Protein AF-A0AA39JAR1-F1 (afdb_monomer_lite)

Radius of gyration: 31.43 Å; chains: 1; bounding box: 59×66×101 Å

pLDDT: mean 79.32, std 14.59, range [26.61, 96.19]

Organism: Armillaria tabescens (NCBI:txid1929756)

Secondary structure (DSSP, 8-state):
-HHHHTT-TTS---TTS-HHHHHHHHHHHTT--HHHHHHHHHHHHHHHHHHHHHHH-S-TT-HHHHHHHHHHH-SSSPPSSHHHHHHHHHT-EE-HHHHHHHHHH--PPPEESSHHHHHHHHHHTT----HHHHTTSGGGS---------PPPHHHHHHTT-TTS---TTS-HHHHHHHHHHHTT--STT-HHHHHHHHHHHHHHHHHHHHHH-S-TT-HHHHHHHHHHH--SSPP-SHHHHHHHHHT-EE-HHHHHHHHHH--PPPEESSHHHHHHHHHHTT----TT-TT--TTGGGG---SSS--TT---S---SPPPHHHHHHHT-TTS---TTS-HHHHHHHHHHHTT--HHHHHHHHHHHHHHHHHHHHHHH-S-TT-HHHHHHHHHHHS-SPPPSSHHHHHHHHHH-EE-HHHHHHHHHH--PPPEESBHHHHHHHHHHTT----TT-TT--TTGGGT---SSS--TT-B------------

Foldseek 3Di:
DVVLCVVPVVADDDLLDQPQVSLVVSCVVVVDDPVRSVVSVVVVLLVLLVLLCVQQNQDLQDLSSLQSVCVQFADDDRDPDSVVSLVRVVQWQWQSSCVSSCVRNVDRTDTDRDPVVSVVVCVVVVSDRDLVSLCVRRVSNRPDDDDDDDDQALLNVLCVVPVVQDDDLLDQSVVSLVVVCVVVVVPDPPRPVNVVSVLSNLLSLLRLLCVQQNQALQDLSSLQSVCVQFNDDDGDPDSVSSLLRLLQWAWQSSQSSSCVRNVDRTDTWQFLQLSLVVCVVVVSDRALPNPSCHHSSNSNRADNPDGDPPGRDDDPPDDDQLLRVLCVVPVVQRDDLQDQSVVSLVVSCVVVVDDPVRSVVSVLSNLLSLLRLLCVVQNFALQDLSSLQVVCVQFQPDDRDPDSVVSLVSLLQWAWQSSCSSSCVRNVDRTDTDQFLQVSLVVCVVSVSDRDLPRPSCHGPSNSNRADNPDHDPPRGPPDDDDPDDDDD

Structure (mmCIF, N/CA/C/O backbone):
data_AF-A0AA39JAR1-F1
#
_entry.id   AF-A0AA39JAR1-F1
#
loop_
_atom_site.group_PDB
_atom_site.id
_atom_site.type_symbol
_atom_site.label_atom_id
_atom_site.label_alt_id
_atom_site.label_comp_id
_atom_site.label_asym_id
_atom_site.label_entity_id
_atom_site.label_seq_id
_atom_site.pdbx_PDB_ins_code
_atom_site.Cartn_x
_atom_site.Cartn_y
_atom_site.Cartn_z
_atom_site.occupancy
_atom_site.B_iso_or_equiv
_atom_site.auth_seq_id
_atom_site.auth_comp_id
_atom_site.auth_asym_id
_atom_site.auth_atom_id
_atom_site.pdbx_PDB_model_num
ATOM 1 N N . ILE A 1 1 ? -8.125 -0.211 40.059 1.00 89.56 1 ILE A N 1
ATOM 2 C CA . ILE A 1 1 ? -9.580 0.134 40.004 1.00 89.56 1 ILE A CA 1
ATOM 3 C C . ILE A 1 1 ? -10.029 1.161 41.052 1.00 89.56 1 ILE A C 1
ATOM 5 O O . ILE A 1 1 ? -10.710 2.113 40.693 1.00 89.56 1 ILE A O 1
ATOM 9 N N . GLN A 1 2 ? -9.650 1.033 42.327 1.00 90.31 2 GLN A N 1
ATOM 10 C CA . GLN A 1 2 ? -10.123 1.931 43.399 1.00 90.31 2 GLN A CA 1
ATOM 11 C C . GLN A 1 2 ? -9.877 3.429 43.124 1.00 90.31 2 GLN A C 1
ATOM 13 O O . GLN A 1 2 ? -10.767 4.253 43.328 1.00 90.31 2 GLN A O 1
ATOM 18 N N . ALA A 1 3 ? -8.711 3.778 42.570 1.00 90.75 3 ALA A N 1
ATOM 19 C CA . ALA A 1 3 ? -8.388 5.152 42.179 1.00 90.75 3 ALA A CA 1
ATOM 20 C C . ALA A 1 3 ? -9.354 5.734 41.127 1.00 90.75 3 ALA A C 1
ATOM 22 O O . ALA A 1 3 ? -9.609 6.935 41.132 1.00 90.75 3 ALA A O 1
ATOM 23 N N . PHE A 1 4 ? -9.920 4.902 40.244 1.00 94.38 4 PHE A N 1
ATOM 24 C CA . PHE A 1 4 ? -10.908 5.349 39.261 1.00 94.38 4 PHE A CA 1
ATOM 25 C C . PHE A 1 4 ? -12.192 5.821 39.951 1.00 94.38 4 PHE A C 1
ATOM 27 O O . PHE A 1 4 ? -12.665 6.916 39.646 1.00 94.38 4 PHE A O 1
ATOM 34 N N . PHE A 1 5 ? -12.727 5.020 40.880 1.00 94.31 5 PHE A N 1
ATOM 35 C CA . PHE A 1 5 ? -13.963 5.343 41.597 1.00 94.31 5 PHE A CA 1
ATOM 36 C C . PHE A 1 5 ? -13.780 6.499 42.581 1.00 94.31 5 PHE A C 1
ATOM 38 O O . PHE A 1 5 ? -14.687 7.307 42.735 1.00 94.31 5 PHE A O 1
ATOM 45 N N . ALA A 1 6 ? -12.587 6.659 43.162 1.00 92.94 6 ALA A N 1
ATOM 46 C CA . ALA A 1 6 ? -12.268 7.788 44.039 1.00 92.94 6 ALA A CA 1
ATOM 47 C C . ALA A 1 6 ? -12.396 9.167 43.354 1.00 92.94 6 ALA A C 1
ATOM 49 O O . ALA A 1 6 ? -12.510 10.180 44.040 1.00 92.94 6 ALA A O 1
ATOM 50 N N . ARG A 1 7 ? -12.411 9.224 42.012 1.00 94.44 7 ARG A N 1
ATOM 51 C CA . ARG A 1 7 ? -12.671 10.462 41.249 1.00 94.44 7 ARG A CA 1
ATOM 52 C C . ARG A 1 7 ? -14.132 10.924 41.318 1.00 94.44 7 ARG A C 1
ATOM 54 O O . ARG A 1 7 ? -14.416 12.039 40.891 1.00 94.44 7 ARG A O 1
ATOM 61 N N . TYR A 1 8 ? -15.032 10.081 41.821 1.00 93.44 8 TYR A N 1
ATOM 62 C CA . TYR A 1 8 ? -16.473 10.314 41.880 1.00 93.44 8 TYR A CA 1
ATOM 63 C C . TYR A 1 8 ? -16.962 10.145 43.326 1.00 93.44 8 TYR A C 1
ATOM 65 O O . TYR A 1 8 ? -17.537 9.108 43.665 1.00 93.44 8 TYR A O 1
ATOM 73 N N . PRO A 1 9 ? -16.699 11.127 44.210 1.00 91.12 9 PRO A N 1
ATOM 74 C CA . PRO A 1 9 ? -16.981 11.013 45.644 1.00 91.12 9 PRO A CA 1
ATOM 75 C C . PRO A 1 9 ? -18.472 10.839 45.971 1.00 91.12 9 PRO A C 1
ATOM 77 O O . PRO A 1 9 ? -18.814 10.425 47.075 1.00 91.12 9 PRO A O 1
ATOM 80 N N . GLU A 1 10 ? -19.369 11.136 45.029 1.00 91.25 10 GLU A N 1
ATOM 81 C CA . GLU A 1 10 ? -20.813 10.949 45.168 1.00 91.25 10 GLU A CA 1
ATOM 82 C C . GLU A 1 10 ? -21.250 9.477 45.047 1.00 91.25 10 GLU A C 1
ATOM 84 O O . GLU A 1 10 ? -22.396 9.149 45.366 1.00 91.25 10 GLU A O 1
ATOM 89 N N . PHE A 1 11 ? -20.366 8.586 44.589 1.00 95.00 11 PHE A N 1
ATOM 90 C CA . PHE A 1 11 ? -20.616 7.151 44.488 1.00 95.00 11 PHE A CA 1
ATOM 91 C C . PHE A 1 11 ? -19.782 6.372 45.510 1.00 95.00 11 PHE A C 1
ATOM 93 O O . PHE A 1 11 ? -18.560 6.498 45.576 1.00 95.00 11 PHE A O 1
ATOM 100 N N . SER A 1 12 ? -20.442 5.519 46.295 1.00 93.19 12 SER A N 1
ATOM 101 C CA . SER A 1 12 ? -19.773 4.659 47.273 1.00 93.19 12 SER A CA 1
ATOM 102 C C . SER A 1 12 ? -19.344 3.350 46.611 1.00 93.19 12 SER A C 1
ATOM 104 O O . SER A 1 12 ? -20.166 2.467 46.377 1.00 93.19 12 SER A O 1
ATOM 106 N N . TYR A 1 13 ? -18.054 3.245 46.287 1.00 94.06 13 TYR A N 1
ATOM 107 C CA . TYR A 1 13 ? -17.456 2.027 45.739 1.00 94.06 13 TYR A CA 1
ATOM 108 C C . TYR A 1 13 ? -17.135 1.006 46.836 1.00 94.06 13 TYR A C 1
ATOM 110 O O . TYR A 1 13 ? -16.490 1.330 47.833 1.00 94.06 13 TYR A O 1
ATOM 118 N N . ASP A 1 14 ? -17.542 -0.237 46.605 1.00 91.75 14 ASP A N 1
ATOM 119 C CA . ASP A 1 14 ? -17.339 -1.399 47.463 1.00 91.75 14 ASP A CA 1
ATOM 120 C C . ASP A 1 14 ? -16.433 -2.405 46.743 1.00 91.75 14 ASP A C 1
ATOM 122 O O . ASP A 1 14 ? -16.843 -3.066 45.790 1.00 91.75 14 ASP A O 1
ATOM 126 N N . SER A 1 15 ? -15.183 -2.539 47.189 1.00 87.56 15 SER A N 1
ATOM 127 C CA . SER A 1 15 ? -14.205 -3.407 46.525 1.00 87.56 15 SER A CA 1
ATOM 128 C C . SER A 1 15 ? -14.542 -4.897 46.585 1.00 87.56 15 SER A C 1
ATOM 130 O O . SER A 1 15 ? -13.896 -5.663 45.885 1.00 87.56 15 SER A O 1
ATOM 132 N N . SER A 1 16 ? -15.513 -5.319 47.404 1.00 88.00 16 SER A N 1
ATOM 133 C CA . SER A 1 16 ? -15.946 -6.722 47.488 1.00 88.00 16 SER A CA 1
ATOM 134 C C . SER A 1 16 ? -16.984 -7.115 46.428 1.00 88.00 16 SER A C 1
ATOM 136 O O . SER A 1 16 ? -17.350 -8.285 46.329 1.00 88.00 16 SER A O 1
ATOM 138 N N . LYS A 1 17 ? -17.472 -6.153 45.633 1.00 89.81 17 LYS A N 1
ATOM 139 C CA . LYS A 1 17 ? -18.500 -6.354 44.600 1.00 89.81 17 LYS A CA 1
ATOM 140 C C . LYS A 1 17 ? -17.933 -6.209 43.194 1.00 89.81 17 LYS A C 1
ATOM 142 O O . LYS A 1 17 ? -16.935 -5.527 42.984 1.00 89.81 17 LYS A O 1
ATOM 147 N N . GLU A 1 18 ? -18.640 -6.781 42.220 1.00 90.25 18 GLU A N 1
ATOM 148 C CA . GLU A 1 18 ? -18.250 -6.742 40.807 1.00 90.25 18 GLU A CA 1
ATOM 149 C C . GLU A 1 18 ? -18.034 -5.312 40.297 1.00 90.25 18 GLU A C 1
ATOM 151 O O . GLU A 1 18 ? -18.885 -4.424 40.445 1.00 90.25 18 GLU A O 1
ATOM 156 N N . THR A 1 19 ? -16.897 -5.091 39.644 1.00 91.56 19 THR A N 1
ATOM 157 C CA . THR A 1 19 ? -16.470 -3.755 39.232 1.00 91.56 19 THR A CA 1
ATOM 158 C C . THR A 1 19 ? -17.377 -3.183 38.135 1.00 91.56 19 THR A C 1
ATOM 160 O O . THR A 1 19 ? -17.754 -2.007 38.177 1.00 91.56 19 THR A O 1
ATOM 163 N N . VAL A 1 20 ? -17.749 -3.999 37.140 1.00 89.94 20 VAL A N 1
ATOM 164 C CA . VAL A 1 20 ? -18.576 -3.565 35.993 1.00 89.94 20 VAL A CA 1
ATOM 165 C C . VAL A 1 20 ? -19.991 -3.183 36.437 1.00 89.94 20 VAL A C 1
ATOM 167 O O . VAL A 1 20 ? -20.529 -2.172 35.977 1.00 89.94 20 VAL A O 1
ATOM 170 N N . ALA A 1 21 ? -20.575 -3.946 37.364 1.00 89.88 21 ALA A N 1
ATOM 171 C CA . ALA A 1 21 ? -21.893 -3.653 37.921 1.00 89.88 21 ALA A CA 1
ATOM 172 C C . ALA A 1 21 ? -21.893 -2.291 38.632 1.00 89.88 21 ALA A C 1
ATOM 174 O O . ALA A 1 21 ? -22.707 -1.421 38.316 1.00 89.88 21 ALA A O 1
ATOM 175 N N . GLN A 1 22 ? -20.898 -2.053 39.492 1.00 93.88 22 GLN A N 1
ATOM 176 C CA . GLN A 1 22 ? -20.745 -0.778 40.195 1.00 93.88 22 GLN A CA 1
ATOM 177 C C . GLN A 1 22 ? -20.474 0.396 39.249 1.00 93.88 22 GLN A C 1
ATOM 179 O O . GLN A 1 22 ? -20.990 1.492 39.460 1.00 93.88 22 GLN A O 1
ATOM 184 N N . PHE A 1 23 ? -19.731 0.183 38.158 1.00 93.38 23 PHE A N 1
ATOM 185 C CA . PHE A 1 23 ? -19.570 1.197 37.115 1.00 93.38 23 PHE A CA 1
ATOM 186 C C . PHE A 1 23 ? -20.913 1.569 36.465 1.00 93.38 23 PHE A C 1
ATOM 188 O O . PHE A 1 23 ? -21.191 2.750 36.232 1.00 93.38 23 PHE A O 1
ATOM 195 N N . HIS A 1 24 ? -21.763 0.584 36.164 1.00 89.75 24 HIS A N 1
ATOM 196 C CA . HIS A 1 24 ? -23.088 0.834 35.598 1.00 89.75 24 HIS A CA 1
ATOM 197 C C . HIS A 1 24 ? -24.033 1.531 36.578 1.00 89.75 24 HIS A C 1
ATOM 199 O O . HIS A 1 24 ? -24.754 2.443 36.161 1.00 89.75 24 HIS A O 1
ATOM 205 N N . ASP A 1 25 ? -23.992 1.163 37.855 1.00 92.81 25 ASP A N 1
ATOM 206 C CA . ASP A 1 25 ? -24.771 1.819 38.903 1.00 92.81 25 ASP A CA 1
ATOM 207 C C . ASP A 1 25 ? -24.334 3.269 39.104 1.00 92.81 25 ASP A C 1
ATOM 209 O O . ASP A 1 25 ? -25.180 4.166 39.094 1.00 92.81 25 ASP A O 1
ATOM 213 N N . MET A 1 26 ? -23.025 3.526 39.149 1.00 95.44 26 MET A N 1
ATOM 214 C CA . MET A 1 26 ? -22.476 4.879 39.214 1.00 95.44 26 MET A CA 1
ATOM 215 C C . MET A 1 26 ? -22.898 5.720 38.005 1.00 95.44 26 MET A C 1
ATOM 217 O O . MET A 1 26 ? -23.390 6.836 38.165 1.00 95.44 26 MET A O 1
ATOM 221 N N . ALA A 1 27 ? -22.770 5.182 36.786 1.00 91.25 27 ALA A N 1
ATOM 222 C CA . ALA A 1 27 ? -23.169 5.890 35.570 1.00 91.25 27 ALA A CA 1
ATOM 223 C C . ALA A 1 27 ? -24.668 6.243 35.564 1.00 91.25 27 ALA A C 1
ATOM 225 O O . ALA A 1 27 ? -25.051 7.298 35.052 1.00 91.25 27 ALA A O 1
ATOM 226 N N . ARG A 1 28 ? -25.515 5.374 36.138 1.00 91.69 28 ARG A N 1
ATOM 227 C CA . ARG A 1 28 ? -26.955 5.619 36.297 1.00 91.69 28 ARG A CA 1
ATOM 228 C C . ARG A 1 28 ? -27.224 6.689 37.356 1.00 91.69 28 ARG A C 1
ATOM 230 O O . ARG A 1 28 ? -27.992 7.611 37.090 1.00 91.69 28 ARG A O 1
ATOM 237 N N . GLN A 1 29 ? -26.580 6.596 38.521 1.00 93.56 29 GLN A N 1
ATOM 238 C CA . GLN A 1 29 ? -26.735 7.543 39.630 1.00 93.56 29 GLN A CA 1
ATOM 239 C C . GLN A 1 29 ? -26.308 8.960 39.230 1.00 93.56 29 GLN A C 1
ATOM 241 O O . GLN A 1 29 ? -27.037 9.920 39.472 1.00 93.56 29 GLN A O 1
ATOM 246 N N . LEU A 1 30 ? -25.160 9.081 38.563 1.00 92.00 30 LEU A N 1
ATOM 247 C CA . LEU A 1 30 ? -24.603 10.355 38.103 1.00 92.00 30 LEU A CA 1
ATOM 248 C C . LEU A 1 30 ? -25.240 10.859 36.800 1.00 92.00 30 LEU A C 1
ATOM 250 O O . LEU A 1 30 ? -24.829 11.896 36.282 1.00 92.00 30 LEU A O 1
ATOM 254 N N . LYS A 1 31 ? -26.231 10.132 36.262 1.00 92.88 31 LYS A N 1
ATOM 255 C CA . LYS A 1 31 ? -26.967 10.469 35.034 1.00 92.88 31 LYS A CA 1
ATOM 256 C C . LYS A 1 31 ? -26.037 10.809 33.866 1.00 92.88 31 LYS A C 1
ATOM 258 O O . LYS A 1 31 ? -26.241 11.794 33.160 1.00 92.88 31 LYS A O 1
ATOM 263 N N . TRP A 1 32 ? -24.994 10.005 33.670 1.00 89.19 32 TRP A N 1
ATOM 264 C CA . TRP A 1 32 ? -23.999 10.284 32.641 1.00 89.19 32 TRP A CA 1
ATOM 265 C C . TRP A 1 32 ? -24.582 10.213 31.234 1.00 89.19 32 TRP A C 1
ATOM 267 O O . TRP A 1 32 ? -25.176 9.212 30.828 1.00 89.19 32 TRP A O 1
ATOM 277 N N . GLU A 1 33 ? -24.301 11.249 30.450 1.00 83.75 33 GLU A N 1
ATOM 278 C CA . GLU A 1 33 ? -24.535 11.240 29.013 1.00 83.75 33 GLU A CA 1
ATOM 279 C C . GLU A 1 33 ? -23.646 10.204 28.306 1.00 83.75 33 GLU A C 1
ATOM 281 O O . GLU A 1 33 ? -22.572 9.818 28.787 1.00 83.75 33 GLU A O 1
ATOM 286 N N . LYS A 1 34 ? -24.077 9.767 27.115 1.00 72.62 34 LYS A N 1
ATOM 287 C CA . LYS A 1 34 ? -23.437 8.691 26.337 1.00 72.62 34 LYS A CA 1
ATOM 288 C C . LYS A 1 34 ? -21.933 8.924 26.125 1.00 72.62 34 LYS A C 1
ATOM 290 O O . LYS A 1 34 ? -21.152 7.979 26.241 1.00 72.62 34 LYS A O 1
ATOM 295 N N . ALA A 1 35 ? -21.523 10.164 25.850 1.00 69.50 35 ALA A N 1
ATOM 296 C CA . ALA A 1 35 ? -20.120 10.525 25.635 1.00 69.50 35 ALA A CA 1
ATOM 297 C C . ALA A 1 35 ? -19.274 10.377 26.912 1.00 69.50 35 ALA A C 1
ATOM 299 O O . ALA A 1 35 ? -18.219 9.739 26.887 1.00 69.50 35 ALA A O 1
ATOM 300 N N . THR A 1 36 ? -19.766 10.889 28.042 1.00 81.69 36 THR A N 1
ATOM 301 C CA . THR A 1 36 ? -19.103 10.792 29.351 1.00 81.69 36 THR A CA 1
ATOM 302 C C . THR A 1 36 ? -18.979 9.343 29.799 1.00 81.69 36 THR A C 1
ATOM 304 O O . THR A 1 36 ? -17.888 8.903 30.162 1.00 81.69 36 THR A O 1
ATOM 307 N N . LYS A 1 37 ? -20.062 8.564 29.674 1.00 79.81 37 LYS A N 1
ATOM 308 C CA . LYS A 1 37 ? -20.060 7.131 29.992 1.00 79.81 37 LYS A CA 1
ATOM 309 C C . LYS A 1 37 ? -19.045 6.367 29.142 1.00 79.81 37 LYS A C 1
ATOM 311 O O . LYS A 1 37 ? -18.335 5.524 29.675 1.00 79.81 37 LYS A O 1
ATOM 316 N N . ARG A 1 38 ? -18.936 6.671 27.842 1.00 74.75 38 ARG A N 1
ATOM 317 C CA . ARG A 1 38 ? -17.971 6.021 26.938 1.00 74.75 38 ARG A CA 1
ATOM 318 C C . ARG A 1 38 ? -16.522 6.316 27.332 1.00 74.75 38 ARG A C 1
ATOM 320 O O . ARG A 1 38 ? -15.712 5.396 27.354 1.00 74.75 38 ARG A O 1
ATOM 327 N N . LYS A 1 39 ? -16.200 7.571 27.662 1.00 80.00 39 LYS A N 1
ATOM 328 C CA . LYS A 1 39 ? -14.857 7.944 28.132 1.00 80.00 39 LYS A CA 1
ATOM 329 C C . LYS A 1 39 ? -14.521 7.249 29.454 1.00 80.00 39 LYS A C 1
ATOM 331 O O . LYS A 1 39 ? -13.486 6.601 29.555 1.00 80.00 39 LYS A O 1
ATOM 336 N N . ALA A 1 40 ? -15.424 7.328 30.430 1.00 84.50 40 ALA A N 1
ATOM 337 C CA . ALA A 1 40 ? -15.239 6.702 31.735 1.00 84.50 40 ALA A CA 1
ATOM 338 C C . ALA A 1 40 ? -15.140 5.169 31.645 1.00 84.50 40 ALA A C 1
ATOM 340 O O . ALA A 1 40 ? -14.393 4.570 32.411 1.00 84.50 40 ALA A O 1
ATOM 341 N N . LEU A 1 41 ? -15.839 4.541 30.689 1.00 82.25 41 LEU A N 1
ATOM 342 C CA . LEU A 1 41 ? -15.733 3.107 30.412 1.00 82.25 41 LEU A CA 1
ATOM 343 C C . LEU A 1 41 ? -14.318 2.720 29.947 1.00 82.25 41 LEU A C 1
ATOM 345 O O . LEU A 1 41 ? -13.775 1.724 30.412 1.00 82.25 41 LEU A O 1
ATOM 349 N N . GLY A 1 42 ? -13.701 3.526 29.078 1.00 77.19 42 GLY A N 1
ATOM 350 C CA . GLY A 1 42 ? -12.313 3.310 28.660 1.00 77.19 42 GLY A CA 1
ATOM 351 C C . GLY A 1 42 ? -11.327 3.428 29.825 1.00 77.19 42 GLY A C 1
ATOM 352 O O . GLY A 1 42 ? -10.474 2.560 30.000 1.00 77.19 42 GLY A O 1
ATOM 353 N N . ASP A 1 43 ? -11.490 4.455 30.663 1.00 82.38 43 ASP A N 1
ATOM 354 C CA . ASP A 1 43 ? -10.652 4.672 31.848 1.00 82.38 43 ASP A CA 1
ATOM 355 C C . ASP A 1 43 ? -10.727 3.490 32.840 1.00 82.38 43 ASP A C 1
ATOM 357 O O . ASP A 1 43 ? -9.691 3.023 33.318 1.00 82.38 43 ASP A O 1
ATOM 361 N N . ILE A 1 44 ? -11.931 2.981 33.153 1.00 88.12 44 ILE A N 1
ATOM 362 C CA . ILE A 1 44 ? -12.077 1.845 34.082 1.00 88.12 44 ILE A CA 1
ATOM 363 C C . ILE A 1 44 ? -11.532 0.543 33.482 1.00 88.12 44 ILE A C 1
ATOM 365 O O . ILE A 1 44 ? -10.899 -0.232 34.194 1.00 88.12 44 ILE A O 1
ATOM 369 N N . GLN A 1 45 ? -11.698 0.317 32.175 1.00 84.12 45 GLN A N 1
ATOM 370 C CA . GLN A 1 45 ? -11.132 -0.853 31.493 1.00 84.12 45 GLN A CA 1
ATOM 371 C C . GLN A 1 45 ? -9.594 -0.815 31.467 1.00 84.12 45 GLN A C 1
ATOM 373 O O . GLN A 1 45 ? -8.955 -1.861 31.592 1.00 84.12 45 GLN A O 1
ATOM 378 N N . GLY A 1 46 ? -8.992 0.376 31.366 1.00 80.62 46 GLY A N 1
ATOM 379 C CA . GLY A 1 46 ? -7.550 0.564 31.548 1.00 80.62 46 GLY A CA 1
ATOM 380 C C . GLY A 1 46 ? -7.098 0.257 32.980 1.00 80.62 46 GLY A C 1
ATOM 381 O O . GLY A 1 46 ? -6.119 -0.456 33.182 1.00 80.62 46 GLY A O 1
ATOM 382 N N . ALA A 1 47 ? -7.857 0.707 33.983 1.00 86.12 47 ALA A N 1
ATOM 383 C CA . ALA A 1 47 ? -7.575 0.390 35.384 1.00 86.12 47 ALA A CA 1
ATOM 384 C C . ALA A 1 47 ? -7.734 -1.109 35.712 1.00 86.12 47 ALA A C 1
ATOM 386 O O . ALA A 1 47 ? -7.073 -1.603 36.623 1.00 86.12 47 ALA A O 1
ATOM 387 N N . MET A 1 48 ? -8.599 -1.829 34.990 1.00 86.81 48 MET A N 1
ATOM 388 C CA . MET A 1 48 ? -8.725 -3.288 35.081 1.00 86.81 48 MET A CA 1
ATOM 389 C C . MET A 1 48 ? -7.512 -4.019 34.492 1.00 86.81 48 MET A C 1
ATOM 391 O O . MET A 1 48 ? -7.090 -5.006 35.080 1.00 86.81 48 MET A O 1
ATOM 395 N N . ALA A 1 49 ? -6.928 -3.540 33.383 1.00 82.25 49 ALA A N 1
ATOM 396 C CA . ALA A 1 49 ? -5.681 -4.113 32.847 1.00 82.25 49 ALA A CA 1
ATOM 397 C C . ALA A 1 49 ? -4.539 -4.001 33.862 1.00 82.25 49 ALA A C 1
ATOM 399 O O . ALA A 1 49 ? -3.854 -4.978 34.129 1.00 82.25 49 ALA A O 1
ATOM 400 N N . GLN A 1 50 ? -4.378 -2.826 34.476 1.00 82.06 50 GLN A N 1
ATOM 401 C CA . GLN A 1 50 ? -3.350 -2.621 35.500 1.00 82.06 50 GLN A CA 1
ATOM 402 C C . GLN A 1 50 ? -3.539 -3.566 36.689 1.00 82.06 50 GLN A C 1
ATOM 404 O O . GLN A 1 50 ? -2.590 -4.196 37.137 1.00 82.06 50 GLN A O 1
ATOM 409 N N . GLN A 1 51 ? -4.778 -3.715 37.162 1.00 86.25 51 GLN A N 1
ATOM 410 C CA . GLN A 1 51 ? -5.068 -4.619 38.270 1.00 86.25 51 GLN A CA 1
ATOM 411 C C . GLN A 1 51 ? -4.864 -6.093 37.892 1.00 86.25 51 GLN A C 1
ATOM 413 O O . GLN A 1 51 ? -4.422 -6.877 38.723 1.00 86.25 51 GLN A O 1
ATOM 418 N N . PHE A 1 52 ? -5.136 -6.476 36.642 1.00 87.56 52 PHE A N 1
ATOM 419 C CA . PHE A 1 52 ? -4.779 -7.801 36.138 1.00 87.56 52 PHE A CA 1
ATOM 420 C C . PHE A 1 52 ? -3.267 -8.040 36.247 1.00 87.56 52 PHE A C 1
ATOM 422 O O . PHE A 1 52 ? -2.851 -9.052 36.809 1.00 87.56 52 PHE A O 1
ATOM 429 N N . ASP A 1 53 ? -2.452 -7.095 35.775 1.00 81.69 53 ASP A N 1
ATOM 430 C CA . ASP A 1 53 ? -0.992 -7.209 35.833 1.00 81.69 53 ASP A CA 1
ATOM 431 C C . ASP A 1 53 ? -0.469 -7.237 37.283 1.00 81.69 53 ASP A C 1
ATOM 433 O O . ASP A 1 53 ? 0.501 -7.931 37.577 1.00 81.69 53 ASP A O 1
ATOM 437 N N . GLU A 1 54 ? -1.125 -6.539 38.215 1.00 84.12 54 GLU A N 1
ATOM 438 C CA . GLU A 1 54 ? -0.807 -6.596 39.651 1.00 84.12 54 GLU A CA 1
ATOM 439 C C . GLU A 1 54 ? -1.120 -7.967 40.276 1.00 84.12 54 GLU A C 1
ATOM 441 O O . GLU A 1 54 ? -0.370 -8.441 41.129 1.00 84.12 54 GLU A O 1
ATOM 446 N N . ILE A 1 55 ? -2.215 -8.614 39.860 1.00 81.06 55 ILE A N 1
ATOM 447 C CA . ILE A 1 55 ? -2.646 -9.917 40.393 1.00 81.06 55 ILE A CA 1
ATOM 448 C C . ILE A 1 55 ? -1.802 -11.054 39.805 1.00 81.06 55 ILE A C 1
ATOM 450 O O . ILE A 1 55 ? -1.322 -11.932 40.527 1.00 81.06 55 ILE A O 1
ATOM 454 N N . TYR A 1 56 ? -1.647 -11.067 38.483 1.00 82.44 56 TYR A N 1
ATOM 455 C CA . TYR A 1 56 ? -1.087 -12.203 37.755 1.00 82.44 56 TYR A CA 1
ATOM 456 C C . TYR A 1 56 ? 0.366 -11.971 37.341 1.00 82.44 56 TYR A C 1
ATOM 458 O O . TYR A 1 56 ? 1.122 -12.932 37.224 1.00 82.44 56 TYR A O 1
ATOM 466 N N . GLY A 1 57 ? 0.814 -10.725 37.232 1.00 75.81 57 GLY A N 1
ATOM 467 C CA . GLY A 1 57 ? 2.075 -10.330 36.607 1.00 75.81 57 GLY A CA 1
ATOM 468 C C . GLY A 1 57 ? 1.836 -9.737 35.218 1.00 75.81 57 GLY A C 1
ATOM 469 O O . GLY A 1 57 ? 0.790 -9.957 34.614 1.00 75.81 57 GLY A O 1
ATOM 470 N N . GLY A 1 58 ? 2.820 -8.991 34.710 1.00 73.25 58 GLY A N 1
ATOM 471 C CA . GLY A 1 58 ? 2.770 -8.359 33.384 1.00 73.25 58 GLY A CA 1
ATOM 472 C C . GLY A 1 58 ? 3.849 -8.841 32.407 1.00 73.25 58 GLY A C 1
ATOM 473 O O . GLY A 1 58 ? 3.820 -8.449 31.247 1.00 73.25 58 GLY A O 1
ATOM 474 N N . ASP A 1 59 ? 4.803 -9.674 32.836 1.00 73.12 59 ASP A N 1
ATOM 475 C CA . ASP A 1 59 ? 5.894 -10.155 31.978 1.00 73.12 59 ASP A CA 1
ATOM 476 C C . ASP A 1 59 ? 5.543 -11.503 31.332 1.00 73.12 59 ASP A C 1
ATOM 478 O O . ASP A 1 59 ? 5.395 -12.523 32.002 1.00 73.12 59 ASP A O 1
ATOM 482 N N . VAL A 1 60 ? 5.462 -11.521 30.001 1.00 73.81 60 VAL A N 1
ATOM 483 C CA . VAL A 1 60 ? 5.201 -12.731 29.204 1.00 73.81 60 VAL A CA 1
ATOM 484 C C . VAL A 1 60 ? 6.318 -13.772 29.273 1.00 73.81 60 VAL A C 1
ATOM 486 O O . VAL A 1 60 ? 6.111 -14.904 28.825 1.00 73.81 60 VAL A O 1
ATOM 489 N N . ASN A 1 61 ? 7.482 -13.408 29.804 1.00 75.00 61 ASN A N 1
ATOM 490 C CA . ASN A 1 61 ? 8.617 -14.298 30.019 1.00 75.00 61 ASN A CA 1
ATOM 491 C C . ASN A 1 61 ? 8.749 -14.740 31.488 1.00 75.00 61 ASN A C 1
ATOM 493 O O . ASN A 1 61 ? 9.639 -15.531 31.797 1.00 75.00 61 ASN A O 1
ATOM 497 N N . ASP A 1 62 ? 7.868 -14.283 32.386 1.00 76.31 62 ASP A N 1
ATOM 498 C CA . ASP A 1 62 ? 7.832 -14.735 33.779 1.00 76.31 62 ASP A CA 1
ATOM 499 C C . ASP A 1 62 ? 6.982 -16.008 33.905 1.00 76.31 62 ASP A C 1
ATOM 501 O O . ASP A 1 62 ? 5.749 -15.977 33.868 1.00 76.31 62 ASP A O 1
ATOM 505 N N . LEU A 1 63 ? 7.646 -17.152 34.095 1.00 79.88 63 LEU A N 1
ATOM 506 C CA . LEU A 1 63 ? 6.983 -18.430 34.354 1.00 79.88 63 LEU A CA 1
ATOM 507 C C . LEU A 1 63 ? 6.035 -18.354 35.558 1.00 79.88 63 LEU A C 1
ATOM 509 O O . LEU A 1 63 ? 4.937 -18.902 35.494 1.00 79.88 63 LEU A O 1
ATOM 513 N N . HIS A 1 64 ? 6.409 -17.659 36.634 1.00 78.75 64 HIS A N 1
ATOM 514 C CA . HIS A 1 64 ? 5.554 -17.559 37.813 1.00 78.75 64 HIS A CA 1
ATOM 515 C C . HIS A 1 64 ? 4.275 -16.775 37.527 1.00 78.75 64 HIS A C 1
ATOM 517 O O . HIS A 1 64 ? 3.240 -17.071 38.124 1.00 78.75 64 HIS A O 1
ATOM 523 N N . ALA A 1 65 ? 4.308 -15.824 36.594 1.00 81.88 65 ALA A N 1
ATOM 524 C CA . ALA A 1 65 ? 3.115 -15.111 36.162 1.00 81.88 65 ALA A CA 1
ATOM 525 C C . ALA A 1 65 ? 2.137 -16.012 35.403 1.00 81.88 65 ALA A C 1
ATOM 527 O O . ALA A 1 65 ? 0.941 -16.048 35.706 1.00 81.88 65 ALA A O 1
ATOM 528 N N . TRP A 1 66 ? 2.659 -16.826 34.486 1.00 82.25 66 TRP A N 1
ATOM 529 C CA . TRP A 1 66 ? 1.866 -17.828 33.778 1.00 82.25 66 TRP A CA 1
ATOM 530 C C . TRP A 1 66 ? 1.317 -18.912 34.709 1.00 82.25 66 TRP A C 1
ATOM 532 O O . TRP A 1 66 ? 0.156 -19.298 34.579 1.00 82.25 66 TRP A O 1
ATOM 542 N N . GLN A 1 67 ? 2.117 -19.369 35.674 1.00 81.81 67 GLN A N 1
ATOM 543 C CA . GLN A 1 67 ? 1.696 -20.344 36.679 1.00 81.81 67 GLN A CA 1
ATOM 544 C C . GLN A 1 67 ? 0.602 -19.789 37.585 1.00 81.81 67 GLN A C 1
ATOM 546 O O . GLN A 1 67 ? -0.377 -20.493 37.822 1.00 81.81 67 GLN A O 1
ATOM 551 N N . ARG A 1 68 ? 0.720 -18.528 38.039 1.00 82.62 68 ARG A N 1
ATOM 552 C CA . ARG A 1 68 ? -0.358 -17.842 38.764 1.00 82.62 68 ARG A CA 1
ATOM 553 C C . ARG A 1 68 ? -1.632 -17.899 37.939 1.00 82.62 68 ARG A C 1
ATOM 555 O O . ARG A 1 68 ? -2.598 -18.473 38.409 1.00 82.62 68 ARG A O 1
ATOM 562 N N . LEU A 1 69 ? -1.626 -17.425 36.694 1.00 81.75 69 LEU A N 1
ATOM 563 C CA . LEU A 1 69 ? -2.820 -17.466 35.846 1.00 81.75 69 LEU A CA 1
ATOM 564 C C . LEU A 1 69 ? -3.377 -18.895 35.677 1.00 81.75 69 LEU A C 1
ATOM 566 O O . LEU A 1 69 ? -4.582 -19.091 35.821 1.00 81.75 69 LEU A O 1
ATOM 570 N N . CYS A 1 70 ? -2.519 -19.902 35.474 1.00 80.25 70 CYS A N 1
ATOM 571 C CA . CYS A 1 70 ? -2.921 -21.312 35.385 1.00 80.25 70 CYS A CA 1
ATOM 572 C C . CYS A 1 70 ? -3.610 -21.835 36.654 1.00 80.25 70 CYS A C 1
ATOM 574 O O . CYS A 1 70 ? -4.536 -22.625 36.525 1.00 80.25 70 CYS A O 1
ATOM 576 N N . VAL A 1 71 ? -3.219 -21.391 37.855 1.00 78.81 71 VAL A N 1
ATOM 577 C CA . VAL A 1 71 ? -3.912 -21.754 39.111 1.00 78.81 71 VAL A CA 1
ATOM 578 C C . VAL A 1 71 ? -5.373 -21.302 39.092 1.00 78.81 71 VAL A C 1
ATOM 580 O O . VAL A 1 71 ? -6.238 -21.986 39.631 1.00 78.81 71 VAL A O 1
ATOM 583 N N . PHE A 1 72 ? -5.653 -20.157 38.470 1.00 71.44 72 PHE A N 1
ATOM 584 C CA . PHE A 1 72 ? -6.986 -19.560 38.449 1.00 71.44 72 PHE A CA 1
ATOM 585 C C . PHE A 1 72 ? -7.864 -20.062 37.297 1.00 71.44 72 PHE A C 1
ATOM 587 O O . PHE A 1 72 ? -9.084 -20.089 37.442 1.00 71.44 72 PHE A O 1
ATOM 594 N N . VAL A 1 73 ? -7.270 -20.451 36.161 1.00 70.69 73 VAL A N 1
ATOM 595 C CA . VAL A 1 73 ? -8.022 -20.816 34.941 1.00 70.69 73 VAL A CA 1
ATOM 596 C C . VAL A 1 73 ? -7.879 -22.279 34.519 1.00 70.69 73 VAL A C 1
ATOM 598 O O . VAL A 1 73 ? -8.684 -22.768 33.732 1.00 70.69 73 VAL A O 1
ATOM 601 N N . GLY A 1 74 ? -6.853 -22.984 34.995 1.00 63.84 74 GLY A N 1
ATOM 602 C CA . GLY A 1 74 ? -6.537 -24.352 34.593 1.00 63.84 74 GLY A CA 1
ATOM 603 C C . GLY A 1 74 ? -7.192 -25.401 35.490 1.00 63.84 74 GLY A C 1
ATOM 604 O O . GLY A 1 74 ? -7.193 -25.283 36.711 1.00 63.84 74 GLY A O 1
ATOM 605 N N . GLN A 1 75 ? -7.703 -26.475 34.883 1.00 54.75 75 GLN A N 1
ATOM 606 C CA . GLN A 1 75 ? -8.018 -27.713 35.597 1.00 54.75 75 GLN A CA 1
ATOM 607 C C . GLN A 1 75 ? -6.878 -28.712 35.373 1.00 54.75 75 GLN A C 1
ATOM 609 O O . GLN A 1 75 ? -6.732 -29.237 34.270 1.00 54.75 75 GLN A O 1
ATOM 614 N N . GLY A 1 76 ? -6.050 -28.953 36.393 1.00 63.62 76 GLY A N 1
ATOM 615 C CA . GLY A 1 76 ? -4.974 -29.948 36.331 1.00 63.62 76 GLY A CA 1
ATOM 616 C C . GLY A 1 76 ? -3.705 -29.554 37.085 1.00 63.62 76 GLY A C 1
ATOM 617 O O . GLY A 1 76 ? -3.695 -28.608 37.869 1.00 63.62 76 GLY A O 1
ATOM 618 N N . GLU A 1 77 ? -2.632 -30.309 36.848 1.00 75.25 77 GLU A N 1
ATOM 619 C CA . GLU A 1 77 ? -1.299 -29.996 37.368 1.00 75.25 77 GLU A CA 1
ATOM 620 C C . GLU A 1 77 ? -0.764 -28.704 36.735 1.00 75.25 77 GLU A C 1
ATOM 622 O O . GLU A 1 77 ? -0.867 -28.497 35.524 1.00 75.25 77 GLU A O 1
ATOM 627 N N . ILE A 1 78 ? -0.195 -27.823 37.562 1.00 79.62 78 ILE A N 1
ATOM 628 C CA . ILE A 1 78 ? 0.358 -26.540 37.119 1.00 79.62 78 ILE A CA 1
ATOM 629 C C . ILE A 1 78 ? 1.621 -26.817 36.290 1.00 79.62 78 ILE A C 1
ATOM 631 O O . ILE A 1 78 ? 2.560 -27.416 36.823 1.00 79.62 78 ILE A O 1
ATOM 635 N N . PRO A 1 79 ? 1.692 -26.372 35.023 1.00 84.50 79 PRO A N 1
ATOM 636 C CA . PRO A 1 79 ? 2.871 -26.618 34.207 1.00 84.50 79 PRO A CA 1
ATOM 637 C C . PRO A 1 79 ? 4.132 -25.939 34.756 1.00 84.50 79 PRO A C 1
ATOM 639 O O . PRO A 1 79 ? 4.077 -24.892 35.407 1.00 84.50 79 PRO A O 1
ATOM 642 N N . ASN A 1 80 ? 5.292 -26.531 34.478 1.00 85.81 80 ASN A N 1
ATOM 643 C CA . ASN A 1 80 ? 6.596 -26.051 34.945 1.00 85.81 80 ASN A CA 1
ATOM 644 C C . ASN A 1 80 ? 7.404 -25.306 33.868 1.00 85.81 80 ASN A C 1
ATOM 646 O O . ASN A 1 80 ? 8.549 -24.938 34.117 1.00 85.81 80 ASN A O 1
ATOM 650 N N . ASP A 1 81 ? 6.810 -25.058 32.703 1.00 87.38 81 ASP A N 1
ATOM 651 C CA . ASP A 1 81 ? 7.389 -24.267 31.624 1.00 87.38 81 ASP A CA 1
ATOM 652 C C . ASP A 1 81 ? 6.342 -23.335 30.991 1.00 87.38 81 ASP A C 1
ATOM 654 O O . ASP A 1 81 ? 5.126 -23.537 31.101 1.00 87.38 81 ASP A O 1
ATOM 658 N N . ILE A 1 82 ? 6.833 -22.272 30.351 1.00 77.25 82 ILE A N 1
ATOM 659 C CA . ILE A 1 82 ? 6.000 -21.190 29.821 1.00 77.25 82 ILE A CA 1
ATOM 660 C C . ILE A 1 82 ? 5.135 -21.686 28.662 1.00 77.25 82 ILE A C 1
ATOM 662 O O . ILE A 1 82 ? 3.957 -21.343 28.598 1.00 77.25 82 ILE A O 1
ATOM 666 N N . ASP A 1 83 ? 5.677 -22.494 27.756 1.00 79.75 83 ASP A N 1
ATOM 667 C CA . ASP A 1 83 ? 4.957 -22.915 26.554 1.00 79.75 83 ASP A CA 1
ATOM 668 C C . ASP A 1 83 ? 3.774 -23.821 26.903 1.00 79.75 83 ASP A C 1
ATOM 670 O O . ASP A 1 83 ? 2.672 -23.647 26.370 1.00 79.75 83 ASP A O 1
ATOM 674 N N . THR A 1 84 ? 3.951 -24.710 27.880 1.00 82.06 84 THR A N 1
ATOM 675 C CA . THR A 1 84 ? 2.875 -25.555 28.396 1.00 82.06 84 THR A CA 1
ATOM 676 C C . THR A 1 84 ? 1.825 -24.736 29.149 1.00 82.06 84 THR A C 1
ATOM 678 O O . THR A 1 84 ? 0.629 -24.970 28.958 1.00 82.06 84 THR A O 1
ATOM 681 N N . CYS A 1 85 ? 2.218 -23.716 29.927 1.00 77.06 85 CYS A N 1
ATOM 682 C CA . CYS A 1 85 ? 1.254 -22.790 30.538 1.00 77.06 85 CYS A CA 1
ATOM 683 C C . CYS A 1 85 ? 0.411 -22.070 29.474 1.00 77.06 85 CYS A C 1
ATOM 685 O O . CYS A 1 85 ? -0.818 -22.032 29.555 1.00 77.06 85 CYS A O 1
ATOM 687 N N . LYS A 1 86 ? 1.060 -21.538 28.431 1.00 78.44 86 LYS A N 1
ATOM 688 C CA . LYS A 1 86 ? 0.385 -20.852 27.320 1.00 78.44 86 LYS A CA 1
ATOM 689 C C . LYS A 1 86 ? -0.583 -21.786 26.594 1.00 78.44 86 LYS A C 1
ATOM 691 O O . LYS A 1 86 ? -1.694 -21.374 26.263 1.00 78.44 86 LYS A O 1
ATOM 696 N N . ALA A 1 87 ? -0.191 -23.039 26.368 1.00 79.62 87 ALA A N 1
ATOM 697 C CA . ALA A 1 87 ? -1.040 -24.049 25.743 1.00 79.62 87 ALA A CA 1
ATOM 698 C C . ALA A 1 87 ? -2.253 -24.423 26.611 1.00 79.62 87 ALA A C 1
ATOM 700 O O . ALA A 1 87 ? -3.352 -24.584 26.075 1.00 79.62 87 ALA A O 1
ATOM 701 N N . ALA A 1 88 ? -2.072 -24.525 27.932 1.00 76.25 88 ALA A N 1
ATOM 702 C CA . ALA A 1 88 ? -3.153 -24.786 28.878 1.00 76.25 88 ALA A CA 1
ATOM 703 C C . ALA A 1 88 ? -4.177 -23.641 28.878 1.00 76.25 88 ALA A C 1
ATOM 705 O O . ALA A 1 88 ? -5.368 -23.880 28.693 1.00 76.25 88 ALA A O 1
ATOM 706 N N . ILE A 1 89 ? -3.711 -22.392 28.972 1.00 77.25 89 ILE A N 1
ATOM 707 C CA . ILE A 1 89 ? -4.572 -21.199 28.989 1.00 77.25 89 ILE A CA 1
ATOM 708 C C . ILE A 1 89 ? -5.275 -20.984 27.644 1.00 77.25 89 ILE A C 1
ATOM 710 O O . ILE A 1 89 ? -6.439 -20.597 27.615 1.00 77.25 89 ILE A O 1
ATOM 714 N N . LYS A 1 90 ? -4.620 -21.292 26.514 1.00 75.75 90 LYS A N 1
ATOM 715 C CA . LYS A 1 90 ? -5.207 -21.159 25.164 1.00 75.75 90 LYS A CA 1
ATOM 716 C C . LYS A 1 90 ? -6.501 -21.963 24.984 1.00 75.75 90 LYS A C 1
ATOM 718 O O . LYS A 1 90 ? -7.295 -21.643 24.102 1.00 75.75 90 LYS A O 1
ATOM 723 N N . ARG A 1 91 ? -6.700 -23.013 25.785 1.00 71.69 91 ARG A N 1
ATOM 724 C CA . ARG A 1 91 ? -7.881 -23.886 25.745 1.00 71.69 91 ARG A CA 1
ATOM 725 C C . ARG A 1 91 ? -9.022 -23.419 26.644 1.00 71.69 91 ARG A C 1
ATOM 727 O O . ARG A 1 91 ? -10.082 -24.032 26.610 1.00 71.69 91 ARG A O 1
ATOM 734 N N . VAL A 1 92 ? -8.810 -22.367 27.430 1.00 76.94 92 VAL A N 1
ATOM 735 C CA . VAL A 1 92 ? -9.776 -21.869 28.405 1.00 76.94 92 VAL A CA 1
ATOM 736 C C . VAL A 1 92 ? -10.382 -20.566 27.903 1.00 76.94 92 VAL A C 1
ATOM 738 O O . VAL A 1 92 ? -9.674 -19.601 27.615 1.00 76.94 92 VAL A O 1
ATOM 741 N N . TYR A 1 93 ? -11.708 -20.523 27.819 1.00 81.19 93 TYR A N 1
ATOM 742 C CA . TYR A 1 93 ? -12.445 -19.297 27.545 1.00 81.19 93 TYR A CA 1
ATOM 743 C C . TYR A 1 93 ? -12.980 -18.750 28.869 1.00 81.19 93 TYR A C 1
ATOM 745 O O . TYR A 1 93 ? -13.769 -19.405 29.535 1.00 81.19 93 TYR A O 1
ATOM 753 N N . VAL A 1 94 ? -12.540 -17.561 29.273 1.00 84.56 94 VAL A N 1
ATOM 754 C CA . VAL A 1 94 ? -12.911 -16.931 30.550 1.00 84.56 94 VAL A CA 1
ATOM 755 C C . VAL A 1 94 ? -12.997 -15.415 30.376 1.00 84.56 94 VAL A C 1
ATOM 757 O O . VAL A 1 94 ? -12.301 -14.837 29.536 1.00 84.56 94 VAL A O 1
ATOM 760 N N . ASN A 1 95 ? -13.877 -14.758 31.132 1.00 88.75 95 ASN A N 1
ATOM 761 C CA . ASN A 1 95 ? -14.046 -13.311 31.060 1.00 88.75 95 ASN A CA 1
ATOM 762 C C . ASN A 1 95 ? -12.997 -12.583 31.922 1.00 88.75 95 ASN A C 1
ATOM 764 O O . ASN A 1 95 ? -12.805 -12.898 33.095 1.00 88.75 95 ASN A O 1
ATOM 768 N N . ILE A 1 96 ? -12.334 -11.576 31.347 1.00 86.94 96 ILE A N 1
ATOM 769 C CA . ILE A 1 96 ? -11.269 -10.815 32.024 1.00 86.94 96 ILE A CA 1
ATOM 770 C C . ILE A 1 96 ? -11.803 -10.045 33.238 1.00 86.94 96 ILE A C 1
ATOM 772 O O . ILE A 1 96 ? -11.105 -9.953 34.243 1.00 86.94 96 ILE A O 1
ATOM 776 N N . CYS A 1 97 ? -13.026 -9.509 33.177 1.00 87.38 97 CYS A N 1
ATOM 777 C CA . CYS A 1 97 ? -13.621 -8.806 34.314 1.00 87.38 97 CYS A CA 1
ATOM 778 C C . CYS A 1 97 ? -13.768 -9.744 35.518 1.00 87.38 97 CYS A C 1
ATOM 780 O O . CYS A 1 97 ? -13.416 -9.354 36.625 1.00 87.38 97 CYS A O 1
ATOM 782 N N . ASP A 1 98 ? -14.179 -10.994 35.291 1.00 88.88 98 ASP A N 1
ATOM 783 C CA . ASP A 1 98 ? -14.306 -11.988 36.362 1.00 88.88 98 ASP A CA 1
ATOM 784 C C . ASP A 1 98 ? -12.944 -12.408 36.923 1.00 88.88 98 ASP A C 1
ATOM 786 O O . ASP A 1 98 ? -12.805 -12.577 38.130 1.00 88.88 98 ASP A O 1
ATOM 790 N N . LEU A 1 99 ? -11.910 -12.512 36.080 1.00 87.69 99 LEU A N 1
ATOM 791 C CA . LEU A 1 99 ? -10.544 -12.775 36.552 1.00 87.69 99 LEU A CA 1
ATOM 792 C C . LEU A 1 99 ? -9.997 -11.654 37.436 1.00 87.69 99 LEU A C 1
ATOM 794 O O . LEU A 1 99 ? -9.264 -11.924 38.385 1.00 87.69 99 LEU A O 1
ATOM 798 N N . VAL A 1 100 ? -10.317 -10.403 37.114 1.00 88.81 100 VAL A N 1
ATOM 799 C CA . VAL A 1 100 ? -9.874 -9.239 37.891 1.00 88.81 100 VAL A CA 1
ATOM 800 C C . VAL A 1 100 ? -10.670 -9.103 39.190 1.00 88.81 100 VAL A C 1
ATOM 802 O O . VAL A 1 100 ? -10.097 -8.748 40.220 1.00 88.81 100 VAL A O 1
ATOM 805 N N . ASP A 1 101 ? -11.967 -9.413 39.156 1.00 89.44 101 ASP A N 1
ATOM 806 C CA . ASP A 1 101 ? -12.852 -9.325 40.317 1.00 89.44 101 ASP A CA 1
ATOM 807 C C . ASP A 1 101 ? -12.705 -10.534 41.265 1.00 89.44 101 ASP A C 1
ATOM 809 O O . ASP A 1 101 ? -13.003 -10.412 42.456 1.00 89.44 101 ASP A O 1
ATOM 813 N N . TYR A 1 102 ? -12.224 -11.692 40.795 1.00 86.12 102 TYR A N 1
ATOM 814 C CA . TYR A 1 102 ? -12.169 -12.924 41.595 1.00 86.12 102 TYR A CA 1
ATOM 815 C C . TYR A 1 102 ? -11.403 -12.795 42.922 1.00 86.12 102 TYR A C 1
ATOM 817 O O . TYR A 1 102 ? -11.966 -13.179 43.948 1.00 86.12 102 TYR A O 1
ATOM 825 N N . PRO A 1 103 ? -10.181 -12.221 42.989 1.00 83.88 103 PRO A N 1
ATOM 826 C CA . PRO A 1 103 ? -9.467 -12.113 44.263 1.00 83.88 103 PRO A CA 1
ATOM 827 C C . PRO A 1 103 ? -10.224 -11.316 45.331 1.00 83.88 103 PRO A C 1
ATOM 829 O O . PRO A 1 103 ? -10.042 -11.558 46.524 1.00 83.88 103 PRO A O 1
ATOM 832 N N . ALA A 1 104 ? -11.078 -10.376 44.921 1.00 83.12 104 ALA A N 1
ATOM 833 C CA . ALA A 1 104 ? -11.836 -9.535 45.837 1.00 83.12 104 ALA A CA 1
ATOM 834 C C . ALA A 1 104 ? -13.231 -10.100 46.153 1.00 83.12 104 ALA A C 1
ATOM 836 O O . ALA A 1 104 ? -13.665 -10.053 47.302 1.00 83.12 104 ALA A O 1
ATOM 837 N N . THR A 1 105 ? -13.917 -10.659 45.153 1.00 86.38 105 THR A N 1
ATOM 838 C CA . THR A 1 105 ? -15.269 -11.230 45.296 1.00 86.38 105 THR A CA 1
ATOM 839 C C . THR A 1 105 ? -15.261 -12.648 45.863 1.00 86.38 105 THR A C 1
ATOM 841 O O . THR A 1 105 ? -16.256 -13.080 46.438 1.00 86.38 105 THR A O 1
ATOM 844 N N . GLN A 1 106 ? -14.154 -13.383 45.694 1.00 82.75 106 GLN A N 1
ATOM 845 C CA . GLN A 1 106 ? -14.025 -14.814 45.992 1.00 82.75 106 GLN A CA 1
ATOM 846 C C . GLN A 1 106 ? -15.053 -15.689 45.243 1.00 82.75 106 GLN A C 1
ATOM 848 O O . GLN A 1 106 ? -15.318 -16.822 45.643 1.00 82.75 106 GLN A O 1
ATOM 853 N N . VAL A 1 107 ? -15.623 -15.182 44.139 1.00 81.69 107 VAL A N 1
ATOM 854 C CA . VAL A 1 107 ? -16.556 -15.907 43.262 1.00 81.69 107 VAL A CA 1
ATOM 855 C C . VAL A 1 107 ? -15.794 -16.440 42.045 1.00 81.69 107 VAL A C 1
ATOM 857 O O . VAL A 1 107 ? -15.379 -15.632 41.213 1.00 81.69 107 VAL A O 1
ATOM 860 N N . PRO A 1 108 ? -15.582 -17.766 41.917 1.00 81.19 108 PRO A N 1
ATOM 861 C CA . PRO A 1 108 ? -14.775 -18.328 40.839 1.00 81.19 108 PRO A CA 1
ATOM 862 C C . PRO A 1 108 ? -15.263 -17.897 39.449 1.00 81.19 108 PRO A C 1
ATOM 864 O O . PRO A 1 108 ? -16.471 -17.945 39.190 1.00 81.19 108 PRO A O 1
ATOM 867 N N . PRO A 1 109 ? -14.350 -17.503 38.544 1.00 85.94 109 PRO A N 1
ATOM 868 C CA . PRO A 1 109 ? -14.727 -17.052 37.216 1.00 85.94 109 PRO A CA 1
ATOM 869 C C . PRO A 1 109 ? -15.314 -18.221 36.404 1.00 85.94 109 PRO A C 1
ATOM 871 O O . PRO A 1 109 ? -14.721 -19.305 36.379 1.00 85.94 109 PRO A O 1
ATOM 874 N N . PRO A 1 110 ? -16.453 -18.033 35.712 1.00 85.12 110 PRO A N 1
ATOM 875 C CA . PRO A 1 110 ? -16.996 -19.056 34.829 1.00 85.12 110 PRO A CA 1
ATOM 876 C C . PRO A 1 110 ? -16.011 -19.402 33.706 1.00 85.12 110 PRO A C 1
ATOM 878 O O . PRO A 1 110 ? -15.499 -18.515 33.017 1.00 85.12 110 PRO A O 1
ATOM 881 N N . LEU A 1 111 ? -15.768 -20.699 33.517 1.00 83.31 111 LEU A N 1
ATOM 882 C CA . LEU A 1 111 ? -14.968 -21.223 32.414 1.00 83.31 111 LEU A CA 1
ATOM 883 C C . LEU A 1 111 ? -15.905 -21.764 31.336 1.00 83.31 111 LEU A C 1
ATOM 885 O O . LEU A 1 111 ? -16.817 -22.538 31.626 1.00 83.31 111 LEU A O 1
ATOM 889 N N . PHE A 1 112 ? -15.655 -21.373 30.096 1.00 79.69 112 PHE A N 1
ATOM 890 C CA . PHE A 1 112 ? -16.450 -21.747 28.937 1.00 79.69 112 PHE A CA 1
ATOM 891 C C . PHE A 1 112 ? -15.669 -22.700 28.041 1.00 79.69 112 PHE A C 1
ATOM 893 O O . PHE A 1 112 ? -14.438 -22.640 27.947 1.00 79.69 112 PHE A O 1
ATOM 900 N N . SER A 1 113 ? -16.401 -23.580 27.362 1.00 71.56 113 SER A N 1
ATOM 901 C CA . SER A 1 113 ? -15.809 -24.543 26.432 1.00 71.56 113 SER A CA 1
ATOM 902 C C . SER A 1 113 ? -15.622 -23.935 25.044 1.00 71.56 113 SER A C 1
ATOM 904 O O . SER A 1 113 ? -14.798 -24.410 24.262 1.00 71.56 113 SER A O 1
ATOM 906 N N . THR A 1 114 ? -16.370 -22.870 24.736 1.00 72.75 114 THR A N 1
ATOM 907 C CA . THR A 1 114 ? -16.330 -22.194 23.439 1.00 72.75 114 THR A CA 1
ATOM 908 C C . THR A 1 114 ? -16.247 -20.674 23.572 1.00 72.75 114 THR A C 1
ATOM 910 O O . THR A 1 114 ? -16.628 -20.071 24.577 1.00 72.75 114 THR A O 1
ATOM 913 N N . ALA A 1 115 ? -15.761 -20.031 22.508 1.00 72.69 115 ALA A N 1
ATOM 914 C CA . ALA A 1 115 ? -15.751 -18.575 22.405 1.00 72.69 115 ALA A CA 1
ATOM 915 C C . ALA A 1 115 ? -17.167 -17.972 22.331 1.00 72.69 115 ALA A C 1
ATOM 917 O O . ALA A 1 115 ? -17.348 -16.823 22.728 1.00 72.69 115 ALA A O 1
ATOM 918 N N . GLU A 1 116 ? -18.139 -18.727 21.810 1.00 66.44 116 GLU A N 1
ATOM 919 C CA . GLU A 1 116 ? -19.543 -18.319 21.678 1.00 66.44 116 GLU A CA 1
ATOM 920 C C . GLU A 1 116 ? -20.214 -18.241 23.052 1.00 66.44 116 GLU A C 1
ATOM 922 O O . GLU A 1 116 ? -20.762 -17.200 23.400 1.00 66.44 116 GLU A O 1
ATOM 927 N N . GLU A 1 117 ? -20.045 -19.271 23.886 1.00 72.69 117 GLU A N 1
ATOM 928 C CA . GLU A 1 117 ? -20.533 -19.281 25.272 1.00 72.69 117 GLU A CA 1
ATOM 929 C C . GLU A 1 117 ? -19.967 -18.109 26.089 1.00 72.69 117 GLU A C 1
ATOM 931 O O . GLU A 1 117 ? -20.700 -17.411 26.793 1.00 72.69 117 GLU A O 1
ATOM 936 N N . LEU A 1 118 ? -18.661 -17.844 25.949 1.00 82.94 118 LEU A N 1
ATOM 937 C CA . LEU A 1 118 ? -18.028 -16.687 26.578 1.00 82.94 118 LEU A CA 1
ATOM 938 C C . LEU A 1 118 ? -18.626 -15.367 26.068 1.00 82.94 118 LEU A C 1
ATOM 940 O O . LEU A 1 118 ? -18.811 -14.435 26.855 1.00 82.94 118 LEU A O 1
ATOM 944 N N . ALA A 1 119 ? -18.900 -15.252 24.767 1.00 66.12 119 ALA A N 1
ATOM 945 C CA . ALA A 1 119 ? -19.471 -14.045 24.179 1.00 66.12 119 ALA A CA 1
ATOM 946 C C . ALA A 1 119 ? -20.896 -13.790 24.693 1.00 66.12 119 ALA A C 1
ATOM 948 O O . ALA A 1 119 ? -21.181 -12.678 25.141 1.00 66.12 119 ALA A O 1
ATOM 949 N N . ASP A 1 120 ? -21.749 -14.814 24.710 1.00 66.38 120 ASP A N 1
ATOM 950 C CA . ASP A 1 120 ? -23.126 -14.730 25.207 1.00 66.38 120 ASP A CA 1
ATOM 951 C C . ASP A 1 120 ? -23.166 -14.328 26.683 1.00 66.38 120 ASP A C 1
ATOM 953 O O . ASP A 1 120 ? -23.904 -13.415 27.076 1.00 66.38 120 ASP A O 1
ATOM 957 N N . TYR A 1 121 ? -22.311 -14.940 27.506 1.00 83.19 121 TYR A N 1
ATOM 958 C CA . TYR A 1 121 ? -22.150 -14.559 28.906 1.00 83.19 121 TYR A CA 1
ATOM 959 C C . TYR A 1 121 ? -21.694 -13.098 29.055 1.00 83.19 121 TYR A C 1
ATOM 961 O O . TYR A 1 121 ? -22.302 -12.321 29.796 1.00 83.19 121 TYR A O 1
ATOM 969 N N . SER A 1 122 ? -20.667 -12.693 28.303 1.00 80.88 122 SER A N 1
ATOM 970 C CA . SER A 1 122 ? -20.109 -11.335 28.367 1.00 80.88 122 SER A CA 1
ATOM 971 C C . SER A 1 122 ? -21.137 -10.273 27.963 1.00 80.88 122 SER A C 1
ATOM 973 O O . SER A 1 122 ? -21.214 -9.214 28.587 1.00 80.88 122 SER A O 1
ATOM 975 N N . CYS A 1 123 ? -21.951 -10.557 26.943 1.00 66.88 123 CYS A N 1
ATOM 976 C CA . CYS A 1 123 ? -23.012 -9.673 26.467 1.00 66.88 123 CYS A CA 1
ATOM 977 C C . CYS A 1 123 ? -24.176 -9.588 27.458 1.00 66.88 123 CYS A C 1
ATOM 979 O O . CYS A 1 123 ? -24.601 -8.487 27.806 1.00 66.88 123 CYS A O 1
ATOM 981 N N . SER A 1 124 ? -24.668 -10.732 27.940 1.00 67.38 124 SER A N 1
ATOM 982 C CA . SER A 1 124 ? -25.812 -10.791 28.862 1.00 67.38 124 SER A CA 1
ATOM 983 C C . SER A 1 124 ? -25.534 -10.119 30.210 1.00 67.38 124 SER A C 1
ATOM 985 O O . SER A 1 124 ? -26.432 -9.499 30.775 1.00 67.38 124 SER A O 1
ATOM 987 N N . HIS A 1 125 ? -24.288 -10.168 30.689 1.00 77.31 125 HIS A N 1
ATOM 988 C CA . HIS A 1 125 ? -23.883 -9.565 31.964 1.00 77.31 125 HIS A CA 1
ATOM 989 C C . HIS A 1 125 ? -23.265 -8.166 31.802 1.00 77.31 125 HIS A C 1
ATOM 991 O O . HIS A 1 125 ? -22.871 -7.541 32.784 1.00 77.31 125 HIS A O 1
ATOM 997 N N . GLY A 1 126 ? -23.140 -7.662 30.567 1.00 74.69 126 GLY A N 1
ATOM 998 C CA . GLY A 1 126 ? -22.484 -6.383 30.272 1.00 74.69 126 GLY A CA 1
ATOM 999 C C . GLY A 1 126 ? -20.978 -6.361 30.570 1.00 74.69 126 GLY A C 1
ATOM 1000 O O . GLY A 1 126 ? -20.358 -5.296 30.532 1.00 74.69 126 GLY A O 1
ATOM 1001 N N . LYS A 1 127 ? -20.369 -7.523 30.835 1.00 83.38 127 LYS A N 1
ATOM 1002 C CA . LYS A 1 127 ? -18.946 -7.711 31.157 1.00 83.38 127 LYS A CA 1
ATOM 1003 C C . LYS A 1 127 ? -18.100 -7.687 29.881 1.00 83.38 127 LYS A C 1
ATOM 1005 O O . LYS A 1 127 ? -17.493 -8.678 29.484 1.00 83.38 127 LYS A O 1
ATOM 1010 N N . ILE A 1 128 ? -18.091 -6.549 29.190 1.00 74.81 128 ILE A N 1
ATOM 1011 C CA . ILE A 1 128 ? -17.400 -6.393 27.904 1.00 74.81 128 ILE A CA 1
ATOM 1012 C C . ILE A 1 128 ? -16.005 -5.806 28.129 1.00 74.81 128 ILE A C 1
ATOM 1014 O O . ILE A 1 128 ? -15.858 -4.621 28.447 1.00 74.81 128 ILE A O 1
ATOM 1018 N N . TYR A 1 129 ? -14.976 -6.623 27.888 1.00 73.56 129 TYR A N 1
ATOM 1019 C CA . TYR A 1 129 ? -13.581 -6.191 27.904 1.00 73.56 129 TYR A CA 1
ATOM 1020 C C . TYR A 1 129 ? -13.028 -6.027 26.474 1.00 73.56 129 TYR A C 1
ATOM 1022 O O . TYR A 1 129 ? -12.997 -6.997 25.710 1.00 73.56 129 TYR A O 1
ATOM 1030 N N . PRO A 1 130 ? -12.587 -4.826 26.053 1.00 63.91 130 PRO A N 1
ATOM 1031 C CA . PRO A 1 130 ? -12.127 -4.610 24.691 1.00 63.91 130 PRO A CA 1
ATOM 1032 C C . PRO A 1 130 ? -10.788 -5.296 24.428 1.00 63.91 130 PRO A C 1
ATOM 1034 O O . PRO A 1 130 ? -9.802 -5.061 25.125 1.00 63.91 130 PRO A O 1
ATOM 1037 N N . LYS A 1 131 ? -10.713 -6.063 23.336 1.00 60.06 131 LYS A N 1
ATOM 1038 C CA . LYS A 1 131 ? -9.484 -6.758 22.917 1.00 60.06 131 LYS A CA 1
ATOM 1039 C C . LYS A 1 131 ? -8.275 -5.828 22.757 1.00 60.06 131 LYS A C 1
ATOM 1041 O O . LYS A 1 131 ? -7.157 -6.264 22.984 1.00 60.06 131 LYS A O 1
ATOM 1046 N N . HIS A 1 132 ? -8.472 -4.562 22.382 1.00 57.41 132 HIS A N 1
ATOM 1047 C CA . HIS A 1 132 ? -7.367 -3.606 22.247 1.00 57.41 132 HIS A CA 1
ATOM 1048 C C . HIS A 1 132 ? -6.748 -3.207 23.596 1.00 57.41 132 HIS A C 1
ATOM 1050 O O . HIS A 1 132 ? -5.555 -2.933 23.637 1.00 57.41 132 HIS A O 1
ATOM 1056 N N . ASN A 1 133 ? -7.515 -3.244 24.692 1.00 56.25 133 ASN A N 1
ATOM 1057 C CA . ASN A 1 133 ? -6.990 -3.011 26.041 1.00 56.25 133 ASN A CA 1
ATOM 1058 C C . ASN A 1 133 ? -6.242 -4.242 26.569 1.00 56.25 133 ASN A C 1
ATOM 1060 O O . ASN A 1 133 ? -5.256 -4.099 27.280 1.00 56.25 133 ASN A O 1
ATOM 1064 N N . ALA A 1 134 ? -6.642 -5.445 26.141 1.00 55.34 134 ALA A N 1
ATOM 1065 C CA . ALA A 1 134 ? -5.917 -6.679 26.446 1.00 55.34 134 ALA A CA 1
ATOM 1066 C C . ALA A 1 134 ? -4.530 -6.732 25.772 1.00 55.34 134 ALA A C 1
ATOM 1068 O O . ALA A 1 134 ? -3.642 -7.419 26.245 1.00 55.34 134 ALA A O 1
ATOM 1069 N N . LYS A 1 135 ? -4.288 -5.962 24.702 1.00 51.00 135 LYS A N 1
ATOM 1070 C CA . LYS A 1 135 ? -2.953 -5.859 24.081 1.00 51.00 135 LYS A CA 1
ATOM 1071 C C . LYS A 1 135 ? -1.966 -4.983 24.874 1.00 51.00 135 LYS A C 1
ATOM 1073 O O . LYS A 1 135 ? -0.812 -4.900 24.469 1.00 51.00 135 LYS A O 1
ATOM 1078 N N . ALA A 1 136 ? -2.414 -4.305 25.937 1.00 41.31 136 ALA A N 1
ATOM 1079 C CA . ALA A 1 136 ? -1.598 -3.376 26.724 1.00 41.31 136 ALA A CA 1
ATOM 1080 C C . ALA A 1 136 ? -0.996 -3.990 28.005 1.00 41.31 136 ALA A C 1
ATOM 1082 O O . ALA A 1 136 ? 0.028 -3.493 28.461 1.00 41.31 136 ALA A O 1
ATOM 1083 N N . GLY A 1 137 ? -1.607 -5.043 28.566 1.00 48.38 137 GLY A N 1
ATOM 1084 C CA . GLY A 1 137 ? -1.057 -5.815 29.690 1.00 48.38 137 GLY A CA 1
ATOM 1085 C C . GLY A 1 137 ? -0.352 -7.057 29.156 1.00 48.38 137 GLY A C 1
ATOM 1086 O O . GLY A 1 137 ? -0.930 -7.778 28.343 1.00 48.38 137 GLY A O 1
ATOM 1087 N N . GLY A 1 138 ? 0.906 -7.296 29.525 1.00 62.88 138 GLY A N 1
ATOM 1088 C CA . GLY A 1 138 ? 1.736 -8.275 28.817 1.00 62.88 138 GLY A CA 1
ATOM 1089 C C . GLY A 1 138 ? 1.154 -9.692 28.822 1.00 62.88 138 GLY A C 1
ATOM 1090 O O . GLY A 1 138 ? 1.048 -10.289 27.758 1.00 62.88 138 GLY A O 1
ATOM 1091 N N . LEU A 1 139 ? 0.653 -10.219 29.948 1.00 60.88 139 LEU A N 1
ATOM 1092 C CA . LEU A 1 139 ? -0.006 -11.542 29.958 1.00 60.88 139 LEU A CA 1
ATOM 1093 C C . LEU A 1 139 ? -1.385 -11.568 29.280 1.00 60.88 139 LEU A C 1
ATOM 1095 O O . LEU A 1 139 ? -1.840 -12.633 28.863 1.00 60.88 139 LEU A O 1
ATOM 1099 N N . LEU A 1 140 ? -2.039 -10.414 29.127 1.00 61.12 140 LEU A N 1
ATOM 1100 C CA . LEU A 1 140 ? -3.248 -10.275 28.311 1.00 61.12 140 LEU A CA 1
ATOM 1101 C C . LEU A 1 140 ? -2.920 -10.265 26.801 1.00 61.12 140 LEU A C 1
ATOM 1103 O O . LEU A 1 140 ? -3.817 -10.444 25.965 1.00 61.12 140 LEU A O 1
ATOM 1107 N N . GLN A 1 141 ? -1.640 -10.110 26.438 1.00 56.34 141 GLN A N 1
ATOM 1108 C CA . GLN A 1 141 ? -1.156 -10.223 25.070 1.00 56.34 141 GLN A CA 1
ATOM 1109 C C . GLN A 1 141 ? -1.235 -11.689 24.630 1.00 56.34 141 GLN A C 1
ATOM 1111 O O . GLN A 1 141 ? -0.576 -12.580 25.167 1.00 56.34 141 GLN A O 1
ATOM 1116 N N . ARG A 1 142 ? -2.080 -11.949 23.626 1.00 42.62 142 ARG A N 1
ATOM 1117 C CA . ARG A 1 142 ? -2.222 -13.269 23.004 1.00 42.62 142 ARG A CA 1
ATOM 1118 C C . ARG A 1 142 ? -0.854 -13.859 22.668 1.00 42.62 142 ARG A C 1
ATOM 1120 O O . ARG A 1 142 ? -0.035 -13.237 21.999 1.00 42.62 142 ARG A O 1
ATOM 1127 N N . THR A 1 143 ? -0.665 -15.105 23.072 1.00 33.00 143 THR A N 1
ATOM 1128 C CA . THR A 1 143 ? 0.478 -15.936 22.713 1.00 33.00 143 THR A CA 1
ATOM 1129 C C . THR A 1 143 ? 0.325 -16.387 21.269 1.00 33.00 143 THR A C 1
ATOM 1131 O O . THR A 1 143 ? -0.246 -17.430 20.949 1.00 33.00 143 THR A O 1
ATOM 1134 N N . GLU A 1 144 ? 0.783 -15.535 20.359 1.00 29.62 144 GLU A N 1
ATOM 1135 C CA . GLU A 1 144 ? 0.796 -15.811 18.930 1.00 29.62 144 GLU A CA 1
ATOM 1136 C C . GLU A 1 144 ? 1.989 -16.707 18.584 1.00 29.62 144 GLU A C 1
ATOM 1138 O O . GLU A 1 144 ? 3.064 -16.253 18.210 1.00 29.62 144 GLU A O 1
ATOM 1143 N N . ALA A 1 145 ? 1.769 -18.017 18.692 1.00 26.73 145 ALA A N 1
ATOM 1144 C CA . ALA A 1 145 ? 2.509 -19.011 17.931 1.00 26.73 145 ALA A CA 1
ATOM 1145 C C . ALA A 1 145 ? 1.515 -19.823 17.085 1.00 26.73 145 ALA A C 1
ATOM 1147 O O . ALA A 1 145 ? 0.839 -20.728 17.570 1.00 26.73 145 ALA A O 1
ATOM 1148 N N . ASN A 1 146 ? 1.451 -19.412 15.818 1.00 27.47 146 ASN A N 1
ATOM 1149 C CA . ASN A 1 146 ? 1.104 -20.141 14.598 1.00 27.47 146 ASN A CA 1
ATOM 1150 C C . ASN A 1 146 ? -0.260 -20.858 14.419 1.00 27.47 146 ASN A C 1
ATOM 1152 O O . ASN A 1 146 ? -0.815 -21.494 15.309 1.00 27.47 146 ASN A O 1
ATOM 1156 N N . ALA A 1 147 ? -0.680 -20.820 13.146 1.00 26.61 147 ALA A N 1
ATOM 1157 C CA . ALA A 1 147 ? -1.721 -21.588 12.449 1.00 26.61 147 ALA A CA 1
ATOM 1158 C C . ALA A 1 147 ? -3.198 -21.128 12.542 1.00 26.61 147 ALA A C 1
ATOM 1160 O O . ALA A 1 147 ? -3.969 -21.542 13.400 1.00 26.61 147 ALA A O 1
ATOM 1161 N N . SER A 1 148 ? -3.594 -20.335 11.535 1.00 32.53 148 SER A N 1
ATOM 1162 C CA . SER A 1 148 ? -4.776 -20.542 10.673 1.00 32.53 148 SER A CA 1
ATOM 1163 C C . SER A 1 148 ? -6.073 -21.067 11.320 1.00 32.53 148 SER A C 1
ATOM 1165 O O . SER A 1 148 ? -6.441 -22.225 11.137 1.00 32.53 148 SER A O 1
ATOM 1167 N N . ALA A 1 149 ? -6.834 -20.174 11.956 1.00 29.28 149 ALA A N 1
ATOM 1168 C CA . ALA A 1 149 ? -8.289 -20.274 12.110 1.00 29.28 149 ALA A CA 1
ATOM 1169 C C . ALA A 1 149 ? -8.867 -18.849 12.096 1.00 29.28 149 ALA A C 1
ATOM 1171 O O . ALA A 1 149 ? -8.309 -17.961 12.738 1.00 29.28 149 ALA A O 1
ATOM 1172 N N . ALA A 1 150 ? -9.924 -18.614 11.313 1.00 37.06 150 ALA A N 1
ATOM 1173 C CA . ALA A 1 150 ? -10.448 -17.288 10.981 1.00 37.06 150 ALA A CA 1
ATOM 1174 C C . ALA A 1 150 ? -10.863 -16.478 12.224 1.00 37.06 150 ALA A C 1
ATOM 1176 O O . ALA A 1 150 ? -11.981 -16.574 12.723 1.00 37.06 150 ALA A O 1
ATOM 1177 N N . THR A 1 151 ? -9.954 -15.647 12.727 1.00 52.78 151 THR A N 1
ATOM 1178 C CA . THR A 1 151 ? -10.288 -14.579 13.666 1.00 52.78 151 THR A CA 1
ATOM 1179 C C . THR A 1 151 ? -11.086 -13.513 12.935 1.00 52.78 151 THR A C 1
ATOM 1181 O O . THR A 1 151 ? -10.586 -12.949 11.962 1.00 52.78 151 THR A O 1
ATOM 1184 N N . VAL A 1 152 ? -12.290 -13.219 13.434 1.00 68.06 152 VAL A N 1
ATOM 1185 C CA . VAL A 1 152 ? -13.112 -12.102 12.955 1.00 68.06 152 VAL A CA 1
ATOM 1186 C C . VAL A 1 152 ? -12.282 -10.816 13.007 1.00 68.06 152 VAL A C 1
ATOM 1188 O O . VAL A 1 152 ? -11.837 -10.411 14.085 1.00 68.06 152 VAL A O 1
ATOM 1191 N N . THR A 1 153 ? -12.024 -10.208 11.851 1.00 84.25 153 THR A N 1
ATOM 1192 C CA . THR A 1 153 ? -11.196 -9.004 11.740 1.00 84.25 153 THR A CA 1
ATOM 1193 C C . THR A 1 153 ? -11.946 -7.768 12.249 1.00 84.25 153 THR A C 1
ATOM 1195 O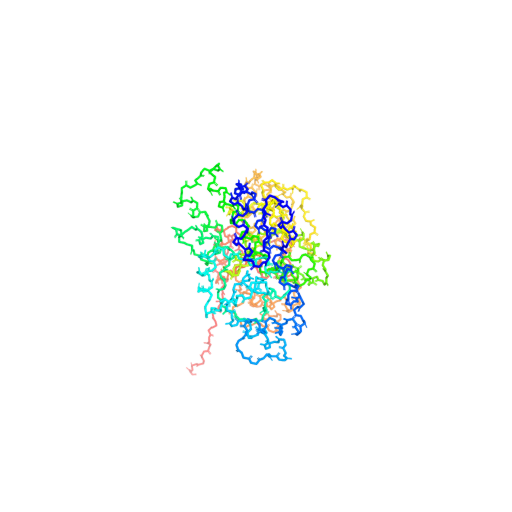 O . THR A 1 153 ? -13.180 -7.781 12.359 1.00 84.25 153 THR A O 1
ATOM 1198 N N . PRO A 1 154 ? -11.250 -6.658 12.549 1.00 89.56 154 PRO A N 1
ATOM 1199 C CA . PRO A 1 154 ? -11.917 -5.411 12.918 1.00 89.56 154 PRO A CA 1
ATOM 1200 C C . PRO A 1 154 ? -12.919 -4.928 11.860 1.00 89.56 154 PRO A C 1
ATOM 1202 O O . PRO A 1 154 ? -14.009 -4.483 12.211 1.00 89.56 154 PRO A O 1
ATOM 1205 N N . ILE A 1 155 ? -12.602 -5.081 10.569 1.00 90.50 155 ILE A N 1
ATOM 1206 C CA . ILE A 1 155 ? -13.508 -4.721 9.467 1.00 90.50 155 ILE A CA 1
ATOM 1207 C C . ILE A 1 155 ? -14.727 -5.654 9.422 1.00 90.50 155 ILE A C 1
ATOM 1209 O O . ILE A 1 155 ? -15.853 -5.177 9.295 1.00 90.50 155 ILE A O 1
ATOM 1213 N N . GLN A 1 156 ? -14.545 -6.965 9.614 1.00 86.12 156 GLN A N 1
ATOM 1214 C CA . GLN A 1 156 ? -15.670 -7.903 9.751 1.00 86.12 156 GLN A CA 1
ATOM 1215 C C . GLN A 1 156 ? -16.571 -7.539 10.943 1.00 86.12 156 GLN A C 1
ATOM 1217 O O . GLN A 1 156 ? -17.793 -7.569 10.829 1.00 86.12 156 GLN A O 1
ATOM 1222 N N . THR A 1 157 ? -15.973 -7.128 12.064 1.00 87.75 157 THR A N 1
ATOM 1223 C CA . THR A 1 157 ? -16.702 -6.681 13.263 1.00 87.75 157 THR A CA 1
ATOM 1224 C C . THR A 1 157 ? -17.493 -5.397 13.003 1.00 87.75 157 THR A C 1
ATOM 1226 O O . THR A 1 157 ? -18.583 -5.223 13.544 1.00 87.75 157 THR A O 1
ATOM 1229 N N . PHE A 1 158 ? -16.973 -4.490 12.172 1.00 93.69 158 PHE A N 1
ATOM 1230 C CA . PHE A 1 158 ? -17.717 -3.312 11.734 1.00 93.69 158 PHE A CA 1
ATOM 1231 C C . PHE A 1 158 ? -18.965 -3.705 10.937 1.00 93.69 158 PHE A C 1
ATOM 1233 O O . PHE A 1 158 ? -20.066 -3.302 11.300 1.00 93.69 158 PHE A O 1
ATOM 1240 N N . PHE A 1 159 ? -18.815 -4.522 9.891 1.00 88.62 159 PHE A N 1
ATOM 1241 C CA . PHE A 1 159 ? -19.954 -4.898 9.049 1.00 88.62 159 PHE A CA 1
ATOM 1242 C C . PHE A 1 159 ? -20.996 -5.741 9.796 1.00 88.62 159 PHE A C 1
ATOM 1244 O O . PHE A 1 159 ? -22.183 -5.605 9.520 1.00 88.62 159 PHE A O 1
ATOM 1251 N N . ALA A 1 160 ? -20.589 -6.523 10.801 1.00 86.62 160 ALA A N 1
ATOM 1252 C CA . ALA A 1 160 ? -21.505 -7.272 11.664 1.00 86.62 160 ALA A CA 1
ATOM 1253 C C . ALA A 1 160 ? -22.476 -6.385 12.476 1.00 86.62 160 ALA A C 1
ATOM 1255 O O . ALA A 1 160 ? -23.496 -6.879 12.949 1.00 86.62 160 ALA A O 1
ATOM 1256 N N . GLN A 1 161 ? -22.201 -5.082 12.624 1.00 85.44 161 GLN A N 1
ATOM 1257 C CA . GLN A 1 161 ? -23.130 -4.130 13.255 1.00 85.44 161 GLN A CA 1
ATOM 1258 C C . GLN A 1 161 ? -24.333 -3.788 12.360 1.00 85.44 161 GLN A C 1
ATOM 1260 O O . GLN A 1 161 ? -25.293 -3.184 12.836 1.00 85.44 161 GLN A O 1
ATOM 1265 N N . TYR A 1 162 ? -24.297 -4.185 11.085 1.00 85.69 162 TYR A N 1
ATOM 1266 C CA . TYR A 1 162 ? -25.338 -3.939 10.091 1.00 85.69 162 TYR A CA 1
ATOM 1267 C C . TYR A 1 162 ? -25.881 -5.280 9.568 1.00 85.69 162 TYR A C 1
ATOM 1269 O O . TYR A 1 162 ? -25.572 -5.660 8.440 1.00 85.69 162 TYR A O 1
ATOM 1277 N N . PRO A 1 163 ? -26.680 -6.019 10.365 1.00 82.25 163 PRO A N 1
ATOM 1278 C CA . PRO A 1 163 ? -27.093 -7.391 10.045 1.00 82.25 163 PRO A CA 1
ATOM 1279 C C . PRO A 1 163 ? -27.923 -7.509 8.758 1.00 82.25 163 PRO A C 1
ATOM 1281 O O . PRO A 1 163 ? -27.935 -8.568 8.136 1.00 82.25 163 PRO A O 1
ATOM 1284 N N . ASP A 1 164 ? -28.569 -6.424 8.323 1.00 80.00 164 ASP A N 1
ATOM 1285 C CA . ASP A 1 164 ? -29.333 -6.385 7.071 1.00 80.00 164 ASP A CA 1
ATOM 1286 C C . ASP A 1 164 ? -28.441 -6.265 5.817 1.00 80.00 164 ASP A C 1
ATOM 1288 O O . ASP A 1 164 ? -28.930 -6.383 4.691 1.00 80.00 164 ASP A O 1
ATOM 1292 N N . PHE A 1 165 ? -27.134 -6.022 5.972 1.00 86.56 165 PHE A N 1
ATOM 1293 C CA . PHE A 1 165 ? -26.175 -5.946 4.871 1.00 86.56 165 PHE A CA 1
ATOM 1294 C C . PHE A 1 165 ? -25.388 -7.253 4.722 1.00 86.56 165 PHE A C 1
ATOM 1296 O O . PHE A 1 165 ? -24.676 -7.688 5.626 1.00 86.56 165 PHE A O 1
ATOM 1303 N N . SER A 1 166 ? -25.453 -7.855 3.534 1.00 85.06 166 SER A N 1
ATOM 1304 C CA . SER A 1 166 ? -24.698 -9.069 3.210 1.00 85.06 166 SER A CA 1
ATOM 1305 C C . SER A 1 166 ? -23.240 -8.735 2.878 1.00 85.06 166 SER A C 1
ATOM 1307 O O . SER A 1 166 ? -22.899 -8.494 1.719 1.00 85.06 166 SER A O 1
ATOM 1309 N N . TYR A 1 167 ? -22.374 -8.737 3.890 1.00 85.25 167 TYR A N 1
ATOM 1310 C CA . TYR A 1 167 ? -20.943 -8.481 3.727 1.00 85.25 167 TYR A CA 1
ATOM 1311 C C . TYR A 1 167 ? -20.182 -9.673 3.124 1.00 85.25 167 TYR A C 1
ATOM 1313 O O . TYR A 1 167 ? -20.220 -10.780 3.658 1.00 85.25 167 TYR A O 1
ATOM 1321 N N . ASP A 1 168 ? -19.429 -9.418 2.050 1.00 78.69 168 ASP A N 1
ATOM 1322 C CA . ASP A 1 168 ? -18.468 -10.365 1.474 1.00 78.69 168 ASP A CA 1
ATOM 1323 C C . ASP A 1 168 ? -17.034 -10.056 1.961 1.00 78.69 168 ASP A C 1
ATOM 1325 O O . ASP A 1 168 ? -16.450 -9.051 1.538 1.00 78.69 168 ASP A O 1
ATOM 1329 N N . PRO A 1 169 ? -16.436 -10.916 2.813 1.00 75.62 169 PRO A N 1
ATOM 1330 C CA . PRO A 1 169 ? -15.105 -10.704 3.376 1.00 75.62 169 PRO A CA 1
ATOM 1331 C C . PRO A 1 169 ? -13.951 -10.883 2.383 1.00 75.62 169 PRO A C 1
ATOM 1333 O O . PRO A 1 169 ? -12.813 -10.601 2.751 1.00 75.62 169 PRO A O 1
ATOM 1336 N N . SER A 1 170 ? -14.208 -11.367 1.165 1.00 73.69 170 SER A N 1
ATOM 1337 C CA . SER A 1 170 ? -13.188 -11.509 0.117 1.00 73.69 170 SER A CA 1
ATOM 1338 C C . SER A 1 170 ? -13.039 -10.258 -0.760 1.00 73.69 170 SER A C 1
ATOM 1340 O O . SER A 1 170 ? -12.060 -10.125 -1.497 1.00 73.69 170 SER A O 1
ATOM 1342 N N . GLY A 1 171 ? -13.998 -9.329 -0.676 1.00 72.56 171 GLY A N 1
ATOM 1343 C CA . GLY A 1 171 ? -14.029 -8.107 -1.473 1.00 72.56 171 GLY A CA 1
ATOM 1344 C C . GLY A 1 171 ? -13.282 -6.924 -0.849 1.00 72.56 171 GLY A C 1
ATOM 1345 O O . GLY A 1 171 ? -12.931 -6.916 0.325 1.00 72.56 171 GLY A O 1
ATOM 1346 N N . GLU A 1 172 ? -13.081 -5.870 -1.646 1.00 82.75 172 GLU A N 1
ATOM 1347 C CA . GLU A 1 172 ? -12.467 -4.620 -1.175 1.00 82.75 172 GLU A CA 1
ATOM 1348 C C . GLU A 1 172 ? -13.369 -3.896 -0.167 1.00 82.75 172 GLU A C 1
ATOM 1350 O O . GLU A 1 172 ? -14.525 -3.566 -0.474 1.00 82.75 172 GLU A O 1
ATOM 1355 N N . THR A 1 173 ? -12.812 -3.545 0.994 1.00 89.31 173 THR A N 1
ATOM 1356 C CA . THR A 1 173 ? -13.550 -2.968 2.127 1.00 89.31 173 THR A CA 1
ATOM 1357 C C . THR A 1 173 ? -14.387 -1.759 1.716 1.00 89.31 173 THR A C 1
ATOM 1359 O O . THR A 1 173 ? -15.587 -1.676 1.986 1.00 89.31 173 THR A O 1
ATOM 1362 N N . MET A 1 174 ? -13.781 -0.812 0.995 1.00 90.88 174 MET A N 1
ATOM 1363 C CA . MET A 1 174 ? -14.465 0.431 0.627 1.00 90.88 174 MET A CA 1
ATOM 1364 C C . MET A 1 174 ? -15.500 0.247 -0.492 1.00 90.88 174 MET A C 1
ATOM 1366 O O . MET A 1 174 ? -16.392 1.086 -0.641 1.00 90.88 174 MET A O 1
ATOM 1370 N N . LYS A 1 175 ? -15.429 -0.842 -1.273 1.00 87.12 175 LYS A N 1
ATOM 1371 C CA . LYS A 1 175 ? -16.501 -1.207 -2.215 1.00 87.12 175 LYS A CA 1
ATOM 1372 C C . LYS A 1 175 ? -17.709 -1.757 -1.459 1.00 87.12 175 LYS A C 1
ATOM 1374 O O . LYS A 1 175 ? -18.819 -1.289 -1.716 1.00 87.12 175 LYS A O 1
ATOM 1379 N N . GLN A 1 176 ? -17.480 -2.658 -0.500 1.00 91.00 176 GLN A N 1
ATOM 1380 C CA . GLN A 1 176 ? -18.523 -3.195 0.382 1.00 91.00 176 GLN A CA 1
ATOM 1381 C C . GLN A 1 176 ? -19.212 -2.068 1.163 1.00 91.00 176 GLN A C 1
ATOM 1383 O O . GLN A 1 176 ? -20.434 -1.941 1.115 1.00 91.00 176 GLN A O 1
ATOM 1388 N N . PHE A 1 177 ? -18.436 -1.151 1.749 1.00 92.56 177 PHE A N 1
ATOM 1389 C CA . PHE A 1 177 ? -18.970 0.005 2.473 1.00 92.56 177 PHE A CA 1
ATOM 1390 C C . PHE A 1 177 ? -19.876 0.881 1.596 1.00 92.56 177 PHE A C 1
ATOM 1392 O O . PHE A 1 177 ? -20.975 1.244 2.001 1.00 92.56 177 PHE A O 1
ATOM 1399 N N . ARG A 1 178 ? -19.484 1.185 0.352 1.00 89.88 178 ARG A N 1
ATOM 1400 C CA . ARG A 1 178 ? -20.356 1.955 -0.557 1.00 89.88 178 ARG A CA 1
ATOM 1401 C C . ARG A 1 178 ? -21.615 1.201 -0.958 1.00 89.88 178 ARG A C 1
ATOM 1403 O O . ARG A 1 178 ? -22.640 1.838 -1.175 1.00 89.88 178 ARG A O 1
ATOM 1410 N N . SER A 1 179 ? -21.537 -0.120 -1.102 1.00 86.38 179 SER A N 1
ATOM 1411 C CA . SER A 1 179 ? -22.717 -0.950 -1.351 1.00 86.38 179 SER A CA 1
ATOM 1412 C C . SER A 1 179 ? -23.708 -0.827 -0.192 1.00 86.38 179 SER A C 1
ATOM 1414 O O . SER A 1 179 ? -24.871 -0.500 -0.414 1.00 86.38 179 SER A O 1
ATOM 1416 N N . MET A 1 180 ? -23.203 -0.937 1.039 1.00 91.25 180 MET A N 1
ATOM 1417 C CA . MET A 1 180 ? -23.968 -0.761 2.273 1.00 91.25 180 MET A CA 1
ATOM 1418 C C . MET A 1 180 ? -24.648 0.615 2.336 1.00 91.25 180 MET A C 1
ATOM 1420 O O . MET A 1 180 ? -25.862 0.691 2.497 1.00 91.25 180 MET A O 1
ATOM 1424 N N . ILE A 1 181 ? -23.899 1.701 2.105 1.00 88.31 181 ILE A N 1
ATOM 1425 C CA . ILE A 1 181 ? -24.438 3.074 2.066 1.00 88.31 181 ILE A CA 1
ATOM 1426 C C . ILE A 1 181 ? -25.615 3.199 1.083 1.00 88.31 181 ILE A C 1
ATOM 1428 O O . ILE A 1 181 ? -26.617 3.843 1.393 1.00 88.31 181 ILE A O 1
ATOM 1432 N N . ARG A 1 182 ? -25.506 2.590 -0.108 1.00 86.06 182 ARG A N 1
ATOM 1433 C CA . ARG A 1 182 ? -26.584 2.618 -1.110 1.00 86.06 182 ARG A CA 1
ATOM 1434 C C . ARG A 1 182 ? -27.797 1.811 -0.663 1.00 86.06 182 ARG A C 1
ATOM 1436 O O . ARG A 1 182 ? -28.911 2.279 -0.862 1.00 86.06 182 ARG A O 1
ATOM 1443 N N . GLN A 1 183 ? -27.585 0.638 -0.067 1.00 85.56 183 GLN A N 1
ATOM 1444 C CA . GLN A 1 183 ? -28.665 -0.227 0.405 1.00 85.56 183 GLN A CA 1
ATOM 1445 C C . GLN A 1 183 ? -29.499 0.446 1.502 1.00 85.56 183 GLN A C 1
ATOM 1447 O O . GLN A 1 183 ? -30.723 0.400 1.446 1.00 85.56 183 GLN A O 1
ATOM 1452 N N . PHE A 1 184 ? -28.852 1.114 2.459 1.00 83.00 184 PHE A N 1
ATOM 1453 C CA . PHE A 1 184 ? -29.548 1.832 3.532 1.00 83.00 184 PHE A CA 1
ATOM 1454 C C . PHE A 1 184 ? -30.033 3.237 3.133 1.00 83.00 184 PHE A C 1
ATOM 1456 O O . PHE A 1 184 ? -30.668 3.921 3.931 1.00 83.00 184 PHE A O 1
ATOM 1463 N N . GLY A 1 185 ? -29.755 3.683 1.903 1.00 84.25 185 GLY A N 1
ATOM 1464 C CA . GLY A 1 185 ? -30.245 4.960 1.384 1.00 84.25 185 GLY A CA 1
ATOM 1465 C C . GLY A 1 185 ? -29.564 6.206 1.964 1.00 84.25 185 GLY A C 1
ATOM 1466 O O . GLY A 1 185 ? -30.099 7.305 1.811 1.00 84.25 185 GLY A O 1
ATOM 1467 N N . TRP A 1 186 ? -28.382 6.089 2.579 1.00 85.44 186 TRP A N 1
ATOM 1468 C CA . TRP A 1 186 ? -27.653 7.225 3.173 1.00 85.44 186 TRP A CA 1
ATOM 1469 C C . TRP A 1 186 ? -26.875 8.021 2.113 1.00 85.44 186 TRP A C 1
ATOM 1471 O O . TRP A 1 186 ? -25.643 8.074 2.086 1.00 85.44 186 TRP A O 1
ATOM 1481 N N . VAL A 1 187 ? -27.594 8.597 1.151 1.00 71.75 187 VAL A N 1
ATOM 1482 C CA . VAL A 1 187 ? -26.982 9.193 -0.047 1.00 71.75 187 VAL A CA 1
ATOM 1483 C C . VAL A 1 187 ? -26.421 10.593 0.229 1.00 71.75 187 VAL A C 1
ATOM 1485 O O . VAL A 1 187 ? -25.401 10.966 -0.354 1.00 71.75 187 VAL A O 1
ATOM 1488 N N . ARG A 1 188 ? -27.033 11.358 1.142 1.00 74.38 188 ARG A N 1
ATOM 1489 C CA . ARG A 1 188 ? -26.637 12.746 1.437 1.00 74.38 188 ARG A CA 1
ATOM 1490 C C . ARG A 1 188 ? -25.347 12.792 2.262 1.00 74.38 188 ARG A C 1
ATOM 1492 O O . ARG A 1 188 ? -25.116 11.937 3.108 1.00 74.38 188 ARG A O 1
ATOM 1499 N N . ASP A 1 189 ? -24.487 13.774 2.008 1.00 65.69 189 ASP A N 1
ATOM 1500 C CA . ASP A 1 189 ? -23.197 13.906 2.709 1.00 65.69 189 ASP A CA 1
ATOM 1501 C C . ASP A 1 189 ? -23.335 14.388 4.157 1.00 65.69 189 ASP A C 1
ATOM 1503 O O . ASP A 1 189 ? -22.447 14.161 4.980 1.00 65.69 189 ASP A O 1
ATOM 1507 N N . ASP A 1 190 ? -24.456 15.026 4.484 1.00 71.38 190 ASP A N 1
ATOM 1508 C CA . ASP A 1 190 ? -24.793 15.486 5.823 1.00 71.38 190 ASP A CA 1
ATOM 1509 C C . ASP A 1 190 ? -25.530 14.439 6.672 1.00 71.38 190 ASP A C 1
ATOM 1511 O O . ASP A 1 190 ? -25.761 14.708 7.848 1.00 71.38 190 ASP A O 1
ATOM 1515 N N . ASP A 1 191 ? -25.817 13.253 6.127 1.00 80.94 191 ASP A N 1
ATOM 1516 C CA . ASP A 1 191 ? -26.494 12.163 6.833 1.00 80.94 191 ASP A CA 1
ATOM 1517 C C . ASP A 1 191 ? -25.666 11.670 8.036 1.00 80.94 191 ASP A C 1
ATOM 1519 O O . ASP A 1 191 ? -24.503 11.272 7.904 1.00 80.94 191 ASP A O 1
ATOM 1523 N N . ASP A 1 192 ? -26.263 11.712 9.227 1.00 80.56 192 ASP A N 1
ATOM 1524 C CA . ASP A 1 192 ? -25.579 11.360 10.472 1.00 80.56 192 ASP A CA 1
ATOM 1525 C C . ASP A 1 192 ? -25.233 9.866 10.548 1.00 80.56 192 ASP A C 1
ATOM 1527 O O . ASP A 1 192 ? -24.150 9.524 11.030 1.00 80.56 192 ASP A O 1
ATOM 1531 N N . ASN A 1 193 ? -26.064 8.979 9.982 1.00 80.94 193 ASN A N 1
ATOM 1532 C CA . ASN A 1 193 ? -25.766 7.545 9.921 1.00 80.94 193 ASN A CA 1
ATOM 1533 C C . ASN A 1 193 ? -24.588 7.281 8.980 1.00 80.94 193 ASN A C 1
ATOM 1535 O O . ASN A 1 193 ? -23.697 6.498 9.306 1.00 80.94 193 ASN A O 1
ATOM 1539 N N . LYS A 1 194 ? -24.530 7.981 7.836 1.00 83.31 194 LYS A N 1
ATOM 1540 C CA . LYS A 1 194 ? -23.373 7.925 6.924 1.00 83.31 194 LYS A CA 1
ATOM 1541 C C . LYS A 1 194 ? -22.093 8.363 7.621 1.00 83.31 194 LYS A C 1
ATOM 1543 O O . LYS A 1 194 ? -21.072 7.697 7.461 1.00 83.31 194 LYS A O 1
ATOM 1548 N N . LYS A 1 195 ? -22.125 9.469 8.371 1.00 81.75 195 LYS A N 1
ATOM 1549 C CA . LYS A 1 195 ? -20.953 9.990 9.094 1.00 81.75 195 LYS A CA 1
ATOM 1550 C C . LYS A 1 195 ? -20.503 9.046 10.206 1.00 81.75 195 LYS A C 1
ATOM 1552 O O . LYS A 1 195 ? -19.308 8.774 10.304 1.00 81.75 195 LYS A O 1
ATOM 1557 N N . GLU A 1 196 ? -21.433 8.528 11.009 1.00 84.38 196 GLU A N 1
ATOM 1558 C CA . GLU A 1 196 ? -21.129 7.567 12.076 1.00 84.38 196 GLU A CA 1
ATOM 1559 C C . GLU A 1 196 ? -20.550 6.271 11.495 1.00 84.38 196 GLU A C 1
ATOM 1561 O O . GLU A 1 196 ? -19.480 5.832 11.920 1.00 84.38 196 GLU A O 1
ATOM 1566 N N . ALA A 1 197 ? -21.180 5.715 10.456 1.00 86.62 197 ALA A N 1
ATOM 1567 C CA . ALA A 1 197 ? -20.692 4.524 9.768 1.00 86.62 197 ALA A CA 1
ATOM 1568 C C . ALA A 1 197 ? -19.319 4.756 9.117 1.00 86.62 197 ALA A C 1
ATOM 1570 O O . ALA A 1 197 ? -18.449 3.891 9.190 1.00 86.62 197 ALA A O 1
ATOM 1571 N N . LEU A 1 198 ? -19.096 5.933 8.518 1.00 88.12 198 LEU A N 1
ATOM 1572 C CA . LEU A 1 198 ? -17.813 6.303 7.919 1.00 88.12 198 LEU A CA 1
ATOM 1573 C C . LEU A 1 198 ? -16.704 6.407 8.975 1.00 88.12 198 LEU A C 1
ATOM 1575 O O . LEU A 1 198 ? -15.600 5.920 8.746 1.00 88.12 198 LEU A O 1
ATOM 1579 N N . SER A 1 199 ? -16.996 6.993 10.137 1.00 85.38 199 SER A N 1
ATOM 1580 C CA . SER A 1 199 ? -16.055 7.017 11.260 1.00 85.38 199 SER A CA 1
ATOM 1581 C C . SER A 1 199 ? -15.760 5.601 11.759 1.00 85.38 199 SER A C 1
ATOM 1583 O O . SER A 1 199 ? -14.601 5.252 11.968 1.00 85.38 199 SER A O 1
ATOM 1585 N N . GLY A 1 200 ? -16.793 4.766 11.909 1.00 87.38 200 GLY A N 1
ATOM 1586 C CA . GLY A 1 200 ? -16.651 3.392 12.390 1.00 87.38 200 GLY A CA 1
ATOM 1587 C C . GLY A 1 200 ? -15.794 2.519 11.471 1.00 87.38 200 GLY A C 1
ATOM 1588 O O . GLY A 1 200 ? -14.916 1.803 11.954 1.00 87.38 200 GLY A O 1
ATOM 1589 N N . ILE A 1 201 ? -15.986 2.605 10.150 1.00 93.00 201 ILE A N 1
ATOM 1590 C CA . ILE A 1 201 ? -15.172 1.829 9.204 1.00 93.00 201 ILE A CA 1
ATOM 1591 C C . ILE A 1 201 ? -13.726 2.327 9.160 1.00 93.00 201 ILE A C 1
ATOM 1593 O O . ILE A 1 201 ? -12.804 1.526 9.034 1.00 93.00 201 ILE A O 1
ATOM 1597 N N . GLN A 1 202 ? -13.494 3.633 9.309 1.00 89.69 202 GLN A N 1
ATOM 1598 C CA . GLN A 1 202 ? -12.139 4.186 9.369 1.00 89.69 202 GLN A CA 1
ATOM 1599 C C . GLN A 1 202 ? -11.394 3.709 10.621 1.00 89.69 202 GLN A C 1
ATOM 1601 O O . GLN A 1 202 ? -10.234 3.314 10.523 1.00 89.69 202 GLN A O 1
ATOM 1606 N N . ASP A 1 203 ? -12.067 3.656 11.770 1.00 87.56 203 ASP A N 1
ATOM 1607 C CA . ASP A 1 203 ? -11.491 3.106 13.001 1.00 87.56 203 ASP A CA 1
ATOM 1608 C C . ASP A 1 203 ? -11.186 1.606 12.863 1.00 87.56 203 ASP A C 1
ATOM 1610 O O . ASP A 1 203 ? -10.132 1.137 13.298 1.00 87.56 203 ASP A O 1
ATOM 1614 N N . ALA A 1 204 ? -12.067 0.852 12.199 1.00 88.81 204 ALA A N 1
ATOM 1615 C CA . ALA A 1 204 ? -11.838 -0.559 11.904 1.00 88.81 204 ALA A CA 1
ATOM 1616 C C . ALA A 1 204 ? -10.642 -0.774 10.961 1.00 88.81 204 ALA A C 1
ATOM 1618 O O . ALA A 1 204 ? -9.838 -1.676 11.195 1.00 88.81 204 ALA A O 1
ATOM 1619 N N . ILE A 1 205 ? -10.472 0.075 9.942 1.00 90.62 205 ILE A N 1
ATOM 1620 C CA . ILE A 1 205 ? -9.298 0.063 9.056 1.00 90.62 205 ILE A CA 1
ATOM 1621 C C . ILE A 1 205 ? -8.020 0.336 9.858 1.00 90.62 205 ILE A C 1
ATOM 1623 O O . ILE A 1 205 ? -7.043 -0.395 9.708 1.00 90.62 205 ILE A O 1
ATOM 1627 N N . ALA A 1 206 ? -8.024 1.336 10.746 1.00 87.38 206 ALA A N 1
ATOM 1628 C CA . ALA A 1 206 ? -6.873 1.636 11.599 1.00 87.38 206 ALA A CA 1
ATOM 1629 C C . ALA A 1 206 ? -6.494 0.443 12.485 1.00 87.38 206 ALA A C 1
ATOM 1631 O O . ALA A 1 206 ? -5.323 0.072 12.590 1.00 87.38 206 ALA A O 1
ATOM 1632 N N . GLN A 1 207 ? -7.496 -0.184 13.103 1.00 85.38 207 GLN A N 1
ATOM 1633 C CA . GLN A 1 207 ? -7.285 -1.338 13.964 1.00 85.38 207 GLN A CA 1
ATOM 1634 C C . GLN A 1 207 ? -6.770 -2.542 13.172 1.00 85.38 207 GLN A C 1
ATOM 1636 O O . GLN A 1 207 ? -5.817 -3.181 13.606 1.00 85.38 207 GLN A O 1
ATOM 1641 N N . GLN A 1 208 ? -7.344 -2.824 12.000 1.00 87.06 208 GLN A N 1
ATOM 1642 C CA . GLN A 1 208 ? -6.901 -3.932 11.158 1.00 87.06 208 GLN A CA 1
ATOM 1643 C C . GLN A 1 208 ? -5.480 -3.708 10.632 1.00 87.06 208 GLN A C 1
ATOM 1645 O O . GLN A 1 208 ? -4.691 -4.645 10.605 1.00 87.06 208 GLN A O 1
ATOM 1650 N N . PHE A 1 209 ? -5.113 -2.472 10.289 1.00 87.50 209 PHE A N 1
ATOM 1651 C CA . PHE A 1 209 ? -3.733 -2.133 9.950 1.00 87.50 209 PHE A CA 1
ATOM 1652 C C . PHE A 1 209 ? -2.774 -2.465 11.102 1.00 87.50 209 PHE A C 1
ATOM 1654 O O . PHE A 1 209 ? -1.760 -3.132 10.893 1.00 87.50 209 PHE A O 1
ATOM 1661 N N . ASN A 1 210 ? -3.112 -2.042 12.322 1.00 84.19 210 ASN A N 1
ATOM 1662 C CA . ASN A 1 210 ? -2.297 -2.315 13.506 1.00 84.19 210 ASN A CA 1
ATOM 1663 C C . ASN A 1 210 ? -2.220 -3.815 13.824 1.00 84.19 210 ASN A C 1
ATOM 1665 O O . ASN A 1 210 ? -1.197 -4.268 14.327 1.00 84.19 210 ASN A O 1
ATOM 1669 N N . ASP A 1 211 ? -3.273 -4.578 13.526 1.00 79.75 211 ASP A N 1
ATOM 1670 C CA . ASP A 1 211 ? -3.297 -6.032 13.696 1.00 79.75 211 ASP A CA 1
ATOM 1671 C C . ASP A 1 211 ? -2.407 -6.752 12.665 1.00 79.75 211 ASP A C 1
ATOM 1673 O O . ASP A 1 211 ? -1.802 -7.764 12.998 1.00 79.75 211 ASP A O 1
ATOM 1677 N N . ILE A 1 212 ? -2.301 -6.234 11.435 1.00 74.81 212 ILE A N 1
ATOM 1678 C CA . ILE A 1 212 ? -1.482 -6.835 10.368 1.00 74.81 212 ILE A CA 1
ATOM 1679 C C . ILE A 1 212 ? 0.002 -6.486 10.534 1.00 74.81 212 ILE A C 1
ATOM 1681 O O . ILE A 1 212 ? 0.862 -7.358 10.430 1.00 74.81 212 ILE A O 1
ATOM 1685 N N . TYR A 1 213 ? 0.316 -5.208 10.752 1.00 78.06 213 TYR A N 1
ATOM 1686 C CA . TYR A 1 213 ? 1.697 -4.715 10.685 1.00 78.06 213 TYR A CA 1
ATOM 1687 C C . TYR A 1 213 ? 2.297 -4.436 12.067 1.00 78.06 213 TYR A C 1
ATOM 1689 O O . TYR A 1 213 ? 3.495 -4.635 12.274 1.00 78.06 213 TYR A O 1
ATOM 1697 N N . GLY A 1 214 ? 1.468 -4.055 13.037 1.00 74.31 214 GLY A N 1
ATOM 1698 C CA . GLY A 1 214 ? 1.872 -3.638 14.378 1.00 74.31 214 GLY A CA 1
ATOM 1699 C C . GLY A 1 214 ? 1.494 -2.183 14.669 1.00 74.31 214 GLY A C 1
ATOM 1700 O O . GLY A 1 214 ? 1.504 -1.325 13.786 1.00 74.31 214 GLY A O 1
ATOM 1701 N N . GLY A 1 215 ? 1.145 -1.909 15.929 1.00 77.38 215 GLY A N 1
ATOM 1702 C CA . GLY A 1 215 ? 0.710 -0.585 16.394 1.00 77.38 215 GLY A CA 1
ATOM 1703 C C . GLY A 1 215 ? 1.777 0.226 17.137 1.00 77.38 215 GLY A C 1
ATOM 1704 O O . GLY A 1 215 ? 1.548 1.404 17.413 1.00 77.38 215 GLY A O 1
ATOM 1705 N N . ASP A 1 216 ? 2.931 -0.364 17.461 1.00 77.81 216 ASP A N 1
ATOM 1706 C CA . ASP A 1 216 ? 3.990 0.306 18.219 1.00 77.81 216 ASP A CA 1
ATOM 1707 C C . ASP A 1 216 ? 5.084 0.865 17.298 1.00 77.81 216 ASP A C 1
ATOM 1709 O O . ASP A 1 216 ? 5.806 0.133 16.629 1.00 77.81 216 ASP A O 1
ATOM 1713 N N . ALA A 1 217 ? 5.250 2.190 17.298 1.00 76.75 217 ALA A N 1
ATOM 1714 C CA . ALA A 1 217 ? 6.305 2.862 16.541 1.00 76.75 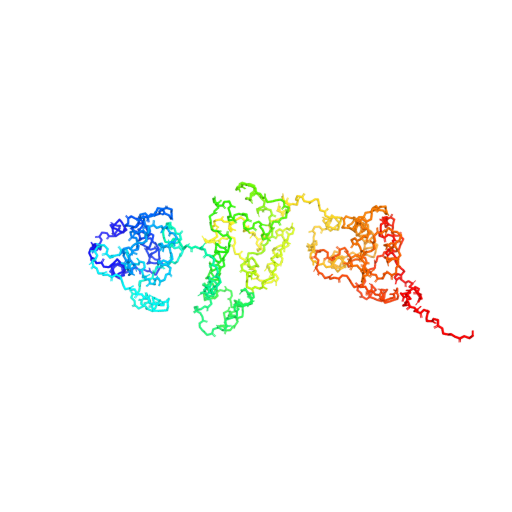217 ALA A CA 1
ATOM 1715 C C . ALA A 1 217 ? 7.719 2.653 17.123 1.00 76.75 217 ALA A C 1
ATOM 1717 O O . ALA A 1 217 ? 8.689 3.088 16.488 1.00 76.75 217 ALA A O 1
ATOM 1718 N N . GLY A 1 218 ? 7.832 2.051 18.310 1.00 78.19 218 GLY A N 1
ATOM 1719 C CA . GLY A 1 218 ? 9.065 1.570 18.929 1.00 78.19 218 GLY A CA 1
ATOM 1720 C C . GLY A 1 218 ? 9.454 0.137 18.538 1.00 78.19 218 GLY A C 1
ATOM 1721 O O . GLY A 1 218 ? 10.585 -0.258 18.803 1.00 78.19 218 GLY A O 1
ATOM 1722 N N . ASP A 1 219 ? 8.577 -0.620 17.871 1.00 78.94 219 ASP A N 1
ATOM 1723 C CA . ASP A 1 219 ? 8.849 -2.001 17.456 1.00 78.94 219 ASP A CA 1
ATOM 1724 C C . ASP A 1 219 ? 9.514 -2.037 16.069 1.00 78.94 219 ASP A C 1
ATOM 1726 O O . ASP A 1 219 ? 8.860 -1.843 15.042 1.00 78.94 219 ASP A O 1
ATOM 1730 N N . LEU A 1 220 ? 10.822 -2.316 16.020 1.00 75.62 220 LEU A N 1
ATOM 1731 C CA . LEU A 1 220 ? 11.552 -2.505 14.760 1.00 75.62 220 LEU A CA 1
ATOM 1732 C C . LEU A 1 220 ? 10.941 -3.623 13.898 1.00 75.62 220 LEU A C 1
ATOM 1734 O O . LEU A 1 220 ? 10.873 -3.476 12.680 1.00 75.62 220 LEU A O 1
ATOM 1738 N N . GLY A 1 221 ? 10.453 -4.703 14.510 1.00 72.44 221 GLY A N 1
ATOM 1739 C CA . GLY A 1 221 ? 9.815 -5.803 13.796 1.00 72.44 221 GLY A CA 1
ATOM 1740 C C . GLY A 1 221 ? 8.534 -5.364 13.086 1.00 72.44 221 GLY A C 1
ATOM 1741 O O . GLY A 1 221 ? 8.296 -5.773 11.952 1.00 72.44 221 GLY A O 1
ATOM 1742 N N . ALA A 1 222 ? 7.734 -4.480 13.693 1.00 77.00 222 ALA A N 1
ATOM 1743 C CA . ALA A 1 222 ? 6.553 -3.902 13.045 1.00 77.00 222 ALA A CA 1
ATOM 1744 C C . ALA A 1 222 ? 6.920 -3.096 11.802 1.00 77.00 222 ALA A C 1
ATOM 1746 O O . ALA A 1 222 ? 6.302 -3.232 10.744 1.00 77.00 222 ALA A O 1
ATOM 1747 N N . TRP A 1 223 ? 7.962 -2.279 11.919 1.00 82.69 223 TRP A N 1
ATOM 1748 C CA . TRP A 1 223 ? 8.463 -1.494 10.804 1.00 82.69 223 TRP A CA 1
ATOM 1749 C C . TRP A 1 223 ? 8.976 -2.360 9.656 1.00 82.69 223 TRP A C 1
ATOM 1751 O O . TRP A 1 223 ? 8.672 -2.080 8.498 1.00 82.69 223 TRP A O 1
ATOM 1761 N N . GLN A 1 224 ? 9.717 -3.420 9.975 1.00 79.12 224 GLN A N 1
ATOM 1762 C CA . GLN A 1 224 ? 10.252 -4.350 8.986 1.00 79.12 224 GLN A CA 1
ATOM 1763 C C . GLN A 1 224 ? 9.135 -5.147 8.302 1.00 79.12 224 GLN A C 1
ATOM 1765 O O . GLN A 1 224 ? 9.136 -5.231 7.079 1.00 79.12 224 GLN A O 1
ATOM 1770 N N . ARG A 1 225 ? 8.110 -5.610 9.035 1.00 83.19 225 ARG A N 1
ATOM 1771 C CA . ARG A 1 225 ? 6.905 -6.231 8.442 1.00 83.19 225 ARG A CA 1
ATOM 1772 C C . ARG A 1 225 ? 6.184 -5.297 7.470 1.00 83.19 225 ARG A C 1
ATOM 1774 O O . ARG A 1 225 ? 5.765 -5.715 6.392 1.00 83.19 225 ARG A O 1
ATOM 1781 N N . LEU A 1 226 ? 6.031 -4.019 7.826 1.00 81.88 226 LEU A N 1
ATOM 1782 C CA . LEU A 1 226 ? 5.466 -3.029 6.908 1.00 81.88 226 LEU A CA 1
ATOM 1783 C C . LEU A 1 226 ? 6.373 -2.843 5.680 1.00 81.88 226 LEU A C 1
ATOM 1785 O O . LEU A 1 226 ? 5.879 -2.816 4.554 1.00 81.88 226 LEU A O 1
ATOM 1789 N N . TRP A 1 227 ? 7.691 -2.770 5.878 1.00 80.69 227 TRP A N 1
ATOM 1790 C CA . TRP A 1 227 ? 8.668 -2.659 4.795 1.00 80.69 227 TRP A CA 1
ATOM 1791 C C . TRP A 1 227 ? 8.660 -3.864 3.844 1.00 80.69 227 TRP A C 1
ATOM 1793 O O . TRP A 1 227 ? 8.747 -3.669 2.639 1.00 80.69 227 TRP A O 1
ATOM 1803 N N . GLU A 1 228 ? 8.470 -5.096 4.318 1.00 78.31 228 GLU A N 1
ATOM 1804 C CA . GLU A 1 228 ? 8.315 -6.272 3.439 1.00 78.31 228 GLU A CA 1
ATOM 1805 C C . GLU A 1 228 ? 7.159 -6.098 2.443 1.00 78.31 228 GLU A C 1
ATOM 1807 O O . GLU A 1 228 ? 7.225 -6.530 1.287 1.00 78.31 228 GLU A O 1
ATOM 1812 N N . MET A 1 229 ? 6.095 -5.419 2.877 1.00 78.56 229 MET A N 1
ATOM 1813 C CA . MET A 1 229 ? 4.931 -5.159 2.046 1.00 78.56 229 MET A CA 1
ATOM 1814 C C . MET A 1 229 ? 5.188 -4.047 1.021 1.00 78.56 229 MET A C 1
ATOM 1816 O O . MET A 1 229 ? 4.884 -4.239 -0.165 1.00 78.56 229 MET A O 1
ATOM 1820 N N . VAL A 1 230 ? 5.731 -2.904 1.464 1.00 78.88 230 VAL A N 1
ATOM 1821 C CA . VAL A 1 230 ? 5.752 -1.642 0.689 1.00 78.88 230 VAL A CA 1
ATOM 1822 C C . VAL A 1 230 ? 7.139 -1.111 0.317 1.00 78.88 230 VAL A C 1
ATOM 1824 O O . VAL A 1 230 ? 7.240 -0.134 -0.421 1.00 78.88 230 VAL A O 1
ATOM 1827 N N . GLY A 1 231 ? 8.197 -1.711 0.842 1.00 73.75 231 GLY A N 1
ATOM 1828 C CA . GLY A 1 231 ? 9.574 -1.281 0.657 1.00 73.75 231 GLY A CA 1
ATOM 1829 C C . GLY A 1 231 ? 10.130 -1.593 -0.728 1.00 73.75 231 GLY A C 1
ATOM 1830 O O . GLY A 1 231 ? 9.722 -2.549 -1.392 1.00 73.75 231 GLY A O 1
ATOM 1831 N N . GLN A 1 232 ? 11.103 -0.786 -1.148 1.00 67.62 232 GLN A N 1
ATOM 1832 C CA . GLN A 1 232 ? 11.927 -1.032 -2.330 1.00 67.62 232 GLN A CA 1
ATOM 1833 C C . GLN A 1 232 ? 13.402 -0.919 -1.930 1.00 67.62 232 GLN A C 1
ATOM 1835 O O . GLN A 1 232 ? 13.845 0.143 -1.496 1.00 67.62 232 GLN A O 1
ATOM 1840 N N . GLY A 1 233 ? 14.154 -2.013 -2.069 1.00 71.38 233 GLY A N 1
ATOM 1841 C CA . GLY A 1 233 ? 15.572 -2.086 -1.703 1.00 71.38 233 GLY A CA 1
ATOM 1842 C C . GLY A 1 233 ? 15.833 -2.801 -0.377 1.00 71.38 233 GLY A C 1
ATOM 1843 O O . GLY A 1 233 ? 15.010 -3.591 0.091 1.00 71.38 233 GLY A O 1
ATOM 1844 N N . ASP A 1 234 ? 17.006 -2.536 0.197 1.00 79.31 234 ASP A N 1
ATOM 1845 C CA . ASP A 1 234 ? 17.505 -3.239 1.379 1.00 79.31 234 ASP A CA 1
ATOM 1846 C C . ASP A 1 234 ? 16.646 -2.977 2.621 1.00 79.31 234 ASP A C 1
ATOM 1848 O O . ASP A 1 234 ? 16.129 -1.878 2.832 1.00 79.31 234 ASP A O 1
ATOM 1852 N N . MET A 1 235 ? 16.511 -4.004 3.463 1.00 80.00 235 MET A N 1
ATOM 1853 C CA . MET A 1 235 ? 15.762 -3.933 4.716 1.00 80.00 235 MET A CA 1
ATOM 1854 C C . MET A 1 235 ? 16.413 -2.924 5.675 1.00 80.00 235 MET A C 1
ATOM 1856 O O . MET A 1 235 ? 17.566 -3.124 6.074 1.00 80.00 235 MET A O 1
ATOM 1860 N N . PRO A 1 236 ? 15.698 -1.874 6.116 1.00 81.12 236 PRO A N 1
ATOM 1861 C CA . PRO A 1 236 ? 16.225 -0.970 7.121 1.00 81.12 236 PRO A CA 1
ATOM 1862 C C . PRO A 1 236 ? 16.463 -1.711 8.444 1.00 81.12 236 PRO A C 1
ATOM 1864 O O . PRO A 1 236 ? 15.630 -2.483 8.925 1.00 81.12 236 PRO A O 1
ATOM 1867 N N . THR A 1 237 ? 17.616 -1.464 9.061 1.00 87.81 237 THR A N 1
ATOM 1868 C CA . THR A 1 237 ? 18.078 -2.206 10.248 1.00 87.81 237 THR A CA 1
ATOM 1869 C C . THR A 1 237 ? 17.792 -1.495 11.570 1.00 87.81 237 THR A C 1
ATOM 1871 O O . THR A 1 237 ? 18.127 -2.007 12.633 1.00 87.81 237 THR A O 1
ATOM 1874 N N . ASN A 1 238 ? 17.180 -0.307 11.532 1.00 88.25 238 ASN A N 1
ATOM 1875 C CA . ASN A 1 238 ? 16.806 0.449 12.725 1.00 88.25 238 ASN A CA 1
ATOM 1876 C C . ASN A 1 238 ? 15.545 1.300 12.500 1.00 88.25 238 ASN A C 1
ATOM 1878 O O . ASN A 1 238 ? 15.161 1.593 11.367 1.00 88.25 238 ASN A O 1
ATOM 1882 N N . ILE A 1 239 ? 14.914 1.719 13.602 1.00 84.19 239 ILE A N 1
ATOM 1883 C CA . ILE A 1 239 ? 13.621 2.422 13.608 1.00 84.19 239 ILE A CA 1
ATOM 1884 C C . ILE A 1 239 ? 13.692 3.762 12.868 1.00 84.19 239 ILE A C 1
ATOM 1886 O O . ILE A 1 239 ? 12.758 4.119 12.155 1.00 84.19 239 ILE A O 1
ATOM 1890 N N . SER A 1 240 ? 14.781 4.515 13.026 1.00 84.19 240 SER A N 1
ATOM 1891 C CA . SER A 1 240 ? 14.937 5.817 12.366 1.00 84.19 240 SER A CA 1
ATOM 1892 C C . SER A 1 240 ? 15.006 5.665 10.848 1.00 84.19 240 SER A C 1
ATOM 1894 O O . SER A 1 240 ? 14.320 6.390 10.131 1.00 84.19 240 SER A O 1
ATOM 1896 N N . ALA A 1 241 ? 15.763 4.677 10.363 1.00 82.31 241 ALA A N 1
ATOM 1897 C CA . ALA A 1 241 ? 15.829 4.344 8.945 1.00 82.31 241 ALA A CA 1
ATOM 1898 C C . ALA A 1 241 ? 14.473 3.853 8.414 1.00 82.31 241 ALA A C 1
ATOM 1900 O O . ALA A 1 241 ? 14.060 4.269 7.336 1.00 82.31 241 ALA A O 1
ATOM 1901 N N . CYS A 1 242 ? 13.742 3.045 9.190 1.00 83.88 242 CYS A N 1
ATOM 1902 C CA . CYS A 1 242 ? 12.392 2.613 8.825 1.00 83.88 242 CYS A CA 1
ATOM 1903 C C . CYS A 1 242 ? 11.418 3.787 8.685 1.00 83.88 242 CYS A C 1
ATOM 1905 O O . CYS A 1 242 ? 10.703 3.874 7.691 1.00 83.88 242 CYS A O 1
ATOM 1907 N N . LYS A 1 243 ? 11.392 4.698 9.668 1.00 84.56 243 LYS A N 1
ATOM 1908 C CA . LYS A 1 243 ? 10.523 5.884 9.651 1.00 84.56 243 LYS A CA 1
ATOM 1909 C C . LYS A 1 243 ? 10.793 6.734 8.420 1.00 84.56 243 LYS A C 1
ATOM 1911 O O . LYS A 1 243 ? 9.860 7.033 7.685 1.00 84.56 243 LYS A O 1
ATOM 1916 N N . ALA A 1 244 ? 12.065 7.047 8.179 1.00 82.69 244 ALA A N 1
ATOM 1917 C CA . ALA A 1 244 ? 12.490 7.796 7.007 1.00 82.69 244 ALA A CA 1
ATOM 1918 C C . ALA A 1 244 ? 12.010 7.102 5.722 1.00 82.69 244 ALA A C 1
ATOM 1920 O O . ALA A 1 244 ? 11.294 7.698 4.925 1.00 82.69 244 ALA A O 1
ATOM 1921 N N . ALA A 1 245 ? 12.304 5.811 5.573 1.00 81.25 245 ALA A N 1
ATOM 1922 C CA . ALA A 1 245 ? 11.952 5.070 4.372 1.00 81.25 245 ALA A CA 1
ATOM 1923 C C . ALA A 1 245 ? 10.426 5.000 4.136 1.00 81.25 245 ALA A C 1
ATOM 1925 O O . ALA A 1 245 ? 9.974 5.208 3.013 1.00 81.25 245 ALA A O 1
ATOM 1926 N N . ILE A 1 246 ? 9.620 4.784 5.184 1.00 84.44 246 ILE A N 1
ATOM 1927 C CA . ILE A 1 246 ? 8.149 4.716 5.099 1.00 84.44 246 ILE A CA 1
ATOM 1928 C C . ILE A 1 246 ? 7.497 6.089 4.868 1.00 84.44 246 ILE A C 1
ATOM 1930 O O . ILE A 1 246 ? 6.489 6.167 4.163 1.00 84.44 246 ILE A O 1
ATOM 1934 N N . GLU A 1 247 ? 8.053 7.185 5.393 1.00 80.56 247 GLU A N 1
ATOM 1935 C CA . GLU A 1 247 ? 7.570 8.544 5.085 1.00 80.56 247 GLU A CA 1
ATOM 1936 C C . GLU A 1 247 ? 7.624 8.850 3.581 1.00 80.56 247 GLU A C 1
ATOM 1938 O O . GLU A 1 247 ? 6.789 9.591 3.060 1.00 80.56 247 GLU A O 1
ATOM 1943 N N . GLY A 1 248 ? 8.567 8.232 2.871 1.00 75.12 248 GLY A N 1
ATOM 1944 C CA . GLY A 1 248 ? 8.696 8.313 1.422 1.00 75.12 248 GLY A CA 1
ATOM 1945 C C . GLY A 1 248 ? 7.725 7.474 0.612 1.00 75.12 248 GLY A C 1
ATOM 1946 O O . GLY A 1 248 ? 7.570 7.704 -0.586 1.00 75.12 248 GLY A O 1
ATOM 1947 N N . VAL A 1 249 ? 7.078 6.498 1.240 1.00 83.19 249 VAL A N 1
ATOM 1948 C CA . VAL A 1 249 ? 6.171 5.590 0.550 1.00 83.19 249 VAL A CA 1
ATOM 1949 C C . VAL A 1 249 ? 4.822 6.275 0.368 1.00 83.19 249 VAL A C 1
ATOM 1951 O O . VAL A 1 249 ? 4.210 6.769 1.319 1.00 83.19 249 VAL A O 1
ATOM 1954 N N . PHE A 1 250 ? 4.321 6.271 -0.865 1.00 82.25 250 PHE A N 1
ATOM 1955 C CA . PHE A 1 250 ? 2.948 6.658 -1.164 1.00 82.25 250 PHE A CA 1
ATOM 1956 C C . PHE A 1 250 ? 2.161 5.401 -1.520 1.00 82.25 250 PHE A C 1
ATOM 1958 O O . PHE A 1 250 ? 2.355 4.809 -2.575 1.00 82.25 250 PHE A O 1
ATOM 1965 N N . VAL A 1 251 ? 1.274 4.983 -0.626 1.00 86.44 251 VAL A N 1
ATOM 1966 C CA . VAL A 1 251 ? 0.459 3.769 -0.748 1.00 86.44 251 VAL A CA 1
ATOM 1967 C C . VAL A 1 251 ? -0.911 4.039 -0.138 1.00 86.44 251 VAL A C 1
ATOM 1969 O O . VAL A 1 251 ? -1.041 4.855 0.777 1.00 86.44 251 VAL A O 1
ATOM 1972 N N . ASN A 1 252 ? -1.954 3.394 -0.657 1.00 91.19 252 ASN A N 1
ATOM 1973 C CA . ASN A 1 252 ? -3.289 3.541 -0.097 1.00 91.19 252 ASN A CA 1
ATOM 1974 C C . ASN A 1 252 ? -3.474 2.613 1.115 1.00 91.19 252 ASN A C 1
ATOM 1976 O O . ASN A 1 252 ? -3.284 1.404 1.020 1.00 91.19 252 ASN A O 1
ATOM 1980 N N . ILE A 1 253 ? -3.884 3.184 2.251 1.00 91.50 253 ILE A N 1
ATOM 1981 C CA . ILE A 1 253 ? -4.093 2.451 3.511 1.00 91.50 253 ILE A CA 1
ATOM 1982 C C . ILE A 1 253 ? -5.181 1.374 3.380 1.00 91.50 253 ILE A C 1
ATOM 1984 O O . ILE A 1 253 ? -5.045 0.308 3.972 1.00 91.50 253 ILE A O 1
ATOM 1988 N N . CYS A 1 254 ? -6.237 1.617 2.593 1.00 89.88 254 CYS A N 1
ATOM 1989 C CA . CYS A 1 254 ? -7.294 0.622 2.381 1.00 89.88 254 CYS A CA 1
ATOM 1990 C C . CYS A 1 254 ? -6.740 -0.605 1.642 1.00 89.88 254 CYS A C 1
ATOM 1992 O O . CYS A 1 254 ? -7.036 -1.730 2.019 1.00 89.88 254 CYS A O 1
ATOM 1994 N N . ASP A 1 255 ? -5.874 -0.395 0.646 1.00 84.94 255 ASP A N 1
ATOM 1995 C CA . ASP A 1 255 ? -5.258 -1.500 -0.099 1.00 84.94 255 ASP A CA 1
ATOM 1996 C C . ASP A 1 255 ? -4.332 -2.341 0.792 1.00 84.94 255 ASP A C 1
ATOM 1998 O O . ASP A 1 255 ? -4.279 -3.561 0.649 1.00 84.94 255 ASP A O 1
ATOM 2002 N N . LEU A 1 256 ? -3.641 -1.711 1.750 1.00 86.12 256 LEU A N 1
ATOM 2003 C CA . LEU A 1 256 ? -2.802 -2.416 2.725 1.00 86.12 256 LEU A CA 1
ATOM 2004 C C . LEU A 1 256 ? -3.614 -3.361 3.616 1.00 86.12 256 LEU A C 1
ATOM 2006 O O . LEU A 1 256 ? -3.216 -4.506 3.817 1.00 86.12 256 LEU A O 1
ATOM 2010 N N . VAL A 1 257 ? -4.763 -2.912 4.125 1.00 88.00 257 VAL A N 1
ATOM 2011 C CA . VAL A 1 257 ? -5.607 -3.753 4.992 1.00 88.00 257 VAL A CA 1
ATOM 2012 C C . VAL A 1 257 ? -6.429 -4.785 4.221 1.00 88.00 257 VAL A C 1
ATOM 2014 O O . VAL A 1 257 ? -6.790 -5.810 4.802 1.00 88.00 257 VAL A O 1
ATOM 2017 N N . ASP A 1 258 ? -6.688 -4.539 2.933 1.00 83.25 258 ASP A N 1
ATOM 2018 C CA . ASP A 1 258 ? -7.398 -5.451 2.032 1.00 83.25 258 ASP A CA 1
ATOM 2019 C C . ASP A 1 258 ? -6.480 -6.568 1.490 1.00 83.25 258 ASP A C 1
ATOM 2021 O O . ASP A 1 258 ? -6.976 -7.618 1.072 1.00 83.25 258 ASP A O 1
ATOM 2025 N N . TYR A 1 259 ? -5.151 -6.394 1.498 1.00 77.81 259 TYR A N 1
ATOM 2026 C CA . TYR A 1 259 ? -4.201 -7.362 0.927 1.00 77.81 259 TYR A CA 1
ATOM 2027 C C . TYR A 1 259 ? -4.346 -8.796 1.473 1.00 77.81 259 TYR A C 1
ATOM 2029 O O . TYR A 1 259 ? -4.389 -9.724 0.661 1.00 77.81 259 TYR A O 1
ATOM 2037 N N . PRO A 1 260 ? -4.461 -9.045 2.796 1.00 74.19 260 PRO A N 1
ATOM 2038 C CA . PRO A 1 260 ? -4.597 -10.412 3.302 1.00 74.19 260 PRO A CA 1
ATOM 2039 C C . PRO A 1 260 ? -5.831 -11.153 2.768 1.00 74.19 260 PRO A C 1
ATOM 2041 O O . PRO A 1 260 ? -5.766 -12.367 2.567 1.00 74.19 260 PRO A O 1
ATOM 2044 N N . ALA A 1 261 ? -6.928 -10.430 2.523 1.00 67.88 261 ALA A N 1
ATOM 2045 C CA . ALA A 1 261 ? -8.184 -10.986 2.025 1.00 67.88 261 ALA A CA 1
ATOM 2046 C C . ALA A 1 261 ? -8.193 -11.114 0.494 1.00 67.88 261 ALA A C 1
ATOM 2048 O O . ALA A 1 261 ? -8.513 -12.171 -0.041 1.00 67.88 261 ALA A O 1
ATOM 2049 N N . THR A 1 262 ? -7.787 -10.057 -0.211 1.00 71.81 262 THR A N 1
ATOM 2050 C CA . THR A 1 262 ? -7.847 -9.981 -1.681 1.00 71.81 262 THR A CA 1
ATOM 2051 C C . THR A 1 262 ? -6.663 -10.651 -2.374 1.00 71.81 262 THR A C 1
ATOM 2053 O O . THR A 1 262 ? -6.750 -10.996 -3.549 1.00 71.81 262 THR A O 1
ATOM 2056 N N . ARG A 1 263 ? -5.531 -10.800 -1.671 1.00 71.00 263 ARG A N 1
ATOM 2057 C CA . ARG A 1 263 ? -4.222 -11.212 -2.214 1.00 71.00 263 ARG A CA 1
ATOM 2058 C C . ARG A 1 263 ? -3.694 -10.308 -3.335 1.00 71.00 263 ARG A C 1
ATOM 2060 O O . ARG A 1 263 ? -2.725 -10.664 -4.003 1.00 71.00 263 ARG A O 1
ATOM 2067 N N . VAL A 1 264 ? -4.273 -9.118 -3.510 1.00 68.94 264 VAL A N 1
ATOM 2068 C CA . VAL A 1 264 ? -3.819 -8.117 -4.480 1.00 68.94 264 VAL A CA 1
ATOM 2069 C C . VAL A 1 264 ? -2.818 -7.197 -3.800 1.00 68.94 264 VAL A C 1
ATOM 2071 O O . VAL A 1 264 ? -3.166 -6.473 -2.868 1.00 68.94 264 VAL A O 1
ATOM 2074 N N . ARG A 1 265 ? -1.557 -7.236 -4.246 1.00 71.56 265 ARG A N 1
ATOM 2075 C CA . ARG A 1 265 ? -0.485 -6.438 -3.638 1.00 71.56 265 ARG A CA 1
ATOM 2076 C C . ARG A 1 265 ? -0.827 -4.936 -3.703 1.00 71.56 265 ARG A C 1
ATOM 2078 O O . ARG A 1 265 ? -1.192 -4.463 -4.781 1.00 71.56 265 ARG A O 1
ATOM 2085 N N . PRO A 1 266 ? -0.675 -4.173 -2.601 1.00 76.19 266 PRO A N 1
ATOM 2086 C CA . PRO A 1 266 ? -0.937 -2.739 -2.588 1.00 76.19 266 PRO A CA 1
ATOM 2087 C C . PRO A 1 266 ? -0.066 -2.003 -3.600 1.00 76.19 266 PRO A C 1
ATOM 2089 O O . PRO A 1 266 ? 1.142 -2.235 -3.699 1.00 76.19 266 PRO A O 1
ATOM 2092 N N . ARG A 1 267 ? -0.686 -1.088 -4.342 1.00 76.44 267 ARG A N 1
ATOM 2093 C CA . ARG A 1 267 ? 0.001 -0.289 -5.349 1.00 76.44 267 ARG A CA 1
ATOM 2094 C C . ARG A 1 267 ? 0.803 0.838 -4.696 1.00 76.44 267 ARG A C 1
ATOM 2096 O O . ARG A 1 267 ? 0.276 1.585 -3.872 1.00 76.44 267 ARG A O 1
ATOM 2103 N N . LEU A 1 268 ? 2.056 0.985 -5.123 1.00 81.38 268 LEU A N 1
ATOM 2104 C CA . LEU A 1 268 ? 2.928 2.092 -4.736 1.00 81.38 268 LEU A CA 1
ATOM 2105 C C . LEU A 1 268 ? 2.855 3.209 -5.783 1.00 81.38 268 LEU A C 1
ATOM 2107 O O . LEU A 1 268 ? 2.875 2.959 -6.991 1.00 81.38 268 LEU A O 1
ATOM 2111 N N . PHE A 1 269 ? 2.764 4.444 -5.312 1.00 74.44 269 PHE A N 1
ATOM 2112 C CA . PHE A 1 269 ? 2.687 5.651 -6.126 1.00 74.44 269 PHE A CA 1
ATOM 2113 C C . PHE A 1 269 ? 3.996 6.427 -6.009 1.00 74.44 269 PHE A C 1
ATOM 2115 O O . PHE A 1 269 ? 4.637 6.411 -4.961 1.00 74.44 269 PHE A O 1
ATOM 2122 N N . SER A 1 270 ? 4.383 7.146 -7.062 1.00 69.12 270 SER A N 1
ATOM 2123 C CA . SER A 1 270 ? 5.594 7.975 -7.016 1.00 69.12 270 SER A CA 1
ATOM 2124 C C . SER A 1 270 ? 5.347 9.374 -6.441 1.00 69.12 270 SER A C 1
ATOM 2126 O O . SER A 1 270 ? 6.284 10.149 -6.272 1.00 69.12 270 SER A O 1
ATOM 2128 N N . SER A 1 271 ? 4.095 9.720 -6.105 1.00 68.19 271 SER A N 1
ATOM 2129 C CA . SER A 1 271 ? 3.769 10.991 -5.447 1.00 68.19 271 SER A CA 1
ATOM 2130 C C . SER A 1 271 ? 2.469 10.959 -4.639 1.00 68.19 271 SER A C 1
ATOM 2132 O O . SER A 1 271 ? 1.552 10.176 -4.908 1.00 68.19 271 SER A O 1
ATOM 2134 N N . GLU A 1 272 ? 2.347 11.904 -3.699 1.00 73.25 272 GLU A N 1
ATOM 2135 C CA . GLU A 1 272 ? 1.101 12.181 -2.971 1.00 73.25 272 GLU A CA 1
ATOM 2136 C C . GLU A 1 272 ? -0.050 12.547 -3.926 1.00 73.25 272 GLU A C 1
ATOM 2138 O O . GLU A 1 272 ? -1.194 12.168 -3.681 1.00 73.25 272 GLU A O 1
ATOM 2143 N N . ILE A 1 273 ? 0.240 13.229 -5.042 1.00 72.00 273 ILE A N 1
ATOM 2144 C CA . ILE A 1 273 ? -0.758 13.615 -6.054 1.00 72.00 273 ILE A CA 1
ATOM 2145 C C . ILE A 1 273 ? -1.350 12.377 -6.734 1.00 72.00 273 ILE A C 1
ATOM 2147 O O . ILE A 1 273 ? -2.572 12.274 -6.859 1.00 72.00 273 ILE A O 1
ATOM 2151 N N . GLN A 1 274 ? -0.506 11.424 -7.139 1.00 70.00 274 GLN A N 1
ATOM 2152 C CA . GLN A 1 274 ? -0.965 10.170 -7.742 1.00 70.00 274 GLN A CA 1
ATOM 2153 C C . GLN A 1 274 ? -1.755 9.326 -6.745 1.00 70.00 274 GLN A C 1
ATOM 2155 O O . GLN A 1 274 ? -2.852 8.866 -7.068 1.00 70.00 274 GLN A O 1
ATOM 2160 N N . LEU A 1 275 ? -1.248 9.184 -5.515 1.00 81.00 275 LEU A N 1
ATOM 2161 C CA . LEU A 1 275 ? -1.982 8.516 -4.444 1.00 81.00 275 LEU A CA 1
ATOM 2162 C C . LEU A 1 275 ? -3.349 9.180 -4.229 1.00 81.00 275 LEU A C 1
ATOM 2164 O O . LEU A 1 275 ? -4.358 8.485 -4.118 1.00 81.00 275 LEU A O 1
ATOM 2168 N N . ALA A 1 276 ? -3.416 10.512 -4.214 1.00 75.44 276 ALA A N 1
ATOM 2169 C CA . ALA A 1 276 ? -4.658 11.256 -4.047 1.00 75.44 276 ALA A CA 1
ATOM 2170 C C . ALA A 1 276 ? -5.626 11.078 -5.229 1.00 75.44 276 ALA A C 1
ATOM 2172 O O . ALA A 1 276 ? -6.833 10.943 -5.020 1.00 75.44 276 ALA A O 1
ATOM 2173 N N . ALA A 1 277 ? -5.132 11.064 -6.469 1.00 72.25 277 ALA A N 1
ATOM 2174 C CA . ALA A 1 277 ? -5.944 10.814 -7.660 1.00 72.25 277 ALA A CA 1
ATOM 2175 C C . ALA A 1 277 ? -6.536 9.396 -7.653 1.00 72.25 277 ALA A C 1
ATOM 2177 O O . ALA A 1 277 ? -7.746 9.229 -7.836 1.00 72.25 277 ALA A O 1
ATOM 2178 N N . TYR A 1 278 ? -5.717 8.385 -7.353 1.00 81.50 278 TYR A N 1
ATOM 2179 C CA . TYR A 1 278 ? -6.165 7.001 -7.202 1.00 81.50 278 TYR A CA 1
ATOM 2180 C C . TYR A 1 278 ? -7.188 6.857 -6.069 1.00 81.50 278 TYR A C 1
ATOM 2182 O O . TYR A 1 278 ? -8.270 6.304 -6.265 1.00 81.50 278 TYR A O 1
ATOM 2190 N N . SER A 1 279 ? -6.885 7.419 -4.899 1.00 81.62 279 SER A N 1
ATOM 2191 C CA . SER A 1 279 ? -7.750 7.333 -3.719 1.00 81.62 279 SER A CA 1
ATOM 2192 C C . SER A 1 279 ? -9.111 7.984 -3.969 1.00 81.62 279 SER A C 1
ATOM 2194 O O . SER A 1 279 ? -10.130 7.433 -3.569 1.00 81.62 279 SER A O 1
ATOM 2196 N N . ARG A 1 280 ? -9.163 9.121 -4.679 1.00 77.62 280 ARG A N 1
ATOM 2197 C CA . ARG A 1 280 ? -10.427 9.792 -5.030 1.00 77.62 280 ARG A CA 1
ATOM 2198 C C . ARG A 1 280 ? -11.216 9.040 -6.099 1.00 77.62 280 ARG A C 1
ATOM 220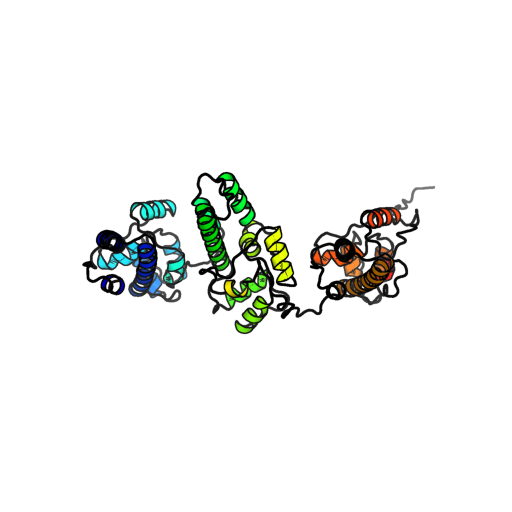0 O O . ARG A 1 280 ? -12.396 8.783 -5.889 1.00 77.62 280 ARG A O 1
ATOM 2207 N N . SER A 1 281 ? -10.574 8.646 -7.200 1.00 71.69 281 SER A N 1
ATOM 2208 C CA . SER A 1 281 ? -11.238 7.916 -8.297 1.00 71.69 281 SER A CA 1
ATOM 2209 C C . SER A 1 281 ? -11.817 6.572 -7.848 1.00 71.69 281 SER A C 1
ATOM 2211 O O . SER A 1 281 ? -12.896 6.186 -8.287 1.00 71.69 281 SER A O 1
ATOM 2213 N N . ASN A 1 282 ? -11.151 5.898 -6.908 1.00 74.50 282 ASN A N 1
ATOM 2214 C CA . ASN A 1 282 ? -11.609 4.632 -6.336 1.00 74.50 282 ASN A CA 1
ATOM 2215 C C . ASN A 1 282 ? -12.403 4.813 -5.032 1.00 74.50 282 ASN A C 1
ATOM 2217 O O . ASN A 1 282 ? -12.809 3.823 -4.423 1.00 74.50 282 ASN A O 1
ATOM 2221 N N . GLY A 1 283 ? -12.581 6.059 -4.572 1.00 78.31 283 GLY A N 1
ATOM 2222 C CA . GLY A 1 283 ? -13.188 6.459 -3.297 1.00 78.31 283 GLY A CA 1
ATOM 2223 C C . GLY A 1 283 ? -12.511 5.898 -2.034 1.00 78.31 283 GLY A C 1
ATOM 2224 O O . GLY A 1 283 ? -13.149 5.840 -0.980 1.00 78.31 283 GLY A O 1
ATOM 2225 N N . LYS A 1 284 ? -11.290 5.368 -2.137 1.00 86.44 284 LYS A N 1
ATOM 2226 C CA . LYS A 1 284 ? -10.516 4.761 -1.044 1.00 86.44 284 LYS A CA 1
ATOM 2227 C C . LYS A 1 284 ? -9.842 5.856 -0.218 1.00 86.44 284 LYS A C 1
ATOM 2229 O O . LYS A 1 284 ? -8.631 6.039 -0.282 1.00 86.44 284 LYS A O 1
ATOM 2234 N N . ILE A 1 285 ? -10.637 6.653 0.491 1.00 83.50 285 ILE A N 1
ATOM 2235 C CA . ILE A 1 285 ? -10.153 7.832 1.215 1.00 83.50 285 ILE A CA 1
ATOM 2236 C C . ILE A 1 285 ? -10.056 7.507 2.704 1.00 83.50 285 ILE A C 1
ATOM 2238 O O . ILE A 1 285 ? -11.070 7.269 3.355 1.00 83.50 285 ILE A O 1
ATOM 2242 N N . TYR A 1 286 ? -8.835 7.549 3.235 1.00 84.62 286 TYR A N 1
ATOM 2243 C CA . TYR A 1 286 ? -8.576 7.494 4.671 1.00 84.62 286 TYR A CA 1
ATOM 2244 C C . TYR A 1 286 ? -8.205 8.901 5.175 1.00 84.62 286 TYR A C 1
ATOM 2246 O O . TYR A 1 286 ? -7.343 9.544 4.563 1.00 84.62 286 TYR A O 1
ATOM 2254 N N . PRO A 1 287 ? -8.850 9.426 6.232 1.00 77.50 287 PRO A N 1
ATOM 2255 C CA . PRO A 1 287 ? -8.639 10.802 6.652 1.00 77.50 287 PRO A CA 1
ATOM 2256 C C . PRO A 1 287 ? -7.337 10.962 7.433 1.00 77.50 287 PRO A C 1
ATOM 2258 O O . PRO A 1 287 ? -6.957 10.120 8.245 1.00 77.50 287 PRO A O 1
ATOM 2261 N N . LYS A 1 288 ? -6.673 12.098 7.209 1.00 73.81 288 LYS A N 1
ATOM 2262 C CA . LYS A 1 288 ? -5.427 12.453 7.895 1.00 73.81 288 LYS A CA 1
ATOM 2263 C C . LYS A 1 288 ? -5.625 12.657 9.402 1.00 73.81 288 LYS A C 1
ATOM 2265 O O . LYS A 1 288 ? -4.730 12.343 10.171 1.00 73.81 288 LYS A O 1
ATOM 2270 N N . ASP A 1 289 ? -6.792 13.137 9.815 1.00 69.31 289 ASP A N 1
ATOM 2271 C CA . ASP A 1 289 ? -7.058 13.506 11.209 1.00 69.31 289 ASP A CA 1
ATOM 2272 C C . ASP A 1 289 ? -7.796 12.400 11.986 1.00 69.31 289 ASP A C 1
ATOM 2274 O O . ASP A 1 289 ? -8.466 12.674 12.980 1.00 69.31 289 ASP A O 1
ATOM 2278 N N . ASN A 1 290 ? -7.711 11.136 11.543 1.00 67.06 290 ASN A N 1
ATOM 2279 C CA . ASN A 1 290 ? -8.312 10.038 12.300 1.00 67.06 290 ASN A CA 1
ATOM 2280 C C . ASN A 1 290 ? -7.591 9.878 13.653 1.00 67.06 290 ASN A C 1
ATOM 2282 O O . ASN A 1 290 ? -6.400 9.575 13.706 1.00 67.06 290 ASN A O 1
ATOM 2286 N N . ALA A 1 291 ? -8.334 10.030 14.752 1.00 52.28 291 ALA A N 1
ATOM 2287 C CA . ALA A 1 291 ? -7.805 9.981 16.116 1.00 52.28 291 ALA A CA 1
ATOM 2288 C C . ALA A 1 291 ? -7.198 8.618 16.514 1.00 52.28 291 ALA A C 1
ATOM 2290 O O . ALA A 1 291 ? -6.440 8.539 17.480 1.00 52.28 291 ALA A O 1
ATOM 2291 N N . LYS A 1 292 ? -7.526 7.542 15.789 1.00 61.62 292 LYS A N 1
ATOM 2292 C CA . LYS A 1 292 ? -6.982 6.186 15.956 1.00 61.62 292 LYS A CA 1
ATOM 2293 C C . LYS A 1 292 ? -5.782 5.903 15.050 1.00 61.62 292 LYS A C 1
ATOM 2295 O O . LYS A 1 292 ? -5.182 4.833 15.162 1.00 61.62 292 LYS A O 1
ATOM 2300 N N . ALA A 1 293 ? -5.372 6.853 14.207 1.00 58.97 293 ALA A N 1
ATOM 2301 C CA . ALA A 1 293 ? -4.144 6.755 13.427 1.00 58.97 293 ALA A CA 1
ATOM 2302 C C . ALA A 1 293 ? -2.900 7.026 14.298 1.00 58.97 293 ALA A C 1
ATOM 2304 O O . ALA A 1 293 ? -2.262 8.075 14.223 1.00 58.97 293 ALA A O 1
ATOM 2305 N N . GLY A 1 294 ? -2.573 6.062 15.160 1.00 66.69 294 GLY A N 1
ATOM 2306 C CA . GLY A 1 294 ? -1.354 6.031 15.971 1.00 66.69 294 GLY A CA 1
ATOM 2307 C C . GLY A 1 294 ? -0.238 5.191 15.341 1.00 66.69 294 GLY A C 1
ATOM 2308 O O . GLY A 1 294 ? -0.356 4.710 14.214 1.00 66.69 294 GLY A O 1
ATOM 2309 N N . GLY A 1 295 ? 0.861 5.005 16.076 1.00 84.19 295 GLY A N 1
ATOM 2310 C CA . GLY A 1 295 ? 1.872 4.002 15.726 1.00 84.19 295 GLY A CA 1
ATOM 2311 C C . GLY A 1 295 ? 2.561 4.223 14.379 1.00 84.19 295 GLY A C 1
ATOM 2312 O O . GLY A 1 295 ? 3.061 5.316 14.103 1.00 84.19 295 GLY A O 1
ATOM 2313 N N . LEU A 1 296 ? 2.595 3.164 13.567 1.00 84.69 296 LEU A N 1
ATOM 2314 C CA . LEU A 1 296 ? 3.136 3.153 12.204 1.00 84.69 296 LEU A CA 1
ATOM 2315 C C . LEU A 1 296 ? 2.215 3.892 11.226 1.00 84.69 296 LEU A C 1
ATOM 2317 O O . LEU A 1 296 ? 2.694 4.612 10.350 1.00 84.69 296 LEU A O 1
ATOM 2321 N N . LEU A 1 297 ? 0.895 3.759 11.399 1.00 86.06 297 LEU A N 1
ATOM 2322 C CA . LEU A 1 297 ? -0.107 4.272 10.463 1.00 86.06 297 LEU A CA 1
ATOM 2323 C C . LEU A 1 297 ? 0.028 5.782 10.239 1.00 86.06 297 LEU A C 1
ATOM 2325 O O . LEU A 1 297 ? -0.133 6.255 9.115 1.00 86.06 297 LEU A O 1
ATOM 2329 N N . LYS A 1 298 ? 0.402 6.536 11.283 1.00 86.50 298 LYS A N 1
ATOM 2330 C CA . LYS A 1 298 ? 0.589 7.994 11.199 1.00 86.50 298 LYS A CA 1
ATOM 2331 C C . LYS A 1 298 ? 1.619 8.425 10.146 1.00 86.50 298 LYS A C 1
ATOM 2333 O O . LYS A 1 298 ? 1.490 9.508 9.583 1.00 86.50 298 LYS A O 1
ATOM 2338 N N . PHE A 1 299 ? 2.606 7.577 9.848 1.00 86.50 299 PHE A N 1
ATOM 2339 C CA . PHE A 1 299 ? 3.660 7.858 8.869 1.00 86.50 299 PHE A CA 1
ATOM 2340 C C . PHE A 1 299 ? 3.216 7.612 7.419 1.00 86.50 299 PHE A C 1
ATOM 2342 O O . PHE A 1 299 ? 3.859 8.091 6.485 1.00 86.50 299 PHE A O 1
ATOM 2349 N N . LEU A 1 300 ? 2.075 6.947 7.215 1.00 88.06 300 LEU A N 1
ATOM 2350 C CA . LEU A 1 300 ? 1.446 6.730 5.907 1.00 88.06 300 LEU A CA 1
ATOM 2351 C C . LEU A 1 300 ? 0.336 7.746 5.593 1.00 88.06 300 LEU A C 1
ATOM 2353 O O . LEU A 1 300 ? -0.198 7.754 4.486 1.00 88.06 300 LEU A O 1
ATOM 2357 N N . LEU A 1 301 ? -0.028 8.615 6.542 1.00 87.00 301 LEU A N 1
ATOM 2358 C CA . LEU A 1 301 ? -1.104 9.588 6.348 1.00 87.00 301 LEU A CA 1
ATOM 2359 C C . LEU A 1 301 ? -0.704 10.677 5.350 1.00 87.00 301 LEU A C 1
ATOM 2361 O O . LEU A 1 301 ? 0.369 11.278 5.445 1.00 87.00 301 LEU A O 1
ATOM 2365 N N . ARG A 1 302 ? -1.601 10.968 4.406 1.00 85.31 302 ARG A N 1
ATOM 2366 C CA . ARG A 1 302 ? -1.395 11.928 3.313 1.00 85.31 302 ARG A CA 1
ATOM 2367 C C . ARG A 1 302 ? -2.632 12.805 3.117 1.00 85.31 302 ARG A C 1
ATOM 2369 O O . ARG A 1 302 ? -3.745 12.431 3.488 1.00 85.31 302 ARG A O 1
ATOM 2376 N N . LYS A 1 303 ? -2.460 13.993 2.539 1.00 79.12 303 LYS A N 1
ATOM 2377 C CA . LYS A 1 303 ? -3.559 14.900 2.184 1.00 79.12 303 LYS A CA 1
ATOM 2378 C C . LYS A 1 303 ? -4.192 14.451 0.865 1.00 79.12 303 LYS A C 1
ATOM 2380 O O . LYS A 1 303 ? -3.744 14.821 -0.212 1.00 79.12 303 LYS A O 1
ATOM 2385 N N . ILE A 1 304 ? -5.273 13.678 0.950 1.00 79.50 304 ILE A N 1
ATOM 2386 C CA . ILE A 1 304 ? -5.968 13.149 -0.236 1.00 79.50 304 ILE A CA 1
ATOM 2387 C C . ILE A 1 304 ? -6.891 14.186 -0.894 1.00 79.50 304 ILE A C 1
ATOM 2389 O O . ILE A 1 304 ? -6.972 14.255 -2.119 1.00 79.50 304 ILE A O 1
ATOM 2393 N N . SER A 1 305 ? -7.579 15.014 -0.103 1.00 64.75 305 SER A N 1
ATOM 2394 C CA . SER A 1 305 ? -8.526 15.998 -0.644 1.00 64.75 305 SER A CA 1
ATOM 2395 C C . SER A 1 305 ? -7.810 17.152 -1.343 1.00 64.75 305 SER A C 1
ATOM 2397 O O . SER A 1 305 ? -8.224 17.562 -2.426 1.00 64.75 305 SER A O 1
ATOM 2399 N N . HIS A 1 306 ? -6.746 17.680 -0.730 1.00 62.50 306 HIS A N 1
ATOM 2400 C CA . HIS A 1 306 ? -5.957 18.818 -1.215 1.00 62.50 306 HIS A CA 1
ATOM 2401 C C . HIS A 1 306 ? -4.458 18.472 -1.091 1.00 62.50 306 HIS A C 1
ATOM 2403 O O . HIS A 1 306 ? -3.821 18.865 -0.106 1.00 62.50 306 HIS A O 1
ATOM 2409 N N . PRO A 1 307 ? -3.906 17.668 -2.022 1.00 55.97 307 PRO A N 1
ATOM 2410 C CA . PRO A 1 307 ? -2.521 17.204 -1.949 1.00 55.97 307 PRO A CA 1
ATOM 2411 C C . PRO A 1 307 ? -1.540 18.377 -2.042 1.00 55.97 307 PRO A C 1
ATOM 2413 O O . PRO A 1 307 ? -1.775 19.340 -2.777 1.00 55.97 307 PRO A O 1
ATOM 2416 N N . SER A 1 308 ? -0.443 18.322 -1.282 1.00 50.62 308 SER A N 1
ATOM 2417 C CA . SER A 1 308 ? 0.528 19.422 -1.267 1.00 50.62 308 SER A CA 1
ATOM 2418 C C . SER A 1 308 ? 1.423 19.323 -2.506 1.00 50.62 308 SER A C 1
ATOM 2420 O O . SER A 1 308 ? 2.047 18.290 -2.724 1.00 50.62 308 SER A O 1
ATOM 2422 N N . ARG A 1 309 ? 1.564 20.406 -3.290 1.00 49.56 309 ARG A N 1
ATOM 2423 C CA . ARG A 1 309 ? 2.485 20.446 -4.453 1.00 49.56 309 ARG A CA 1
ATOM 2424 C C . ARG A 1 309 ? 3.958 20.185 -4.082 1.00 49.56 309 ARG A C 1
ATOM 2426 O O . ARG A 1 309 ? 4.730 19.789 -4.943 1.00 49.56 309 ARG A O 1
ATOM 2433 N N . ASN A 1 310 ? 4.323 20.378 -2.811 1.00 43.66 310 ASN A N 1
ATOM 2434 C CA . ASN A 1 310 ? 5.702 20.340 -2.310 1.00 43.66 310 ASN A CA 1
ATOM 2435 C C . ASN A 1 310 ? 6.201 18.957 -1.847 1.00 43.66 310 ASN A C 1
ATOM 2437 O O . ASN A 1 310 ? 7.353 18.856 -1.446 1.00 43.66 310 ASN A O 1
ATOM 2441 N N . LEU A 1 311 ? 5.382 17.899 -1.887 1.00 44.06 311 LEU A N 1
ATOM 2442 C CA . LEU A 1 311 ? 5.829 16.527 -1.586 1.00 44.06 311 LEU A CA 1
ATOM 2443 C C . LEU A 1 311 ? 6.055 15.733 -2.882 1.00 44.06 311 LEU A C 1
ATOM 2445 O O . LEU A 1 311 ? 5.530 14.635 -3.068 1.00 44.06 311 LEU A O 1
ATOM 2449 N N . GLN A 1 312 ? 6.828 16.318 -3.801 1.00 42.41 312 GLN A N 1
ATOM 2450 C CA . GLN A 1 312 ? 7.484 15.568 -4.868 1.00 42.41 312 GLN A CA 1
ATOM 2451 C C . GLN A 1 312 ? 8.801 15.008 -4.305 1.00 42.41 312 GLN A C 1
ATOM 2453 O O . GLN A 1 312 ? 9.741 15.759 -4.093 1.00 42.41 312 GLN A O 1
ATOM 2458 N N . ASN A 1 313 ? 8.822 13.693 -4.062 1.00 40.97 313 ASN A N 1
ATOM 2459 C CA . ASN A 1 313 ? 9.982 12.828 -3.797 1.00 40.97 313 ASN A CA 1
ATOM 2460 C C . ASN A 1 313 ? 10.963 13.181 -2.657 1.00 40.97 313 ASN A C 1
ATOM 2462 O O . ASN A 1 313 ? 11.762 14.104 -2.764 1.00 40.97 313 ASN A O 1
ATOM 2466 N N . VAL A 1 314 ? 11.047 12.293 -1.653 1.00 40.72 314 VAL A N 1
ATOM 2467 C CA . VAL A 1 314 ? 12.276 12.113 -0.841 1.00 40.72 314 VAL A CA 1
ATOM 2468 C C . VAL A 1 314 ? 12.817 10.669 -0.885 1.00 40.72 314 VAL A C 1
ATOM 2470 O O . VAL A 1 314 ? 13.943 10.440 -0.468 1.00 40.72 314 VAL A O 1
ATOM 2473 N N . PHE A 1 315 ? 12.108 9.688 -1.468 1.00 35.72 315 PHE A N 1
ATOM 2474 C CA . PHE A 1 315 ? 12.593 8.294 -1.518 1.00 35.72 315 PHE A CA 1
ATOM 2475 C C . PHE A 1 315 ? 12.389 7.599 -2.866 1.00 35.72 315 PHE A C 1
ATOM 2477 O O . PHE A 1 315 ? 11.923 6.467 -2.929 1.00 35.72 315 PHE A O 1
ATOM 2484 N N . ASN A 1 316 ? 12.832 8.236 -3.949 1.00 37.59 316 ASN A N 1
ATOM 2485 C CA . ASN A 1 316 ? 13.349 7.455 -5.070 1.00 37.59 316 ASN A CA 1
ATOM 2486 C C . ASN A 1 316 ? 14.848 7.251 -4.800 1.00 37.59 316 ASN A C 1
ATOM 2488 O O . ASN A 1 316 ? 15.678 8.065 -5.194 1.00 37.59 316 ASN A O 1
ATOM 2492 N N . THR A 1 317 ? 15.212 6.204 -4.051 1.00 43.44 317 THR A N 1
ATOM 2493 C CA . THR A 1 317 ? 16.623 5.770 -3.964 1.00 43.44 317 THR A CA 1
ATOM 2494 C C . THR A 1 317 ? 17.097 5.161 -5.282 1.00 43.44 317 THR A C 1
ATOM 2496 O O . THR A 1 317 ? 18.298 5.011 -5.496 1.00 43.44 317 THR A O 1
ATOM 2499 N N . ARG A 1 318 ? 16.170 4.861 -6.200 1.00 55.06 318 ARG A N 1
ATOM 2500 C CA . ARG A 1 318 ? 16.488 4.611 -7.598 1.00 55.06 318 ARG A CA 1
ATOM 2501 C C . ARG A 1 318 ? 16.323 5.910 -8.392 1.00 55.06 318 ARG A C 1
ATOM 2503 O O . ARG A 1 318 ? 15.292 6.570 -8.246 1.00 55.06 318 ARG A O 1
ATOM 2510 N N . PRO A 1 319 ? 17.296 6.275 -9.243 1.00 64.06 319 PRO A N 1
ATOM 2511 C CA . PRO A 1 319 ? 17.098 7.360 -10.192 1.00 64.06 319 PRO A CA 1
ATOM 2512 C C . PRO A 1 319 ? 15.810 7.116 -11.000 1.00 64.06 319 PRO A C 1
ATOM 2514 O O . PRO A 1 319 ? 15.506 5.957 -11.313 1.00 64.06 319 PRO A O 1
ATOM 2517 N N . PRO A 1 320 ? 15.036 8.176 -11.309 1.00 76.06 320 PRO A N 1
ATOM 2518 C CA . PRO A 1 320 ? 13.850 8.039 -12.143 1.00 76.06 320 PRO A CA 1
ATOM 2519 C C . PRO A 1 320 ? 14.229 7.344 -13.450 1.00 76.06 320 PRO A C 1
ATOM 2521 O O . PRO A 1 320 ? 15.284 7.608 -14.028 1.00 76.06 320 PRO A O 1
ATOM 2524 N N . THR A 1 321 ? 13.369 6.443 -13.913 1.00 87.56 321 THR A N 1
ATOM 2525 C CA . THR A 1 321 ? 13.527 5.826 -15.231 1.00 87.56 321 THR A CA 1
ATOM 2526 C C . THR A 1 321 ? 13.559 6.893 -16.316 1.00 87.56 321 THR A C 1
ATOM 2528 O O . THR A 1 321 ? 13.037 8.000 -16.133 1.00 87.56 321 THR A O 1
ATOM 2531 N N . PRO A 1 322 ? 14.102 6.560 -17.491 1.00 93.06 322 PRO A N 1
ATOM 2532 C CA . PRO A 1 322 ? 14.018 7.440 -18.643 1.00 93.06 322 PRO A CA 1
ATOM 2533 C C . PRO A 1 322 ? 12.578 7.876 -18.977 1.00 93.06 322 PRO A C 1
ATOM 2535 O O . PRO A 1 322 ? 12.360 9.055 -19.252 1.00 93.06 322 PRO A O 1
ATOM 2538 N N . ILE A 1 323 ? 11.577 6.985 -18.893 1.00 94.44 323 ILE A N 1
ATOM 2539 C CA . ILE A 1 323 ? 10.171 7.347 -19.164 1.00 94.44 323 ILE A CA 1
ATOM 2540 C C . ILE A 1 323 ? 9.598 8.238 -18.050 1.00 94.44 323 ILE A C 1
ATOM 2542 O O . ILE A 1 323 ? 8.944 9.235 -18.348 1.00 94.44 323 ILE A O 1
ATOM 2546 N N . GLU A 1 324 ? 9.883 7.958 -16.774 1.00 88.31 324 GLU A N 1
ATOM 2547 C CA . GLU A 1 324 ? 9.501 8.861 -15.673 1.00 88.31 324 GLU A CA 1
ATOM 2548 C C . GLU A 1 324 ? 10.111 10.254 -15.849 1.00 88.31 324 GLU A C 1
ATOM 2550 O O . GLU A 1 324 ? 9.422 11.258 -15.684 1.00 88.31 324 GLU A O 1
ATOM 2555 N N . THR A 1 325 ? 11.386 10.315 -16.235 1.00 89.69 325 THR A N 1
ATOM 2556 C CA . THR A 1 325 ? 12.096 11.568 -16.514 1.00 89.69 325 THR A CA 1
ATOM 2557 C C . THR A 1 325 ? 11.440 12.331 -17.662 1.00 89.69 325 THR A C 1
ATOM 2559 O O . THR A 1 325 ? 11.283 13.548 -17.575 1.00 89.69 325 THR A O 1
ATOM 2562 N N . PHE A 1 326 ? 11.002 11.632 -18.714 1.00 95.00 326 PHE A N 1
ATOM 2563 C CA . PHE A 1 326 ? 10.257 12.241 -19.812 1.00 95.00 326 PHE A CA 1
ATOM 2564 C C . PHE A 1 326 ? 8.957 12.896 -19.322 1.00 95.00 326 PHE A C 1
ATOM 2566 O O . PHE A 1 326 ? 8.738 14.079 -19.589 1.00 95.00 326 PHE A O 1
ATOM 2573 N N . PHE A 1 327 ? 8.115 12.153 -18.593 1.00 91.81 327 PHE A N 1
ATOM 2574 C CA . PHE A 1 327 ? 6.817 12.655 -18.128 1.00 91.81 327 PHE A CA 1
ATOM 2575 C C . PHE A 1 327 ? 6.946 13.729 -17.043 1.00 91.81 327 PHE A C 1
ATOM 2577 O O . PHE A 1 327 ? 6.099 14.615 -16.962 1.00 91.81 327 PHE A O 1
ATOM 2584 N N . ALA A 1 328 ? 8.024 13.716 -16.255 1.00 84.75 328 ALA A N 1
ATOM 2585 C CA . ALA A 1 328 ? 8.303 14.742 -15.252 1.00 84.75 328 ALA A CA 1
ATOM 2586 C C . ALA A 1 328 ? 8.486 16.153 -15.846 1.00 84.75 328 ALA A C 1
ATOM 2588 O O . ALA A 1 328 ? 8.341 17.137 -15.123 1.00 84.75 328 ALA A O 1
ATOM 2589 N N . ARG A 1 329 ? 8.753 16.274 -17.157 1.00 87.19 329 ARG A N 1
ATOM 2590 C CA . ARG A 1 329 ? 8.805 17.567 -17.865 1.00 87.19 329 ARG A CA 1
ATOM 2591 C C . ARG A 1 329 ? 7.432 18.231 -18.027 1.00 87.19 329 ARG A C 1
ATOM 2593 O O . ARG A 1 329 ? 7.381 19.408 -18.366 1.00 87.19 329 ARG A O 1
ATOM 2600 N N . TYR A 1 330 ? 6.348 17.499 -17.770 1.00 85.62 330 TYR A N 1
ATOM 2601 C CA . TYR A 1 330 ? 4.965 17.949 -17.940 1.00 85.62 330 TYR A CA 1
ATOM 2602 C C . TYR A 1 330 ? 4.187 17.796 -16.622 1.00 85.62 330 TYR A C 1
ATOM 2604 O O . TYR A 1 330 ? 3.339 16.908 -16.493 1.00 85.62 330 TYR A O 1
ATOM 2612 N N . PRO A 1 331 ? 4.487 18.623 -15.603 1.00 78.94 331 PRO A N 1
ATOM 2613 C CA . PRO A 1 331 ? 3.949 18.465 -14.250 1.00 78.94 331 PRO A CA 1
ATOM 2614 C C . PRO A 1 331 ? 2.421 18.621 -14.153 1.00 78.94 331 PRO A C 1
ATOM 2616 O O . PRO A 1 331 ? 1.824 18.226 -13.151 1.00 78.94 331 PRO A O 1
ATOM 2619 N N . GLU A 1 332 ? 1.772 19.189 -15.171 1.00 80.00 332 GLU A N 1
ATOM 2620 C CA . GLU A 1 332 ? 0.317 19.311 -15.282 1.00 80.00 332 GLU A CA 1
ATOM 2621 C C . GLU A 1 332 ? -0.373 17.973 -15.591 1.00 80.00 332 GLU A C 1
ATOM 2623 O O . GLU A 1 332 ? -1.577 17.831 -15.353 1.00 80.00 332 GLU A O 1
ATOM 2628 N N . TYR A 1 333 ? 0.365 16.990 -16.114 1.00 84.06 333 TYR A N 1
ATOM 2629 C CA . TYR A 1 333 ? -0.148 15.656 -16.392 1.00 84.06 333 TYR A CA 1
ATOM 2630 C C . TYR A 1 333 ? 0.209 14.682 -15.256 1.00 84.06 333 TYR A C 1
ATOM 2632 O O . TYR A 1 333 ? 1.387 14.463 -14.969 1.00 84.06 333 TYR A O 1
ATOM 2640 N N . PRO A 1 334 ? -0.783 14.057 -14.594 1.00 80.25 334 PRO A N 1
ATOM 2641 C CA . PRO A 1 334 ? -0.538 13.144 -13.484 1.00 80.25 334 PRO A CA 1
ATOM 2642 C C . PRO A 1 334 ? -0.110 11.759 -13.994 1.00 80.25 334 PRO A C 1
ATOM 2644 O O . PRO A 1 334 ? -0.899 10.814 -13.968 1.00 80.25 334 PRO A O 1
ATOM 2647 N N . TYR A 1 335 ? 1.141 11.643 -14.447 1.00 84.88 335 TYR A N 1
ATOM 2648 C CA . TYR A 1 335 ? 1.719 10.381 -14.916 1.00 84.88 335 TYR A CA 1
ATOM 2649 C C . TYR A 1 335 ? 1.618 9.268 -13.866 1.00 84.88 335 TYR A C 1
ATOM 2651 O O . TYR A 1 335 ? 1.818 9.498 -12.675 1.00 84.88 335 TYR A O 1
ATOM 2659 N N . ASP A 1 336 ? 1.336 8.057 -14.330 1.00 77.38 336 ASP A N 1
ATOM 2660 C CA . ASP A 1 336 ? 1.136 6.840 -13.560 1.00 77.38 336 ASP A CA 1
ATOM 2661 C C . ASP A 1 336 ? 1.964 5.697 -14.164 1.00 77.38 336 ASP A C 1
ATOM 2663 O O . ASP A 1 336 ? 1.580 5.097 -15.165 1.00 77.38 336 ASP A O 1
ATOM 2667 N N . GLN A 1 337 ? 3.066 5.327 -13.512 1.00 79.50 337 GLN A N 1
ATOM 2668 C CA . GLN A 1 337 ? 3.966 4.270 -13.992 1.00 79.50 337 GLN A CA 1
ATOM 2669 C C . GLN A 1 337 ? 3.317 2.888 -14.203 1.00 79.50 337 GLN A C 1
ATOM 2671 O O . GLN A 1 337 ? 3.867 2.071 -14.927 1.00 79.50 337 GLN A O 1
ATOM 2676 N N . SER A 1 338 ? 2.168 2.599 -13.583 1.00 75.06 338 SER A N 1
ATOM 2677 C CA . SER A 1 338 ? 1.490 1.298 -13.716 1.00 75.06 338 SER A CA 1
ATOM 2678 C C . SER A 1 338 ? 0.586 1.196 -14.949 1.00 75.06 338 SER A C 1
ATOM 2680 O O . SER A 1 338 ? -0.019 0.151 -15.190 1.00 75.06 338 SER A O 1
ATOM 2682 N N . ARG A 1 339 ? 0.446 2.287 -15.708 1.00 86.06 339 ARG A N 1
ATOM 2683 C CA . ARG A 1 339 ? -0.374 2.361 -16.920 1.00 86.06 339 ARG A CA 1
ATOM 2684 C C . ARG A 1 339 ? 0.515 2.384 -18.157 1.00 86.06 339 ARG A C 1
ATOM 2686 O O . ARG A 1 339 ? 1.646 2.851 -18.114 1.00 86.06 339 ARG A O 1
ATOM 2693 N N . GLU A 1 340 ? -0.040 1.946 -19.282 1.00 89.06 340 GLU A N 1
ATOM 2694 C CA . GLU A 1 340 ? 0.686 1.898 -20.554 1.00 89.06 340 GLU A CA 1
ATOM 2695 C C . GLU A 1 340 ? 1.232 3.274 -20.965 1.00 89.06 340 GLU A C 1
ATOM 2697 O O . GLU A 1 340 ? 0.490 4.262 -21.040 1.00 89.06 340 GLU A O 1
ATOM 2702 N N . THR A 1 341 ? 2.521 3.324 -21.298 1.00 94.31 341 THR A N 1
ATOM 2703 C CA . THR A 1 341 ? 3.250 4.558 -21.628 1.00 94.31 341 THR A CA 1
ATOM 2704 C C . THR A 1 341 ? 2.584 5.324 -22.777 1.00 94.31 341 THR A C 1
ATOM 2706 O O . THR A 1 341 ? 2.325 6.527 -22.692 1.00 94.31 341 THR A O 1
ATOM 2709 N N . MET A 1 342 ? 2.238 4.617 -23.858 1.00 95.38 342 MET A N 1
ATOM 2710 C CA . MET A 1 342 ? 1.679 5.227 -25.074 1.00 95.38 342 MET A CA 1
ATOM 2711 C C . MET A 1 342 ? 0.233 5.701 -24.916 1.00 95.38 342 MET A C 1
ATOM 2713 O O . MET A 1 342 ? -0.185 6.624 -25.620 1.00 95.38 342 MET A O 1
ATOM 2717 N N . LEU A 1 343 ? -0.532 5.100 -24.000 1.00 93.50 343 LEU A N 1
ATOM 2718 C CA . LEU A 1 343 ? -1.863 5.591 -23.645 1.00 93.50 343 LEU A CA 1
ATOM 2719 C C . LEU A 1 343 ? -1.742 6.940 -22.937 1.00 93.50 343 LEU A C 1
ATOM 2721 O O . LEU A 1 343 ? -2.391 7.909 -23.326 1.00 93.50 343 LEU A O 1
ATOM 2725 N N . GLN A 1 344 ? -0.852 7.012 -21.952 1.00 94.12 344 GLN A N 1
ATOM 2726 C CA . GLN A 1 344 ? -0.645 8.212 -21.156 1.00 94.12 344 GLN A CA 1
ATOM 2727 C C . GLN A 1 344 ? -0.081 9.376 -21.966 1.00 94.12 344 GLN A C 1
ATOM 2729 O O . GLN A 1 344 ? -0.537 10.506 -21.823 1.00 94.12 344 GLN A O 1
ATOM 2734 N N . PHE A 1 345 ? 0.828 9.106 -22.906 1.00 96.19 345 PHE A N 1
ATOM 2735 C CA . PHE A 1 345 ? 1.314 10.127 -23.833 1.00 96.19 345 PHE A CA 1
ATOM 2736 C C . PHE A 1 345 ? 0.179 10.766 -24.650 1.00 96.19 345 PHE A C 1
ATOM 2738 O O . PHE A 1 345 ? 0.160 11.978 -24.862 1.00 96.19 345 PHE A O 1
ATOM 2745 N N . ARG A 1 346 ? -0.806 9.972 -25.093 1.00 94.38 346 ARG A N 1
ATOM 2746 C CA . ARG A 1 346 ? -1.970 10.496 -25.829 1.00 94.38 346 ARG A CA 1
ATOM 2747 C C . ARG A 1 346 ? -2.877 11.331 -24.948 1.00 94.38 346 ARG A C 1
ATOM 2749 O O . ARG A 1 346 ? -3.331 12.379 -25.391 1.00 94.38 346 ARG A O 1
ATOM 2756 N N . GLU A 1 347 ? -3.160 10.852 -23.741 1.00 93.56 347 GLU A N 1
ATOM 2757 C CA . GLU A 1 347 ? -3.966 11.583 -22.763 1.00 93.56 347 GLU A CA 1
ATOM 2758 C C . GLU A 1 347 ? -3.325 12.931 -22.439 1.00 93.56 347 GLU A C 1
ATOM 2760 O O . GLU A 1 347 ? -3.993 13.957 -22.535 1.00 93.56 347 GLU A O 1
ATOM 2765 N N . MET A 1 348 ? -2.020 12.931 -22.160 1.00 95.19 348 MET A N 1
ATOM 2766 C CA . MET A 1 348 ? -1.230 14.131 -21.907 1.00 95.19 348 MET A CA 1
ATOM 2767 C C . MET A 1 348 ? -1.260 15.096 -23.093 1.00 95.19 348 MET A C 1
ATOM 2769 O O . MET A 1 348 ? -1.597 16.263 -22.921 1.00 95.19 348 MET A O 1
ATOM 2773 N N . SER A 1 349 ? -0.971 14.611 -24.305 1.00 93.12 349 SER A N 1
ATOM 2774 C CA . SER A 1 349 ? -0.980 15.436 -25.520 1.00 93.12 349 SER A CA 1
ATOM 2775 C C . SER A 1 349 ? -2.350 16.069 -25.779 1.00 93.12 349 SER A C 1
ATOM 2777 O O . SER A 1 349 ? -2.415 17.228 -26.183 1.00 93.12 349 SER A O 1
ATOM 2779 N N . ASN A 1 350 ? -3.440 15.338 -25.522 1.00 91.94 350 ASN A N 1
ATOM 2780 C CA . ASN A 1 350 ? -4.797 15.868 -25.649 1.00 91.94 350 ASN A CA 1
ATOM 2781 C C . ASN A 1 350 ? -5.111 16.897 -24.551 1.00 91.94 350 ASN A C 1
ATOM 2783 O O . ASN A 1 350 ? -5.703 17.931 -24.844 1.00 91.94 350 ASN A O 1
ATOM 2787 N N . GLN A 1 351 ? -4.718 16.627 -23.302 1.00 89.25 351 GLN A N 1
ATOM 2788 C CA . GLN A 1 351 ? -4.947 17.522 -22.163 1.00 89.25 351 GLN A CA 1
ATOM 2789 C C . GLN A 1 351 ? -4.218 18.859 -22.335 1.00 89.25 351 GLN A C 1
ATOM 2791 O O . GLN A 1 351 ? -4.776 19.906 -22.017 1.00 89.25 351 GLN A O 1
ATOM 2796 N N . LEU A 1 352 ? -2.982 18.822 -22.832 1.00 87.00 352 LEU A N 1
ATOM 2797 C CA . LEU A 1 352 ? -2.160 20.010 -23.058 1.00 87.00 352 LEU A CA 1
ATOM 2798 C C . LEU A 1 352 ? -2.495 20.731 -24.371 1.00 87.00 352 LEU A C 1
ATOM 2800 O O . LEU A 1 352 ? -1.968 21.810 -24.621 1.00 87.00 352 LEU A O 1
ATOM 2804 N N . GLY A 1 353 ? -3.378 20.159 -25.197 1.00 91.50 353 GLY A N 1
ATOM 2805 C CA . GLY A 1 353 ? -3.833 20.777 -26.441 1.00 91.50 353 GLY A CA 1
ATOM 2806 C C . GLY A 1 353 ? -2.743 20.913 -27.505 1.00 91.50 353 GLY A C 1
ATOM 2807 O O . GLY A 1 353 ? -2.811 21.839 -28.308 1.00 91.50 353 GLY A O 1
ATOM 2808 N N . TRP A 1 354 ? -1.751 20.016 -27.508 1.00 91.06 354 TRP A N 1
ATOM 2809 C CA . TRP A 1 354 ? -0.600 20.106 -28.408 1.00 91.06 354 TRP A CA 1
ATOM 2810 C C . TRP A 1 354 ? -0.977 20.021 -29.880 1.00 91.06 354 TRP A C 1
ATOM 2812 O O . TRP A 1 354 ? -1.787 19.181 -30.297 1.00 91.06 354 TRP A O 1
ATOM 2822 N N . ASP A 1 355 ? -0.303 20.836 -30.684 1.00 89.00 355 ASP A N 1
ATOM 2823 C CA . ASP A 1 355 ? -0.374 20.738 -32.130 1.00 89.00 355 ASP A CA 1
ATOM 2824 C C . ASP A 1 355 ? 0.413 19.522 -32.666 1.00 89.00 355 ASP A C 1
ATOM 2826 O O . ASP A 1 355 ? 1.046 18.746 -31.940 1.00 89.00 355 ASP A O 1
ATOM 2830 N N . LYS A 1 356 ? 0.345 19.303 -33.985 1.00 82.81 356 LYS A N 1
ATOM 2831 C CA . LYS A 1 356 ? 1.003 18.153 -34.627 1.00 82.81 356 LYS A CA 1
ATOM 2832 C C . LYS A 1 356 ? 2.524 18.167 -34.469 1.00 82.81 356 LYS A C 1
ATOM 2834 O O . LYS A 1 356 ? 3.109 17.089 -34.400 1.00 82.81 356 LYS A O 1
ATOM 2839 N N . ARG A 1 357 ? 3.149 19.345 -34.479 1.00 84.12 357 ARG A N 1
ATOM 2840 C CA . ARG A 1 357 ? 4.603 19.494 -34.386 1.00 84.12 357 ARG A CA 1
ATOM 2841 C C . ARG A 1 357 ? 5.057 19.229 -32.957 1.00 84.12 357 ARG A C 1
ATOM 2843 O O . ARG A 1 357 ? 5.923 18.386 -32.767 1.00 84.12 357 ARG A O 1
ATOM 2850 N N . GLU A 1 358 ? 4.414 19.854 -31.976 1.00 86.25 358 GLU A N 1
ATOM 2851 C CA . GLU A 1 358 ? 4.717 19.649 -30.553 1.00 86.25 358 GLU A CA 1
ATOM 2852 C C . GLU A 1 358 ? 4.565 18.176 -30.164 1.00 86.25 358 GLU A C 1
ATOM 2854 O O . GLU A 1 358 ? 5.443 17.580 -29.541 1.00 86.25 358 GLU A O 1
ATOM 2859 N N . ARG A 1 359 ? 3.475 17.544 -30.615 1.00 88.50 359 ARG A N 1
ATOM 2860 C CA . ARG A 1 359 ? 3.252 16.116 -30.392 1.00 88.50 359 ARG A CA 1
ATOM 2861 C C . ARG A 1 359 ? 4.308 15.246 -31.067 1.00 88.50 359 ARG A C 1
ATOM 2863 O O . ARG A 1 359 ? 4.640 14.199 -30.524 1.00 88.50 359 ARG A O 1
ATOM 2870 N N . PHE A 1 360 ? 4.793 15.623 -32.248 1.00 85.38 360 PHE A N 1
ATOM 2871 C CA . PHE A 1 360 ? 5.830 14.871 -32.951 1.00 85.38 360 PHE A CA 1
ATOM 2872 C C . PHE A 1 360 ? 7.174 14.953 -32.218 1.00 85.38 360 PHE A C 1
ATOM 2874 O O . PHE A 1 360 ? 7.777 13.916 -31.966 1.00 85.38 360 PHE A O 1
ATOM 2881 N N . GLU A 1 361 ? 7.597 16.154 -31.821 1.00 82.88 361 GLU A N 1
ATOM 2882 C CA . GLU A 1 361 ? 8.846 16.384 -31.082 1.00 82.88 361 GLU A CA 1
ATOM 2883 C C . GLU A 1 361 ? 8.832 15.669 -29.723 1.00 82.88 361 GLU A C 1
ATOM 2885 O O . GLU A 1 361 ? 9.739 14.902 -29.408 1.00 82.88 361 GLU A O 1
ATOM 2890 N N . ALA A 1 362 ? 7.748 15.814 -28.954 1.00 88.62 362 ALA A N 1
ATOM 2891 C CA . ALA A 1 362 ? 7.608 15.123 -27.676 1.00 88.62 362 ALA A CA 1
ATOM 2892 C C . ALA A 1 362 ? 7.523 13.593 -27.836 1.00 88.62 362 ALA A C 1
ATOM 2894 O O . ALA A 1 362 ? 7.955 12.850 -26.958 1.00 88.62 362 ALA A O 1
ATOM 2895 N N . LEU A 1 363 ? 6.965 13.098 -28.944 1.00 92.94 363 LEU A N 1
ATOM 2896 C CA . LEU A 1 363 ? 6.926 11.664 -29.219 1.00 92.94 363 LEU A CA 1
ATOM 2897 C C . LEU A 1 363 ? 8.318 11.114 -29.563 1.00 92.94 363 LEU A C 1
ATOM 2899 O O . LEU A 1 363 ? 8.626 9.988 -29.180 1.00 92.94 363 LEU A O 1
ATOM 2903 N N . ASP A 1 364 ? 9.154 11.885 -30.258 1.00 87.31 364 ASP A N 1
ATOM 2904 C CA . ASP A 1 364 ? 10.538 11.503 -30.553 1.00 87.31 364 ASP A CA 1
ATOM 2905 C C . ASP A 1 364 ? 11.368 11.381 -29.266 1.00 87.31 364 ASP A C 1
ATOM 2907 O O . ASP A 1 364 ? 11.958 10.332 -29.001 1.00 87.31 364 ASP A O 1
ATOM 2911 N N . ASP A 1 365 ? 11.269 12.378 -28.383 1.00 88.25 365 ASP A N 1
ATOM 2912 C CA . ASP A 1 365 ? 11.872 12.336 -27.046 1.00 88.25 365 ASP A CA 1
ATOM 2913 C C . ASP A 1 365 ? 11.390 11.129 -26.218 1.00 88.25 365 ASP A C 1
ATOM 2915 O O . ASP A 1 365 ? 12.166 10.494 -25.497 1.00 88.25 365 ASP A O 1
ATOM 2919 N N . LEU A 1 366 ? 10.098 10.790 -26.305 1.00 95.81 366 LEU A N 1
ATOM 2920 C CA . LEU A 1 366 ? 9.552 9.621 -25.618 1.00 95.81 366 LEU A CA 1
ATOM 2921 C C . LEU A 1 366 ? 10.107 8.315 -26.202 1.00 95.81 366 LEU A C 1
ATOM 2923 O O . LEU A 1 366 ? 10.369 7.375 -25.451 1.00 95.81 366 LEU A O 1
ATOM 2927 N N . HIS A 1 367 ? 10.315 8.225 -27.516 1.00 94.00 367 HIS A N 1
ATOM 2928 C CA . HIS A 1 367 ? 10.956 7.055 -28.118 1.00 94.00 367 HIS A CA 1
ATOM 2929 C C . HIS A 1 367 ? 12.402 6.884 -27.648 1.00 94.00 367 HIS A C 1
ATOM 2931 O O . HIS A 1 367 ? 12.834 5.752 -27.409 1.00 94.00 367 HIS A O 1
ATOM 2937 N N . ASP A 1 368 ? 13.128 7.981 -27.453 1.00 90.50 368 ASP A N 1
ATOM 2938 C CA . ASP A 1 368 ? 14.468 7.956 -26.871 1.00 90.50 368 ASP A CA 1
ATOM 2939 C C . ASP A 1 368 ? 14.447 7.477 -25.414 1.00 90.50 368 ASP A C 1
ATOM 2941 O O . ASP A 1 368 ? 15.284 6.658 -25.020 1.00 90.50 368 ASP A O 1
ATOM 2945 N N . ALA A 1 369 ? 13.463 7.915 -24.628 1.00 93.00 369 ALA A N 1
ATOM 2946 C CA . ALA A 1 369 ? 13.247 7.424 -23.270 1.00 93.00 369 ALA A CA 1
ATOM 2947 C C . ALA A 1 369 ? 12.890 5.925 -23.244 1.00 93.00 369 ALA A C 1
ATOM 2949 O O . ALA A 1 369 ? 13.462 5.166 -22.463 1.00 93.00 369 ALA A O 1
ATOM 2950 N N . ILE A 1 370 ? 12.014 5.460 -24.141 1.00 95.38 370 ILE A N 1
ATOM 2951 C CA . ILE A 1 370 ? 11.679 4.034 -24.293 1.00 95.38 370 ILE A CA 1
ATOM 2952 C C . ILE A 1 370 ? 12.932 3.215 -24.642 1.00 95.38 370 ILE A C 1
ATOM 2954 O O . ILE A 1 370 ? 13.130 2.135 -24.085 1.00 95.38 370 ILE A O 1
ATOM 2958 N N . ALA A 1 371 ? 13.802 3.726 -25.520 1.00 93.25 371 ALA A N 1
ATOM 2959 C CA . ALA A 1 371 ? 15.051 3.056 -25.889 1.00 93.25 371 ALA A CA 1
ATOM 2960 C C . ALA A 1 371 ? 15.983 2.876 -24.684 1.00 93.25 371 ALA A C 1
ATOM 2962 O O . ALA A 1 371 ? 16.539 1.799 -24.464 1.00 93.25 371 ALA A O 1
ATOM 2963 N N . GLN A 1 372 ? 16.147 3.943 -23.900 1.00 90.69 372 GLN A N 1
ATOM 2964 C CA . GLN A 1 372 ? 16.987 3.942 -22.706 1.00 90.69 372 GLN A CA 1
ATOM 2965 C C . GLN A 1 372 ? 16.414 3.010 -21.636 1.00 90.69 372 GLN A C 1
ATOM 2967 O O . GLN A 1 372 ? 17.132 2.154 -21.133 1.00 90.69 372 GLN A O 1
ATOM 2972 N N . GLN A 1 373 ? 15.107 3.078 -21.374 1.00 93.00 373 GLN A N 1
ATOM 2973 C CA . GLN A 1 373 ? 14.467 2.213 -20.387 1.00 93.00 373 GLN A CA 1
ATOM 2974 C C . GLN A 1 373 ? 14.528 0.735 -20.787 1.00 93.00 373 GLN A C 1
ATOM 2976 O O . GLN A 1 373 ? 14.739 -0.125 -19.936 1.00 93.00 373 GLN A O 1
ATOM 2981 N N . PHE A 1 374 ? 14.402 0.417 -22.079 1.00 93.38 374 PHE A N 1
ATOM 2982 C CA . PHE A 1 374 ? 14.635 -0.942 -22.565 1.00 93.38 374 PHE A CA 1
ATOM 2983 C C . PHE A 1 374 ? 16.044 -1.431 -22.206 1.00 93.38 374 PHE A C 1
ATOM 2985 O O . PHE A 1 374 ? 16.206 -2.547 -21.708 1.00 93.38 374 PHE A O 1
ATOM 2992 N N . ASN A 1 375 ? 17.058 -0.597 -22.445 1.00 89.62 375 ASN A N 1
ATOM 2993 C CA . ASN A 1 375 ? 18.447 -0.930 -22.144 1.00 89.62 375 ASN A CA 1
ATOM 2994 C C . ASN A 1 375 ? 18.682 -1.110 -20.636 1.00 89.62 375 ASN A C 1
ATOM 2996 O O . ASN A 1 375 ? 19.429 -2.011 -20.262 1.00 89.62 375 ASN A O 1
ATOM 3000 N N . ASP A 1 376 ? 18.011 -0.330 -19.784 1.00 87.12 376 ASP A N 1
ATOM 3001 C CA . ASP A 1 376 ? 18.084 -0.473 -18.324 1.00 87.12 376 ASP A CA 1
ATOM 3002 C C . ASP A 1 376 ? 17.474 -1.800 -17.837 1.00 87.12 376 ASP A C 1
ATOM 3004 O O . ASP A 1 376 ? 17.998 -2.437 -16.923 1.00 87.12 376 ASP A O 1
ATOM 3008 N N . ILE A 1 377 ? 16.371 -2.245 -18.450 1.00 84.56 377 ILE A N 1
ATOM 3009 C CA . ILE A 1 377 ? 15.660 -3.471 -18.047 1.00 84.56 377 ILE A CA 1
ATOM 3010 C C . ILE A 1 377 ? 16.381 -4.730 -18.556 1.00 84.56 377 ILE A C 1
ATOM 3012 O O . ILE A 1 377 ? 16.537 -5.719 -17.826 1.00 84.56 377 ILE A O 1
ATOM 3016 N N . TYR A 1 378 ? 16.789 -4.716 -19.826 1.00 85.56 378 TYR A N 1
ATOM 3017 C CA . TYR A 1 378 ? 17.221 -5.918 -20.545 1.00 85.56 378 TYR A CA 1
ATOM 3018 C C . TYR A 1 378 ? 18.714 -5.955 -20.874 1.00 85.56 378 TYR A C 1
ATOM 3020 O O . TYR A 1 378 ? 19.209 -7.020 -21.232 1.00 85.56 378 TYR A O 1
ATOM 3028 N N . GLY A 1 379 ? 19.431 -4.842 -20.721 1.00 83.38 379 GLY A N 1
ATOM 3029 C CA . GLY A 1 379 ? 20.852 -4.711 -21.035 1.00 83.38 379 GLY A CA 1
ATOM 3030 C C . GLY A 1 379 ? 21.123 -4.146 -22.435 1.00 83.38 379 GLY A C 1
ATOM 3031 O O . GLY A 1 379 ? 20.380 -4.376 -23.392 1.00 83.38 379 GLY A O 1
ATOM 3032 N N . ALA A 1 380 ? 22.231 -3.409 -22.560 1.00 87.56 380 ALA A N 1
ATOM 3033 C CA . ALA A 1 380 ? 22.671 -2.783 -23.811 1.00 87.56 380 ALA A CA 1
ATOM 3034 C C . ALA A 1 380 ? 23.838 -3.515 -24.501 1.00 87.56 380 ALA A C 1
ATOM 3036 O O . ALA A 1 380 ? 24.032 -3.351 -25.709 1.00 87.56 380 ALA A O 1
ATOM 3037 N N . ASP A 1 381 ? 24.631 -4.306 -23.768 1.00 86.12 381 ASP A N 1
ATOM 3038 C CA . ASP A 1 381 ? 25.819 -4.953 -24.326 1.00 86.12 381 ASP A CA 1
ATOM 3039 C C . ASP A 1 381 ? 25.455 -6.208 -25.126 1.00 86.12 381 ASP A C 1
ATOM 3041 O O . ASP A 1 381 ? 25.044 -7.237 -24.600 1.00 86.12 381 ASP A O 1
ATOM 3045 N N . VAL A 1 382 ? 25.683 -6.153 -26.438 1.00 89.25 382 VAL A N 1
ATOM 3046 C CA . VAL A 1 382 ? 25.443 -7.279 -27.348 1.00 89.25 382 VAL A CA 1
ATOM 3047 C C . VAL A 1 382 ? 26.360 -8.479 -27.103 1.00 89.25 382 VAL A C 1
ATOM 3049 O O . VAL A 1 382 ? 26.126 -9.518 -27.732 1.00 89.25 382 VAL A O 1
ATOM 3052 N N . LYS A 1 383 ? 27.403 -8.337 -26.278 1.00 89.69 383 LYS A N 1
ATOM 3053 C CA . LYS A 1 383 ? 28.313 -9.407 -25.850 1.00 89.69 383 LYS A CA 1
ATOM 3054 C C . LYS A 1 383 ? 27.929 -10.019 -24.496 1.00 89.69 383 LYS A C 1
ATOM 3056 O O . LYS A 1 383 ? 28.554 -10.997 -24.100 1.00 89.69 383 LYS A O 1
ATOM 3061 N N . ASP A 1 384 ? 26.910 -9.497 -23.818 1.00 90.12 384 ASP A N 1
ATOM 3062 C CA . ASP A 1 384 ? 26.426 -10.043 -22.551 1.00 90.12 384 ASP A CA 1
ATOM 3063 C C . ASP A 1 384 ? 25.408 -11.167 -22.794 1.00 90.12 384 ASP A C 1
ATOM 3065 O O . ASP A 1 384 ? 24.260 -10.931 -23.176 1.00 90.12 384 ASP A O 1
ATOM 3069 N N . LEU A 1 385 ? 25.830 -12.414 -22.571 1.00 87.81 385 LEU A N 1
ATOM 3070 C CA . LEU A 1 385 ? 24.965 -13.585 -22.701 1.00 87.81 385 LEU A CA 1
ATOM 3071 C C . LEU A 1 385 ? 23.761 -13.541 -21.744 1.00 87.81 385 LEU A C 1
ATOM 3073 O O . LEU A 1 385 ? 22.674 -13.954 -22.143 1.00 87.81 385 LEU A O 1
ATOM 3077 N N . GLN A 1 386 ? 23.905 -13.018 -20.523 1.00 85.75 386 GLN A N 1
ATOM 3078 C CA . GLN A 1 386 ? 22.801 -12.982 -19.558 1.00 85.75 386 GLN A CA 1
ATOM 3079 C C . GLN A 1 386 ? 21.695 -12.023 -20.008 1.00 85.75 386 GLN A C 1
ATOM 3081 O O . GLN A 1 386 ? 20.511 -12.344 -19.883 1.00 85.75 386 GLN A O 1
ATOM 3086 N N . ALA A 1 387 ? 22.065 -10.880 -20.591 1.00 86.44 387 ALA A N 1
ATOM 3087 C CA . ALA A 1 387 ? 21.124 -9.941 -21.203 1.00 86.44 387 ALA A CA 1
ATOM 3088 C C . ALA A 1 387 ? 20.303 -10.616 -22.322 1.00 86.44 387 ALA A C 1
ATOM 3090 O O . ALA A 1 387 ? 19.073 -10.518 -22.380 1.00 86.44 387 ALA A O 1
ATOM 3091 N N . TRP A 1 388 ? 20.973 -11.400 -23.172 1.00 89.62 388 TRP A N 1
ATOM 3092 C CA . TRP A 1 388 ? 20.327 -12.189 -24.222 1.00 89.62 388 TRP A CA 1
ATOM 3093 C C . TRP A 1 388 ? 19.402 -13.282 -23.683 1.00 89.62 388 TRP A C 1
ATOM 3095 O O . TRP A 1 388 ? 18.281 -13.434 -24.176 1.00 89.62 388 TRP A O 1
ATOM 3105 N N . GLN A 1 389 ? 19.853 -14.031 -22.680 1.00 86.31 389 GLN A N 1
ATOM 3106 C CA . GLN A 1 389 ? 19.081 -15.100 -22.050 1.00 86.31 389 GLN A CA 1
ATOM 3107 C C . GLN A 1 389 ? 17.837 -14.558 -21.345 1.00 86.31 389 GLN A C 1
ATOM 3109 O O . GLN A 1 389 ? 16.775 -15.167 -21.445 1.00 86.31 389 GLN A O 1
ATOM 3114 N N . ARG A 1 390 ? 17.928 -13.376 -20.719 1.00 86.44 390 ARG A N 1
ATOM 3115 C CA . ARG A 1 390 ? 16.782 -12.680 -20.117 1.00 86.44 390 ARG A CA 1
ATOM 3116 C C . ARG A 1 390 ? 15.697 -12.379 -21.151 1.00 86.44 390 ARG A C 1
ATOM 3118 O O . ARG A 1 390 ? 14.531 -12.688 -20.917 1.00 86.44 390 ARG A O 1
ATOM 3125 N N . LEU A 1 391 ? 16.070 -11.835 -22.314 1.00 87.81 391 LEU A N 1
ATOM 3126 C CA . LEU A 1 391 ? 15.118 -11.622 -23.409 1.00 87.81 391 LEU A CA 1
ATOM 3127 C C . LEU A 1 391 ? 14.570 -12.947 -23.955 1.00 87.81 391 LEU A C 1
ATOM 3129 O O . LEU A 1 391 ? 13.367 -13.064 -24.168 1.00 87.81 391 LEU A O 1
ATOM 3133 N N . CYS A 1 392 ? 15.418 -13.958 -24.165 1.00 86.06 392 CYS A N 1
ATOM 3134 C CA . CYS A 1 392 ? 14.969 -15.257 -24.676 1.00 86.06 392 CYS A CA 1
ATOM 3135 C C . CYS A 1 392 ? 13.995 -15.948 -23.715 1.00 86.06 392 CYS A C 1
ATOM 3137 O O . CYS A 1 392 ? 12.995 -16.491 -24.170 1.00 86.06 392 CYS A O 1
ATOM 3139 N N . GLY A 1 393 ? 14.231 -15.877 -22.405 1.00 85.12 393 GLY A N 1
ATOM 3140 C CA . GLY A 1 393 ? 13.310 -16.406 -21.401 1.00 85.12 393 GLY A CA 1
ATOM 3141 C C . GLY A 1 393 ? 11.955 -15.697 -21.407 1.00 85.12 393 GLY A C 1
ATOM 3142 O O . GLY A 1 393 ? 10.933 -16.337 -21.186 1.00 85.12 393 GLY A O 1
ATOM 3143 N N . LEU A 1 394 ? 11.926 -14.395 -21.717 1.00 85.81 394 LEU A N 1
ATOM 3144 C CA . LEU A 1 394 ? 10.684 -13.623 -21.756 1.00 85.81 394 LEU A CA 1
ATOM 3145 C C . LEU A 1 394 ? 9.868 -13.848 -23.038 1.00 85.81 394 LEU A C 1
ATOM 3147 O O . LEU A 1 394 ? 8.646 -13.946 -22.969 1.00 85.81 394 LEU A O 1
ATOM 3151 N N . VAL A 1 395 ? 10.515 -13.895 -24.210 1.00 84.94 395 VAL A N 1
ATOM 3152 C CA . VAL A 1 395 ? 9.811 -13.881 -25.513 1.00 84.94 395 VAL A CA 1
ATOM 3153 C C . VAL A 1 395 ? 10.157 -15.035 -26.460 1.00 84.94 395 VAL A C 1
ATOM 3155 O O . VAL A 1 395 ? 9.591 -15.122 -27.547 1.00 84.94 395 VAL A O 1
ATOM 3158 N N . GLY A 1 396 ? 11.089 -15.914 -26.091 1.00 79.62 396 GLY A N 1
ATOM 3159 C CA . GLY A 1 396 ? 11.615 -16.972 -26.960 1.00 79.62 396 GLY A CA 1
ATOM 3160 C C . GLY A 1 396 ? 10.737 -18.221 -27.070 1.00 79.62 396 GLY A C 1
ATOM 3161 O O . GLY A 1 396 ? 10.823 -18.919 -28.078 1.00 79.62 396 GLY A O 1
ATOM 3162 N N . GLY A 1 397 ? 9.875 -18.491 -26.081 1.00 73.31 397 GLY A N 1
ATOM 3163 C CA . GLY A 1 397 ? 8.873 -19.568 -26.131 1.00 73.31 397 GLY A CA 1
ATOM 3164 C C . GLY A 1 397 ? 9.417 -21.007 -26.128 1.00 73.31 397 GLY A C 1
ATOM 3165 O O . GLY A 1 397 ? 8.662 -21.928 -26.426 1.00 73.31 397 GLY A O 1
ATOM 3166 N N . GLY A 1 398 ? 10.700 -21.209 -25.812 1.00 78.75 398 GLY A N 1
ATOM 3167 C CA . GLY A 1 398 ? 11.368 -22.513 -25.745 1.00 78.75 398 GLY A CA 1
ATOM 3168 C C . GLY A 1 398 ? 12.590 -22.474 -24.824 1.00 78.75 398 GLY A C 1
ATOM 3169 O O . GLY A 1 398 ? 12.755 -21.513 -24.071 1.00 78.75 398 GLY A O 1
ATOM 3170 N N . ASP A 1 399 ? 13.442 -23.499 -24.896 1.00 83.50 399 ASP A N 1
ATOM 3171 C CA . ASP A 1 399 ? 14.642 -23.591 -24.055 1.00 83.50 399 ASP A CA 1
ATOM 3172 C C . ASP A 1 399 ? 15.570 -22.389 -24.263 1.00 83.50 399 ASP A C 1
ATOM 3174 O O . ASP A 1 399 ? 15.837 -21.959 -25.391 1.00 83.50 399 ASP A O 1
ATOM 3178 N N . ILE A 1 400 ? 16.064 -21.841 -23.153 1.00 89.19 400 ILE A N 1
ATOM 3179 C CA . ILE A 1 400 ? 16.953 -20.681 -23.160 1.00 89.19 400 ILE A CA 1
ATOM 3180 C C . ILE A 1 400 ? 18.325 -21.129 -23.688 1.00 89.19 400 ILE A C 1
ATOM 3182 O O . ILE A 1 400 ? 18.953 -21.986 -23.064 1.00 89.19 400 ILE A O 1
ATOM 3186 N N . PRO A 1 401 ? 18.825 -20.562 -24.803 1.00 89.44 401 PRO A N 1
ATOM 3187 C CA . PRO A 1 401 ? 20.110 -20.977 -25.349 1.00 89.44 401 PRO A CA 1
ATOM 3188 C C . PRO A 1 401 ? 21.290 -20.625 -24.435 1.00 89.44 401 PRO A C 1
ATOM 3190 O O . PRO A 1 401 ? 21.257 -19.652 -23.682 1.00 89.44 401 PRO A O 1
ATOM 3193 N N . ASP A 1 402 ? 22.375 -21.383 -24.560 1.00 93.19 402 ASP A N 1
ATOM 3194 C CA . ASP A 1 402 ? 23.601 -21.251 -23.762 1.00 93.19 402 ASP A CA 1
ATOM 3195 C C . ASP A 1 402 ? 24.689 -20.379 -24.422 1.00 93.19 402 ASP A C 1
ATOM 3197 O O . ASP A 1 402 ? 25.765 -20.194 -23.859 1.00 93.19 402 ASP A O 1
ATOM 3201 N N . ASN A 1 403 ? 24.417 -19.820 -25.608 1.00 95.38 403 ASN A N 1
ATOM 3202 C CA . ASN A 1 403 ? 25.346 -18.967 -26.351 1.00 95.38 403 ASN A CA 1
ATOM 3203 C C . ASN A 1 403 ? 24.648 -17.802 -27.082 1.00 95.38 403 ASN A C 1
ATOM 3205 O O . ASN A 1 403 ? 23.441 -17.819 -27.357 1.00 95.38 403 ASN A O 1
ATOM 3209 N N . ILE A 1 404 ? 25.430 -16.765 -27.399 1.00 93.62 404 ILE A N 1
ATOM 3210 C CA . ILE A 1 404 ? 24.943 -15.476 -27.916 1.00 93.62 404 ILE A CA 1
ATOM 3211 C C . ILE A 1 404 ? 24.374 -15.619 -29.329 1.00 93.62 404 ILE A C 1
ATOM 3213 O O . ILE A 1 404 ? 23.349 -15.018 -29.658 1.00 93.62 404 ILE A O 1
ATOM 3217 N N . GLU A 1 405 ? 25.024 -16.405 -30.181 1.00 92.94 405 GLU A N 1
ATOM 3218 C CA . GLU A 1 405 ? 24.625 -16.633 -31.567 1.00 92.94 405 GLU A CA 1
ATOM 3219 C C . GLU A 1 405 ? 23.236 -17.273 -31.636 1.00 92.94 405 GLU A C 1
ATOM 3221 O O . GLU A 1 405 ? 22.377 -16.806 -32.395 1.00 92.94 405 GLU A O 1
ATOM 3226 N N . ALA A 1 406 ? 22.991 -18.281 -30.797 1.00 91.56 406 ALA A N 1
ATOM 3227 C CA . ALA A 1 406 ? 21.700 -18.941 -30.680 1.00 91.56 406 ALA A CA 1
ATOM 3228 C C . ALA A 1 406 ? 20.626 -18.001 -30.108 1.00 91.56 406 ALA A C 1
ATOM 3230 O O . ALA A 1 406 ? 19.547 -17.887 -30.695 1.00 91.56 406 ALA A O 1
ATOM 3231 N N . CYS A 1 407 ? 20.929 -17.240 -29.050 1.00 90.44 407 CYS A N 1
ATOM 3232 C CA . CYS A 1 407 ? 19.992 -16.246 -28.518 1.00 90.44 407 CYS A CA 1
ATOM 3233 C C . CYS A 1 407 ? 19.598 -15.198 -29.573 1.00 90.44 407 CYS A C 1
ATOM 3235 O O . CYS A 1 407 ? 18.420 -14.892 -29.768 1.00 90.44 407 CYS A O 1
ATOM 3237 N N . ARG A 1 408 ? 20.570 -14.685 -30.337 1.00 91.06 408 ARG A N 1
ATOM 3238 C CA . ARG A 1 408 ? 20.312 -13.752 -31.446 1.00 91.06 408 ARG A CA 1
ATOM 3239 C C . ARG A 1 408 ? 19.428 -14.372 -32.523 1.00 91.06 408 ARG A C 1
ATOM 3241 O O . ARG A 1 408 ? 18.623 -13.662 -33.127 1.00 91.06 408 ARG A O 1
ATOM 3248 N N . ALA A 1 409 ? 19.592 -15.662 -32.815 1.00 88.44 409 ALA A N 1
ATOM 3249 C CA . ALA A 1 409 ? 18.757 -16.363 -33.785 1.00 88.44 409 ALA A CA 1
ATOM 3250 C C . ALA A 1 409 ? 17.295 -16.456 -33.317 1.00 88.44 409 ALA A C 1
ATOM 3252 O O . ALA A 1 409 ? 16.396 -16.232 -34.130 1.00 88.44 409 ALA A O 1
ATOM 3253 N N . VAL A 1 410 ? 17.064 -16.700 -32.022 1.00 89.44 410 VAL A N 1
ATOM 3254 C CA . VAL A 1 410 ? 15.727 -16.687 -31.406 1.00 89.44 410 VAL A CA 1
ATOM 3255 C C . VAL A 1 410 ? 15.108 -15.289 -31.500 1.00 89.44 410 VAL A C 1
ATOM 3257 O O . VAL A 1 410 ? 14.069 -15.116 -32.135 1.00 89.44 410 VAL A O 1
ATOM 3260 N N . ILE A 1 411 ? 15.781 -14.261 -30.974 1.00 89.69 411 ILE A N 1
ATOM 3261 C CA . ILE A 1 411 ? 15.240 -12.890 -30.901 1.00 89.69 411 ILE A CA 1
ATOM 3262 C C . ILE A 1 411 ? 14.938 -12.288 -32.282 1.00 89.69 411 ILE A C 1
ATOM 3264 O O . ILE A 1 411 ? 13.951 -11.571 -32.451 1.00 89.69 411 ILE A O 1
ATOM 3268 N N . ARG A 1 412 ? 15.726 -12.611 -33.317 1.00 86.94 412 ARG A N 1
ATOM 3269 C CA . ARG A 1 412 ? 15.440 -12.164 -34.695 1.00 86.94 412 ARG A CA 1
ATOM 3270 C C . ARG A 1 412 ? 14.132 -12.721 -35.264 1.00 86.94 412 ARG A C 1
ATOM 3272 O O . ARG A 1 412 ? 13.585 -12.116 -36.183 1.00 86.94 412 ARG A O 1
ATOM 3279 N N . ARG A 1 413 ? 13.656 -13.863 -34.762 1.00 85.50 413 ARG A N 1
ATOM 3280 C CA . ARG A 1 413 ? 12.417 -14.522 -35.206 1.00 85.50 413 ARG A CA 1
ATOM 3281 C C . ARG A 1 413 ? 11.193 -14.100 -34.396 1.00 85.50 413 ARG A C 1
ATOM 3283 O O . ARG A 1 413 ? 10.075 -14.280 -34.860 1.00 85.50 413 ARG A O 1
ATOM 3290 N N . VAL A 1 414 ? 11.399 -13.531 -33.212 1.00 89.25 414 VAL A N 1
ATOM 3291 C CA . VAL A 1 414 ? 10.321 -13.009 -32.370 1.00 89.25 414 VAL A CA 1
ATOM 3292 C C . VAL A 1 414 ? 9.751 -11.735 -32.991 1.00 89.25 414 VAL A C 1
ATOM 3294 O O . VAL A 1 414 ? 10.492 -10.850 -33.423 1.00 89.25 414 VAL A O 1
ATOM 3297 N N . HIS A 1 415 ? 8.428 -11.605 -33.004 1.00 91.56 415 HIS A N 1
ATOM 3298 C CA . HIS A 1 415 ? 7.752 -10.341 -33.287 1.00 91.56 415 HIS A CA 1
ATOM 3299 C C . HIS A 1 415 ? 7.009 -9.906 -32.029 1.00 91.56 415 HIS A C 1
ATOM 3301 O O . HIS A 1 415 ? 6.057 -10.554 -31.624 1.00 91.56 415 HIS A O 1
ATOM 3307 N N . VAL A 1 416 ? 7.448 -8.826 -31.395 1.00 94.06 416 VAL A N 1
ATOM 3308 C CA . VAL A 1 416 ? 6.894 -8.315 -30.133 1.00 94.06 416 VAL A CA 1
ATOM 3309 C C . VAL A 1 416 ? 6.910 -6.790 -30.169 1.00 94.06 416 VAL A C 1
ATOM 3311 O O . VAL A 1 416 ? 7.728 -6.195 -30.876 1.00 94.06 416 VAL A O 1
ATOM 3314 N N . ASN A 1 417 ? 5.981 -6.150 -29.463 1.00 95.50 417 ASN A N 1
ATOM 3315 C CA . ASN A 1 417 ? 5.922 -4.696 -29.388 1.00 95.50 417 ASN A CA 1
ATOM 3316 C C . ASN A 1 417 ? 6.906 -4.169 -28.328 1.00 95.50 417 ASN A C 1
ATOM 3318 O O . ASN A 1 417 ? 6.914 -4.639 -27.194 1.00 95.50 417 ASN A O 1
ATOM 3322 N N . ILE A 1 418 ? 7.732 -3.188 -28.700 1.00 95.06 418 ILE A N 1
ATOM 3323 C CA . ILE A 1 418 ? 8.760 -2.610 -27.819 1.00 95.06 418 ILE A CA 1
ATOM 3324 C C . ILE A 1 418 ? 8.135 -1.848 -26.641 1.00 95.06 418 ILE A C 1
ATOM 3326 O O . ILE A 1 418 ? 8.659 -1.930 -25.535 1.00 95.06 418 ILE A O 1
ATOM 3330 N N . CYS A 1 419 ? 7.005 -1.160 -26.844 1.00 94.69 419 CYS A N 1
ATOM 3331 C CA . CYS A 1 419 ? 6.294 -0.473 -25.764 1.00 94.69 419 CYS A CA 1
ATOM 3332 C C . CYS A 1 419 ? 5.798 -1.478 -24.715 1.00 94.69 419 CYS A C 1
ATOM 3334 O O . CYS A 1 419 ? 6.007 -1.273 -23.527 1.00 94.69 419 CYS A O 1
ATOM 3336 N N . ASP A 1 420 ? 5.245 -2.614 -25.150 1.00 93.25 420 ASP A N 1
ATOM 3337 C CA . ASP A 1 420 ? 4.790 -3.665 -24.227 1.00 93.25 420 ASP A CA 1
ATOM 3338 C C . ASP A 1 420 ? 5.958 -4.280 -23.433 1.00 93.25 420 ASP A C 1
ATOM 3340 O O . ASP A 1 420 ? 5.794 -4.658 -22.278 1.00 93.25 420 ASP A O 1
ATOM 3344 N N . LEU A 1 421 ? 7.158 -4.348 -24.022 1.00 92.00 421 LEU A N 1
ATOM 3345 C CA . LEU A 1 421 ? 8.354 -4.838 -23.329 1.00 92.00 421 LEU A CA 1
ATOM 3346 C C . LEU A 1 421 ? 8.833 -3.900 -22.218 1.00 92.00 421 LEU A C 1
ATOM 3348 O O . LEU A 1 421 ? 9.300 -4.393 -21.190 1.00 92.00 421 LEU A O 1
ATOM 3352 N N . VAL A 1 422 ? 8.754 -2.581 -22.411 1.00 92.75 422 VAL A N 1
ATOM 3353 C CA . VAL A 1 422 ? 9.152 -1.611 -21.372 1.00 92.75 422 VAL A CA 1
ATOM 3354 C C . VAL A 1 422 ? 8.057 -1.376 -20.334 1.00 92.75 422 VAL A C 1
ATOM 3356 O O . VAL A 1 422 ? 8.382 -1.078 -19.187 1.00 92.75 422 VAL A O 1
ATOM 3359 N N . ASP A 1 423 ? 6.790 -1.566 -20.714 1.00 89.75 423 ASP A N 1
ATOM 3360 C CA . ASP A 1 423 ? 5.634 -1.458 -19.821 1.00 89.75 423 ASP A CA 1
ATOM 3361 C C . ASP A 1 423 ? 5.456 -2.722 -18.955 1.00 89.75 423 ASP A C 1
ATOM 3363 O O . ASP A 1 423 ? 4.886 -2.646 -17.865 1.00 89.75 423 ASP A O 1
ATOM 3367 N N . TYR A 1 424 ? 5.944 -3.891 -19.393 1.00 85.56 424 TYR A N 1
ATOM 3368 C CA . TYR A 1 424 ? 5.741 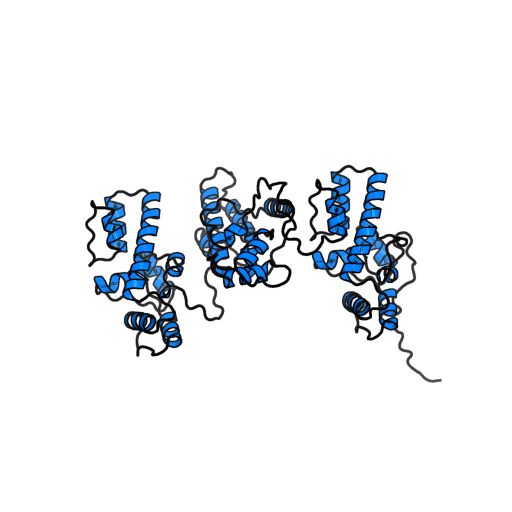-5.169 -18.694 1.00 85.56 424 TYR A CA 1
ATOM 3369 C C . TYR A 1 424 ? 6.151 -5.159 -17.209 1.00 85.56 424 TYR A C 1
ATOM 3371 O O . TYR A 1 424 ? 5.324 -5.562 -16.387 1.00 85.56 424 TYR A O 1
ATOM 3379 N N . PRO A 1 425 ? 7.348 -4.678 -16.806 1.00 79.88 425 PRO A N 1
ATOM 3380 C CA . PRO A 1 425 ? 7.742 -4.699 -15.395 1.00 79.88 425 PRO A CA 1
ATOM 3381 C C . PRO A 1 425 ? 6.804 -3.914 -14.472 1.00 79.88 425 PRO A C 1
ATOM 3383 O O . PRO A 1 425 ? 6.682 -4.255 -13.299 1.00 79.88 425 PRO A O 1
ATOM 3386 N N . ALA A 1 426 ? 6.146 -2.874 -14.993 1.00 71.94 426 ALA A N 1
ATOM 3387 C CA . ALA A 1 426 ? 5.274 -2.006 -14.211 1.00 71.94 426 ALA A CA 1
ATOM 3388 C C . ALA A 1 426 ? 3.789 -2.396 -14.309 1.00 71.94 426 ALA A C 1
ATOM 3390 O O . ALA A 1 426 ? 3.057 -2.294 -13.328 1.00 71.94 426 ALA A O 1
ATOM 3391 N N . THR A 1 427 ? 3.343 -2.869 -15.475 1.00 73.81 427 THR A N 1
ATOM 3392 C CA . THR A 1 427 ? 1.951 -3.291 -15.714 1.00 73.81 427 THR A CA 1
ATOM 3393 C C . THR A 1 427 ? 1.688 -4.737 -15.304 1.00 73.81 427 THR A C 1
ATOM 3395 O O . THR A 1 427 ? 0.540 -5.107 -15.076 1.00 73.81 427 THR A O 1
ATOM 3398 N N . THR A 1 428 ? 2.730 -5.571 -15.221 1.00 75.19 428 THR A N 1
ATOM 3399 C CA . THR A 1 428 ? 2.669 -7.032 -15.018 1.00 75.19 428 THR A CA 1
ATOM 3400 C C . THR A 1 428 ? 1.909 -7.806 -16.104 1.00 75.19 428 THR A C 1
ATOM 3402 O O . THR A 1 428 ? 1.669 -9.001 -15.951 1.00 75.19 428 THR A O 1
ATOM 3405 N N . ILE A 1 429 ? 1.568 -7.161 -17.228 1.00 77.06 429 ILE A N 1
ATOM 3406 C CA . ILE A 1 429 ? 0.883 -7.788 -18.367 1.00 77.06 429 ILE A CA 1
ATOM 3407 C C . ILE A 1 429 ? 1.939 -8.355 -19.326 1.00 77.06 429 ILE A C 1
ATOM 3409 O O . ILE A 1 429 ? 2.664 -7.569 -19.939 1.00 77.06 429 ILE A O 1
ATOM 3413 N N . PRO A 1 430 ? 2.048 -9.689 -19.492 1.00 79.06 430 PRO A N 1
ATOM 3414 C CA . PRO A 1 430 ? 3.094 -10.280 -20.320 1.00 79.06 430 PRO A CA 1
ATOM 3415 C C . PRO A 1 430 ? 3.055 -9.778 -21.772 1.00 79.06 430 PRO A C 1
ATOM 3417 O O . PRO A 1 430 ? 1.974 -9.705 -22.369 1.00 79.06 430 PRO A O 1
ATOM 3420 N N . PRO A 1 431 ? 4.216 -9.470 -22.379 1.00 88.12 431 PRO A N 1
ATOM 3421 C CA . PRO A 1 431 ? 4.271 -8.961 -23.740 1.00 88.12 431 PRO A CA 1
ATOM 3422 C C . PRO A 1 431 ? 3.821 -10.035 -24.735 1.00 88.12 431 PRO A C 1
ATOM 3424 O O . PRO A 1 431 ? 4.279 -11.179 -24.715 1.00 88.12 431 PRO A O 1
ATOM 3427 N N . ARG A 1 432 ? 2.928 -9.659 -25.655 1.00 90.25 432 ARG A N 1
ATOM 3428 C CA . ARG A 1 432 ? 2.409 -10.582 -26.669 1.00 90.25 432 ARG A CA 1
ATOM 3429 C C . ARG A 1 432 ? 3.444 -10.834 -27.765 1.00 90.25 432 ARG A C 1
ATOM 3431 O O . ARG A 1 432 ? 3.873 -9.904 -28.448 1.00 90.25 432 ARG A O 1
ATOM 3438 N N . VAL A 1 433 ? 3.763 -12.106 -27.997 1.00 90.81 433 VAL A N 1
ATOM 3439 C CA . VAL A 1 433 ? 4.547 -12.548 -29.158 1.00 90.81 433 VAL A CA 1
ATOM 3440 C C . VAL A 1 433 ? 3.611 -12.848 -30.330 1.00 90.81 433 VAL A C 1
ATOM 3442 O O . VAL A 1 433 ? 2.599 -13.536 -30.197 1.00 90.81 433 VAL A O 1
ATOM 3445 N N . PHE A 1 434 ? 3.944 -12.307 -31.494 1.00 88.00 434 PHE A N 1
ATOM 3446 C CA . PHE A 1 434 ? 3.200 -12.440 -32.737 1.00 88.00 434 PHE A CA 1
ATOM 3447 C C . PHE A 1 434 ? 3.922 -13.391 -33.693 1.00 88.00 434 PHE A C 1
ATOM 3449 O O . PHE A 1 434 ? 5.149 -13.427 -33.762 1.00 88.00 434 PHE A O 1
ATOM 3456 N N . LEU A 1 435 ? 3.141 -14.135 -34.478 1.00 85.56 435 LEU A N 1
ATOM 3457 C CA . LEU A 1 435 ? 3.673 -15.083 -35.462 1.00 85.56 435 LEU A CA 1
ATOM 3458 C C . LEU A 1 435 ? 4.315 -14.393 -36.673 1.00 85.56 435 LEU A C 1
ATOM 3460 O O . LEU A 1 435 ? 5.197 -14.967 -37.308 1.00 85.56 435 LEU A O 1
ATOM 3464 N N . THR A 1 436 ? 3.859 -13.183 -37.013 1.00 87.19 436 THR A N 1
ATOM 3465 C CA . THR A 1 436 ? 4.306 -12.446 -38.200 1.00 87.19 436 THR A CA 1
ATOM 3466 C C . THR A 1 436 ? 4.502 -10.964 -37.909 1.00 87.19 436 THR A C 1
ATOM 3468 O O . THR A 1 436 ? 3.833 -10.374 -37.052 1.00 87.19 436 THR A O 1
ATOM 3471 N N . GLU A 1 437 ? 5.382 -10.333 -38.688 1.00 87.75 437 GLU A N 1
ATOM 3472 C CA . GLU A 1 437 ? 5.586 -8.881 -38.664 1.00 87.75 437 GLU A CA 1
ATOM 3473 C C . GLU A 1 437 ? 4.291 -8.111 -38.984 1.00 87.75 437 GLU A C 1
ATOM 3475 O O . GLU A 1 437 ? 4.018 -7.089 -38.358 1.00 87.75 437 GLU A O 1
ATOM 3480 N N . SER A 1 438 ? 3.442 -8.623 -39.887 1.00 88.06 438 SER A N 1
ATOM 3481 C CA . SER A 1 438 ? 2.142 -8.014 -40.205 1.00 88.06 438 SER A CA 1
ATOM 3482 C C . SER A 1 438 ? 1.160 -8.046 -39.029 1.00 88.06 438 SER A C 1
ATOM 3484 O O . SER A 1 438 ? 0.445 -7.067 -38.816 1.00 88.06 438 SER A O 1
ATOM 3486 N N . ALA A 1 439 ? 1.130 -9.133 -38.248 1.00 90.06 439 ALA A N 1
ATOM 3487 C CA . ALA A 1 439 ? 0.275 -9.234 -37.065 1.00 90.06 439 ALA A CA 1
ATOM 3488 C C . ALA A 1 439 ? 0.727 -8.266 -35.963 1.00 90.06 439 ALA A C 1
ATOM 3490 O O . ALA A 1 439 ? -0.102 -7.557 -35.389 1.00 90.06 439 ALA A O 1
ATOM 3491 N N . LEU A 1 440 ? 2.044 -8.170 -35.738 1.00 93.69 440 LEU A N 1
ATOM 3492 C CA . LEU A 1 440 ? 2.620 -7.145 -34.870 1.00 93.69 440 LEU A CA 1
ATOM 3493 C C . LEU A 1 440 ? 2.244 -5.742 -35.365 1.00 93.69 440 LEU A C 1
ATOM 3495 O O . LEU A 1 440 ? 1.764 -4.931 -34.585 1.00 93.69 440 LEU A O 1
ATOM 3499 N N . ALA A 1 441 ? 2.405 -5.451 -36.657 1.00 91.12 441 ALA A N 1
ATOM 3500 C CA . ALA A 1 441 ? 2.099 -4.139 -37.222 1.00 91.12 441 ALA A CA 1
ATOM 3501 C C . ALA A 1 441 ? 0.614 -3.758 -37.108 1.00 91.12 441 ALA A C 1
ATOM 3503 O O . ALA A 1 441 ? 0.293 -2.598 -36.846 1.00 91.12 441 ALA A O 1
ATOM 3504 N N . ALA A 1 442 ? -0.303 -4.711 -37.293 1.00 90.75 442 ALA A N 1
ATOM 3505 C CA . ALA A 1 442 ? -1.733 -4.488 -37.098 1.00 90.75 442 ALA A CA 1
ATOM 3506 C C . ALA A 1 442 ? -2.037 -4.098 -35.644 1.00 90.75 442 ALA A C 1
ATOM 3508 O O . ALA A 1 442 ? -2.648 -3.056 -35.413 1.00 90.75 442 ALA A O 1
ATOM 3509 N N . TYR A 1 443 ? -1.527 -4.874 -34.683 1.00 94.50 443 TYR A N 1
ATOM 3510 C CA . TYR A 1 443 ? -1.674 -4.595 -33.255 1.00 94.50 443 TYR A CA 1
ATOM 3511 C C . TYR A 1 443 ? -1.042 -3.255 -32.851 1.00 94.50 443 TYR A C 1
ATOM 3513 O O . TYR A 1 443 ? -1.667 -2.442 -32.166 1.00 94.50 443 TYR A O 1
ATOM 3521 N N . SER A 1 444 ? 0.184 -2.996 -33.302 1.00 92.62 444 SER A N 1
ATOM 3522 C CA . SER A 1 444 ? 0.903 -1.762 -33.002 1.00 92.62 444 SER A CA 1
ATOM 3523 C C . SER A 1 444 ? 0.148 -0.548 -33.519 1.00 92.62 444 SER A C 1
ATOM 3525 O O . SER A 1 444 ? 0.080 0.442 -32.808 1.00 92.62 444 SER A O 1
ATOM 3527 N N . ARG A 1 445 ? -0.463 -0.605 -34.712 1.00 89.62 445 ARG A N 1
ATOM 3528 C CA . ARG A 1 445 ? -1.241 0.513 -35.273 1.00 89.62 445 ARG A CA 1
ATOM 3529 C C . ARG A 1 445 ? -2.598 0.692 -34.600 1.00 89.62 445 ARG A C 1
ATOM 3531 O O . ARG A 1 445 ? -2.940 1.825 -34.281 1.00 89.62 445 ARG A O 1
ATOM 3538 N N . SER A 1 446 ? -3.338 -0.387 -34.329 1.00 89.06 446 SER A N 1
ATOM 3539 C CA . SER A 1 446 ? -4.655 -0.294 -33.675 1.00 89.06 446 SER A CA 1
ATOM 3540 C C . SER A 1 446 ? -4.559 0.311 -32.276 1.00 89.06 446 SER A C 1
ATOM 3542 O O . SER A 1 446 ? -5.397 1.114 -31.882 1.00 89.06 446 SER A O 1
ATOM 3544 N N . ASN A 1 447 ? -3.489 -0.015 -31.551 1.00 87.62 447 ASN A N 1
ATOM 3545 C CA . ASN A 1 447 ? -3.205 0.547 -30.232 1.00 87.62 447 ASN A CA 1
ATOM 3546 C C . ASN A 1 447 ? -2.319 1.801 -30.322 1.00 87.62 447 ASN A C 1
ATOM 3548 O O . ASN A 1 447 ? -2.039 2.434 -29.312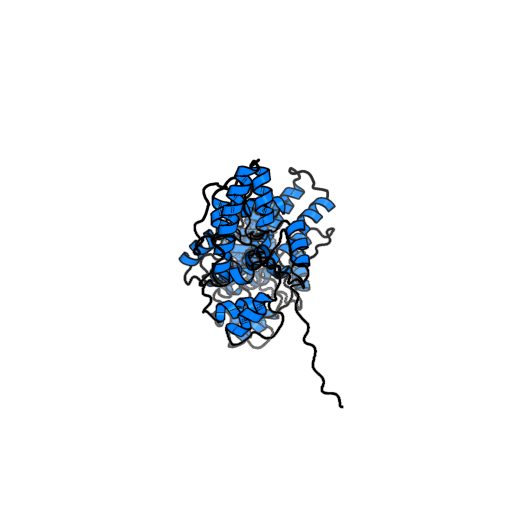 1.00 87.62 447 ASN A O 1
ATOM 3552 N N . GLY A 1 448 ? -1.886 2.178 -31.538 1.00 88.19 448 GLY A N 1
ATOM 3553 C CA . GLY A 1 448 ? -0.777 3.085 -31.889 1.00 88.19 448 GLY A CA 1
ATOM 3554 C C . GLY A 1 448 ? 0.362 3.116 -30.865 1.00 88.19 448 GLY A C 1
ATOM 3555 O O . GLY A 1 448 ? 0.761 4.185 -30.400 1.00 88.19 448 GLY A O 1
ATOM 3556 N N . LYS A 1 449 ? 0.846 1.916 -30.549 1.00 93.19 449 LYS A N 1
ATOM 3557 C CA . LYS A 1 449 ? 2.112 1.613 -29.889 1.00 93.19 449 LYS A CA 1
ATOM 3558 C C . LYS A 1 449 ? 3.164 1.423 -30.985 1.00 93.19 449 LYS A C 1
ATOM 3560 O O . LYS A 1 449 ? 3.493 0.296 -31.351 1.00 93.19 449 LYS A O 1
ATOM 3565 N N . ILE A 1 450 ? 3.589 2.513 -31.621 1.00 91.12 450 ILE A N 1
ATOM 3566 C CA . ILE A 1 450 ? 4.480 2.471 -32.789 1.00 91.12 450 ILE A CA 1
ATOM 3567 C C . ILE A 1 450 ? 5.854 2.960 -32.360 1.00 91.12 450 ILE A C 1
ATOM 3569 O O . ILE A 1 450 ? 6.004 4.141 -32.099 1.00 91.12 450 ILE A O 1
ATOM 3573 N N . TYR A 1 451 ? 6.842 2.067 -32.343 1.00 90.31 451 TYR A N 1
ATOM 3574 C CA . TYR A 1 451 ? 8.237 2.440 -32.130 1.00 90.31 451 TYR A CA 1
ATOM 3575 C C . TYR A 1 451 ? 8.960 2.590 -33.483 1.00 90.31 451 TYR A C 1
ATOM 3577 O O . TYR A 1 451 ? 8.812 1.705 -34.339 1.00 90.31 451 TYR A O 1
ATOM 3585 N N . PRO A 1 452 ? 9.716 3.678 -33.718 1.00 85.00 452 PRO A N 1
ATOM 3586 C CA . PRO A 1 452 ? 10.358 3.925 -34.999 1.00 85.00 452 PRO A CA 1
ATOM 3587 C C . PRO A 1 452 ? 11.510 2.954 -35.242 1.00 85.00 452 PRO A C 1
ATOM 3589 O O . PRO A 1 452 ? 12.320 2.665 -34.365 1.00 85.00 452 PRO A O 1
ATOM 3592 N N . LYS A 1 453 ? 11.598 2.462 -36.480 1.00 81.12 453 LYS A N 1
ATOM 3593 C CA . LYS A 1 453 ? 12.670 1.553 -36.893 1.00 81.12 453 LYS A CA 1
ATOM 3594 C C . LYS A 1 453 ? 14.038 2.243 -36.898 1.00 81.12 453 LYS A C 1
ATOM 3596 O O . LYS A 1 453 ? 15.028 1.600 -36.585 1.00 81.12 453 LYS A O 1
ATOM 3601 N N . ASP A 1 454 ? 14.083 3.528 -37.231 1.00 78.38 454 ASP A N 1
ATOM 3602 C CA . ASP A 1 454 ? 15.333 4.267 -37.427 1.00 78.38 454 ASP A CA 1
ATOM 3603 C C . ASP A 1 454 ? 15.656 5.194 -36.235 1.00 78.38 454 ASP A C 1
ATOM 3605 O O . ASP A 1 454 ? 16.265 6.245 -36.408 1.00 78.38 454 ASP A O 1
ATOM 3609 N N . ASN A 1 455 ? 15.246 4.825 -35.012 1.00 77.38 455 ASN A N 1
ATOM 3610 C CA . ASN A 1 455 ? 15.577 5.603 -33.813 1.00 77.38 455 ASN A CA 1
ATOM 3611 C C . ASN A 1 455 ? 17.091 5.556 -33.527 1.00 77.38 455 ASN A C 1
ATOM 3613 O O . ASN A 1 455 ? 17.681 4.480 -33.408 1.00 77.38 455 ASN A O 1
ATOM 3617 N N . ALA A 1 456 ? 17.715 6.724 -33.363 1.00 54.66 456 ALA A N 1
ATOM 3618 C CA . ALA A 1 456 ? 19.161 6.850 -33.173 1.00 54.66 456 ALA A CA 1
ATOM 3619 C C . ALA A 1 456 ? 19.673 6.235 -31.854 1.00 54.66 456 ALA A C 1
ATOM 3621 O O . ALA A 1 456 ? 20.846 5.866 -31.757 1.00 54.66 456 ALA A O 1
ATOM 3622 N N . LYS A 1 457 ? 18.810 6.106 -30.839 1.00 73.00 457 LYS A N 1
ATOM 3623 C CA . LYS A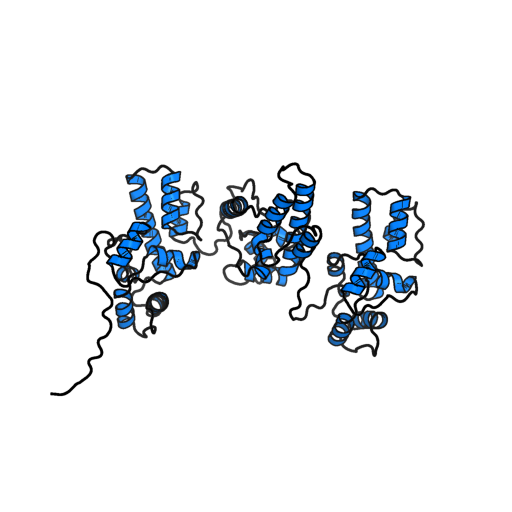 1 457 ? 19.101 5.484 -29.538 1.00 73.00 457 LYS A CA 1
ATOM 3624 C C . LYS A 1 457 ? 18.760 3.995 -29.491 1.00 73.00 457 LYS A C 1
ATOM 3626 O O . LYS A 1 457 ? 19.075 3.339 -28.496 1.00 73.00 457 LYS A O 1
ATOM 3631 N N . ALA A 1 458 ? 18.202 3.426 -30.563 1.00 70.31 458 ALA A N 1
ATOM 3632 C CA . ALA A 1 458 ? 17.978 1.989 -30.692 1.00 70.31 458 ALA A CA 1
ATOM 3633 C C . ALA A 1 458 ? 19.292 1.228 -30.971 1.00 70.31 458 ALA A C 1
ATOM 3635 O O . ALA A 1 458 ? 19.528 0.681 -32.049 1.00 70.31 458 ALA A O 1
ATOM 3636 N N . GLY A 1 459 ? 20.171 1.206 -29.968 1.00 73.88 459 GLY A N 1
ATOM 3637 C CA . GLY A 1 459 ? 21.427 0.462 -29.952 1.00 73.88 459 GLY A CA 1
ATOM 3638 C C . GLY A 1 459 ? 21.296 -0.936 -29.341 1.00 73.88 459 GLY A C 1
ATOM 3639 O O . GLY A 1 459 ? 20.202 -1.444 -29.105 1.00 73.88 459 GLY A O 1
ATOM 3640 N N . GLY A 1 460 ? 22.436 -1.581 -29.090 1.00 86.31 460 GLY A N 1
ATOM 3641 C CA . GLY A 1 460 ? 22.492 -2.770 -28.235 1.00 86.31 460 GLY A CA 1
ATOM 3642 C C . GLY A 1 460 ? 21.627 -3.950 -28.690 1.00 86.31 460 GLY A C 1
ATOM 3643 O O . GLY A 1 460 ? 21.674 -4.355 -29.857 1.00 86.31 460 GLY A O 1
ATOM 3644 N N . LEU A 1 461 ? 20.865 -4.516 -27.749 1.00 88.69 461 LEU A N 1
ATOM 3645 C CA . LEU A 1 461 ? 19.927 -5.623 -27.969 1.00 88.69 461 LEU A CA 1
ATOM 3646 C C . LEU A 1 461 ? 18.647 -5.152 -28.679 1.00 88.69 461 LEU A C 1
ATOM 3648 O O . LEU A 1 461 ? 18.111 -5.881 -29.518 1.00 88.69 461 LEU A O 1
ATOM 3652 N N . LEU A 1 462 ? 18.197 -3.919 -28.412 1.00 90.56 462 LEU A N 1
ATOM 3653 C CA . LEU A 1 462 ? 16.956 -3.352 -28.953 1.00 90.56 462 LEU A CA 1
ATOM 3654 C C . LEU A 1 462 ? 16.915 -3.398 -30.484 1.00 90.56 462 LEU A C 1
ATOM 3656 O O . LEU A 1 462 ? 15.891 -3.747 -31.074 1.00 90.56 462 LEU A O 1
ATOM 3660 N N . LYS A 1 463 ? 18.055 -3.153 -31.146 1.00 89.38 463 LYS A N 1
ATOM 3661 C CA . LYS A 1 463 ? 18.142 -3.159 -32.617 1.00 89.38 463 LYS A CA 1
ATOM 3662 C C . LYS A 1 463 ? 17.713 -4.478 -33.274 1.00 89.38 463 LYS A C 1
ATOM 3664 O O . LYS A 1 463 ? 17.337 -4.493 -34.443 1.00 89.38 463 LYS A O 1
ATOM 3669 N N . PHE A 1 464 ? 17.759 -5.598 -32.546 1.00 89.62 464 PHE A N 1
ATOM 3670 C CA . PHE A 1 464 ? 17.359 -6.915 -33.057 1.00 89.62 464 PHE A CA 1
ATOM 3671 C C . PHE A 1 464 ? 15.840 -7.147 -32.998 1.00 89.62 464 PHE A C 1
ATOM 3673 O O . PHE A 1 464 ? 15.326 -8.043 -33.676 1.00 89.62 464 PHE A O 1
ATOM 3680 N N . LEU A 1 465 ? 15.114 -6.314 -32.250 1.00 90.75 465 LEU A N 1
ATOM 3681 C CA . LEU A 1 465 ? 13.656 -6.335 -32.115 1.00 90.75 465 LEU A CA 1
ATOM 3682 C C . LEU A 1 465 ? 12.950 -5.341 -33.049 1.00 90.75 465 LEU A C 1
ATOM 3684 O O . LEU A 1 465 ? 11.736 -5.417 -33.203 1.00 90.75 465 LEU A O 1
ATOM 3688 N N . LEU A 1 466 ? 13.688 -4.454 -33.723 1.00 90.00 466 LEU A N 1
ATOM 3689 C CA . LEU A 1 466 ? 13.118 -3.464 -34.642 1.00 90.00 466 LEU A CA 1
ATOM 3690 C C . LEU A 1 466 ? 12.427 -4.130 -35.840 1.00 90.00 466 LEU A C 1
ATOM 3692 O O . LEU A 1 466 ? 12.975 -5.035 -36.482 1.00 90.00 466 LEU A O 1
ATOM 3696 N N . ARG A 1 467 ? 11.212 -3.674 -36.154 1.00 89.81 467 ARG A N 1
ATOM 3697 C CA . ARG A 1 467 ? 10.352 -4.200 -37.226 1.00 89.81 467 ARG A CA 1
ATOM 3698 C C . ARG A 1 467 ? 9.721 -3.058 -38.021 1.00 89.81 467 ARG A C 1
ATOM 3700 O O . ARG A 1 467 ? 9.601 -1.938 -37.530 1.00 89.81 467 ARG A O 1
ATOM 3707 N N . HIS A 1 468 ? 9.301 -3.333 -39.251 1.00 85.38 468 HIS A N 1
ATOM 3708 C CA . HIS A 1 468 ? 8.579 -2.363 -40.070 1.00 85.38 468 HIS A CA 1
ATOM 3709 C C . HIS A 1 468 ? 7.100 -2.352 -39.674 1.00 85.38 468 HIS A C 1
ATOM 3711 O O . HIS A 1 468 ? 6.343 -3.243 -40.043 1.00 85.38 468 HIS A O 1
ATOM 3717 N N . ILE A 1 469 ? 6.683 -1.337 -38.914 1.00 86.88 469 ILE A N 1
ATOM 3718 C CA . ILE A 1 469 ? 5.290 -1.213 -38.453 1.00 86.88 469 ILE A CA 1
ATOM 3719 C C . ILE A 1 469 ? 4.401 -0.490 -39.475 1.00 86.88 469 ILE A C 1
ATOM 3721 O O . ILE A 1 469 ? 3.232 -0.837 -39.630 1.00 86.88 469 ILE A O 1
ATOM 3725 N N . ILE A 1 470 ? 4.946 0.498 -40.190 1.00 79.94 470 ILE A N 1
ATOM 3726 C CA . ILE A 1 470 ? 4.191 1.271 -41.188 1.00 79.94 470 ILE A CA 1
ATOM 3727 C C . ILE A 1 470 ? 4.033 0.480 -42.494 1.00 79.94 470 ILE A C 1
ATOM 3729 O O . ILE A 1 470 ? 2.922 0.373 -43.004 1.00 79.94 470 ILE A O 1
ATOM 3733 N N . ASN A 1 471 ? 5.118 -0.145 -42.968 1.00 77.44 471 ASN A N 1
ATOM 3734 C CA . ASN A 1 471 ? 5.160 -0.967 -44.183 1.00 77.44 471 ASN A CA 1
ATOM 3735 C C . ASN A 1 471 ? 5.731 -2.366 -43.863 1.00 77.44 471 ASN A C 1
ATOM 3737 O O . ASN A 1 471 ? 6.907 -2.616 -44.140 1.00 77.44 471 ASN A O 1
ATOM 3741 N N . PRO A 1 472 ? 4.957 -3.260 -43.217 1.00 76.12 472 PRO A N 1
ATOM 3742 C CA . PRO A 1 472 ? 5.437 -4.583 -42.813 1.00 76.12 472 PRO A CA 1
ATOM 3743 C C . PRO A 1 472 ? 5.734 -5.491 -44.010 1.00 76.12 472 PRO A C 1
ATOM 3745 O O . PRO A 1 472 ? 5.001 -5.485 -44.997 1.00 76.12 472 PRO A O 1
ATOM 3748 N N . SER A 1 473 ? 6.763 -6.338 -43.904 1.00 69.81 473 SER A N 1
ATOM 3749 C CA . SER A 1 473 ? 7.010 -7.378 -44.908 1.00 69.81 473 SER A CA 1
ATOM 3750 C C . SER A 1 473 ? 6.069 -8.571 -44.687 1.00 69.81 473 SER A C 1
ATOM 3752 O O . SER A 1 473 ? 5.895 -9.029 -43.560 1.00 69.81 473 SER A O 1
ATOM 3754 N N . HIS A 1 474 ? 5.452 -9.099 -45.751 1.00 57.66 474 HIS A N 1
ATOM 3755 C CA . HIS A 1 474 ? 4.450 -10.172 -45.634 1.00 57.66 474 HIS A CA 1
ATOM 3756 C C . HIS A 1 474 ? 5.024 -11.547 -45.218 1.00 57.66 474 HIS A C 1
ATOM 3758 O O . HIS A 1 474 ? 4.260 -12.388 -44.755 1.00 57.66 474 HIS A O 1
ATOM 3764 N N . ASN A 1 475 ? 6.344 -11.780 -45.336 1.00 54.56 475 ASN A N 1
ATOM 3765 C CA . ASN A 1 475 ? 6.942 -13.132 -45.316 1.00 54.56 475 ASN A CA 1
ATOM 3766 C C . ASN A 1 475 ? 8.082 -13.380 -44.300 1.00 54.56 475 ASN A C 1
ATOM 3768 O O . ASN A 1 475 ? 8.760 -14.402 -44.389 1.00 54.56 475 ASN A O 1
ATOM 3772 N N . ARG A 1 476 ? 8.321 -12.508 -43.311 1.00 55.91 476 ARG A N 1
ATOM 3773 C CA . ARG A 1 476 ? 9.184 -12.873 -42.166 1.00 55.91 476 ARG A CA 1
ATOM 3774 C C . ARG A 1 476 ? 8.324 -13.550 -41.099 1.00 55.91 476 ARG A C 1
ATOM 3776 O O . ARG A 1 476 ? 7.669 -12.862 -40.326 1.00 55.91 476 ARG A O 1
ATOM 3783 N N . GLY A 1 477 ? 8.284 -14.881 -41.107 1.00 45.56 477 GLY A N 1
ATOM 3784 C CA . GLY A 1 477 ? 7.614 -15.705 -40.097 1.00 45.56 477 GLY A CA 1
ATOM 3785 C C . GLY A 1 477 ? 8.528 -16.816 -39.576 1.00 45.56 477 GLY A C 1
ATOM 3786 O O . GLY A 1 477 ? 9.549 -17.136 -40.190 1.00 45.56 477 GLY A O 1
ATOM 3787 N N . ILE A 1 478 ? 8.166 -17.405 -38.435 1.00 43.25 478 ILE A N 1
ATOM 3788 C CA . ILE A 1 478 ? 8.840 -18.575 -37.858 1.00 43.25 478 ILE A CA 1
ATOM 3789 C C . ILE A 1 478 ? 8.572 -19.773 -38.777 1.00 43.25 478 ILE A C 1
ATOM 3791 O O . ILE A 1 478 ? 7.474 -20.322 -38.785 1.00 43.25 478 ILE A O 1
ATOM 3795 N N . SER A 1 479 ? 9.561 -20.181 -39.576 1.00 38.09 479 SER A N 1
ATOM 3796 C CA . SER A 1 479 ? 9.509 -21.460 -40.288 1.00 38.09 479 SER A CA 1
ATOM 3797 C C . SER A 1 479 ? 9.460 -22.583 -39.253 1.00 38.09 479 SER A C 1
ATOM 3799 O O . SER A 1 479 ? 10.440 -22.807 -38.539 1.00 38.09 479 SER A O 1
ATOM 3801 N N . SER A 1 480 ? 8.322 -23.267 -39.145 1.00 36.75 480 SER A N 1
ATOM 3802 C CA . SER A 1 480 ? 8.220 -24.515 -38.396 1.00 36.75 480 SER A CA 1
ATOM 3803 C C . SER A 1 480 ? 9.191 -25.529 -39.005 1.00 36.75 480 SER A C 1
ATOM 3805 O O . SER A 1 480 ? 9.281 -25.684 -40.225 1.00 36.75 480 SER A O 1
ATOM 3807 N N . GLY A 1 481 ? 9.989 -26.171 -38.154 1.00 34.66 481 GLY A N 1
ATOM 3808 C CA . GLY A 1 481 ? 10.959 -27.171 -38.576 1.00 34.66 481 GLY A CA 1
ATOM 3809 C C . GLY A 1 481 ? 10.265 -28.335 -39.277 1.00 34.66 481 GLY A C 1
ATOM 3810 O O . GLY A 1 481 ? 9.580 -29.125 -38.637 1.00 34.66 481 GLY A O 1
ATOM 3811 N N . SER A 1 482 ? 10.469 -28.457 -40.589 1.00 29.64 482 SER A N 1
ATOM 3812 C CA . SER A 1 482 ? 10.210 -29.699 -41.310 1.00 29.64 482 SER A CA 1
ATOM 3813 C C . SER A 1 482 ? 11.306 -30.689 -40.934 1.00 29.64 482 SER A C 1
ATOM 3815 O O . SER A 1 482 ? 12.436 -30.606 -41.419 1.00 29.64 482 SER A O 1
ATOM 3817 N N . THR A 1 483 ? 10.959 -31.648 -40.087 1.00 34.31 483 THR A N 1
ATOM 3818 C CA . THR A 1 483 ? 11.649 -32.927 -39.947 1.00 34.31 483 THR A CA 1
ATOM 3819 C C . THR A 1 483 ? 11.838 -33.525 -41.343 1.00 34.31 483 THR A C 1
ATOM 3821 O O . THR A 1 483 ? 10.882 -33.948 -41.992 1.00 34.31 483 THR A O 1
ATOM 3824 N N . ARG A 1 484 ? 13.076 -33.540 -41.850 1.00 33.62 484 ARG A N 1
ATOM 3825 C CA . ARG A 1 484 ? 13.445 -34.372 -43.001 1.00 33.62 484 ARG A CA 1
ATOM 3826 C C . ARG A 1 484 ? 13.477 -35.822 -42.527 1.00 33.62 484 ARG A C 1
ATOM 3828 O O . ARG A 1 484 ? 14.500 -36.306 -42.051 1.00 33.62 484 ARG A O 1
ATOM 3835 N N . GLY A 1 485 ? 12.339 -36.498 -42.645 1.00 30.50 485 GLY A N 1
ATOM 3836 C CA . GLY A 1 485 ? 12.280 -37.952 -42.643 1.00 30.50 485 GLY A CA 1
ATOM 3837 C C . GLY A 1 485 ? 12.972 -38.484 -43.895 1.00 30.50 485 GLY A C 1
ATOM 3838 O O . GLY A 1 485 ? 12.561 -38.188 -45.015 1.00 30.50 485 GLY A O 1
ATOM 3839 N N . ARG A 1 486 ? 14.047 -39.247 -43.693 1.00 39.34 486 ARG A N 1
ATOM 3840 C CA . ARG A 1 486 ? 14.589 -40.191 -44.676 1.00 39.34 486 ARG A CA 1
ATOM 3841 C C . ARG A 1 486 ? 13.479 -41.173 -45.064 1.00 39.34 486 ARG A C 1
ATOM 3843 O O . ARG A 1 486 ? 12.902 -41.804 -44.184 1.00 39.34 486 ARG A O 1
ATOM 3850 N N . GLY A 1 487 ? 13.236 -41.321 -46.361 1.00 30.69 487 GLY A N 1
ATOM 3851 C CA . GLY A 1 487 ? 12.326 -42.310 -46.933 1.00 30.69 487 GLY A CA 1
ATOM 3852 C C . GLY A 1 487 ? 12.748 -42.647 -48.361 1.00 30.69 487 GLY A C 1
ATOM 3853 O O . GLY A 1 487 ? 12.412 -41.918 -49.281 1.00 30.69 487 GLY A O 1
ATOM 3854 N N . SER A 1 488 ? 13.554 -43.703 -48.457 1.00 37.44 488 SER A N 1
ATOM 3855 C CA . SER A 1 488 ? 13.689 -44.709 -49.521 1.00 37.44 488 SER A CA 1
ATOM 3856 C C . SER A 1 488 ? 13.492 -44.322 -50.995 1.00 37.44 488 SER A C 1
ATOM 3858 O O . SER A 1 488 ? 12.379 -44.055 -51.443 1.00 37.44 488 SER A O 1
ATOM 3860 N N . GLY A 1 489 ? 14.581 -44.479 -51.749 1.00 32.38 489 GLY A N 1
ATOM 3861 C CA . GLY A 1 489 ? 14.652 -44.728 -53.188 1.00 32.38 489 GLY A CA 1
ATOM 3862 C C . GLY A 1 489 ? 15.966 -45.434 -53.477 1.00 32.38 489 GLY A C 1
ATOM 3863 O O . GLY A 1 489 ? 16.999 -44.846 -53.080 1.00 32.38 489 GLY A O 1
#

Sequence (489 aa):
IQAFFARYPEFSYDSSKETVAQFHDMARQLKWEKATKRKALGDIQGAMAQQFDEIYGGDVNDLHAWQRLCVFVGQGEIPNDIDTCKAAIKRVYVNICDLVDYPATQVPPPLFSTAEELADYSCSHGKIYPKHNAKAGGLLQRTEANASAATVTPIQTFFAQYPDFSYDPSGETMKQFRSMIRQFGWVRDDDDNKKEALSGIQDAIAQQFNDIYGGDAGDLGAWQRLWEMVGQGDMPTNISACKAAIEGVFVNICDLVDYPATRVRPRLFSSEIQLAAYSRSNGKIYPKDNAKAGGLLKFLLRKISHPSRNLQNVFNTRPPTPIETFFARYPEYPYDQSRETMLQFREMSNQLGWDKRERFEALDDLHDAIAQQFNDIYGADVKDLQAWQRLCGLVGGGDIPDNIEACRAVIRRVHVNICDLVDYPATTIPPRVFLTESALAAYSRSNGKIYPKDNAKAGGLLKFLLRHIINPSHNRGISSGSTRGRGSG